Protein AF-A0A428RQ06-F1 (afdb_monomer_lite)

Organism: NCBI:txid2604345

Sequence (482 aa):
MAIEDHCSRDRETWAGVSRYWYSKASDQSPATGRLYHHLAILARPNALQQLFYYTKSLCGPIPFPGTRESIMTLLSPALIMRPNRLAPIDAEFLRVHAILFSGASKEKLQESTDKFIKQLDSYIGHAAEQWLDAGYHIGISLSCSLLGYGAESNVLMRAISQKPEEIGVAAEANPDEMFKQALSFTVRIIETVMQRWGDTNTLPFLHTMMVFVNHMTRFPAAISLIDGVFPWKQTSLMLNYVLNSLELEYKVRSDFRFPENNQLPRPLPEDFAMRGLIYTEDYYPHGWFDNGNIEGRERYLELGSMTRERKNRLITLGYRIATSGRWLIWNEEARCFTVPKKYDSTVEDPPEPIRDVVEAHLCEAQDGPKPYLERKGHLKIHEAIDELPSCVFGCAYMAMGIELELKGKSDLAASYEAEAEACFEKALRDSSQYAVRVSMPGITLNENVGDEAWSQLEEWLRNYSSWKIDGAFGRSENLARY

pLDDT: mean 75.1, std 24.36, range [21.97, 98.81]

Radius of gyration: 25.86 Å; chains: 1; bounding box: 60×58×80 Å

InterPro domains:
  IPR011990 Tetratricopeptide-like helical domain superfamily [G3DSA:1.25.40.10] (6-79)
  IPR011990 Tetratricopeptide-like helical domain superfamily [SSF48452] (7-343)
  IPR018834 DNA/RNA-binding domain, Est1-type [PF10373] (21-278)
  IPR045153 Est1/Ebs1-like [PTHR15696] (12-344)

Structure (mmCIF, N/CA/C/O backbone):
data_AF-A0A428RQ06-F1
#
_entry.id   AF-A0A428RQ06-F1
#
loop_
_atom_site.group_PDB
_atom_site.id
_atom_site.type_symbol
_atom_site.label_atom_id
_atom_site.label_alt_id
_atom_site.label_comp_id
_atom_site.label_asym_id
_atom_site.label_entity_id
_atom_site.label_seq_id
_atom_site.pdbx_PDB_ins_code
_atom_site.Cartn_x
_atom_site.Cartn_y
_atom_site.Cartn_z
_atom_site.occupancy
_atom_site.B_iso_or_equiv
_atom_site.auth_seq_id
_atom_site.auth_comp_id
_atom_site.auth_asym_id
_atom_site.auth_atom_id
_atom_site.pdbx_PDB_model_num
ATOM 1 N N . MET A 1 1 ? 13.844 -6.315 -24.191 1.00 39.09 1 MET A N 1
ATOM 2 C CA . MET A 1 1 ? 13.647 -4.840 -24.168 1.00 39.09 1 MET A CA 1
ATOM 3 C C . MET A 1 1 ? 14.707 -4.180 -25.059 1.00 39.09 1 MET A C 1
ATOM 5 O O . MET A 1 1 ? 15.797 -3.883 -24.586 1.00 39.09 1 MET A O 1
ATOM 9 N N . ALA A 1 2 ? 14.411 -3.992 -26.342 1.00 36.78 2 ALA A N 1
ATOM 10 C CA . ALA A 1 2 ? 15.323 -3.524 -27.378 1.00 36.78 2 ALA A CA 1
ATOM 11 C C . ALA A 1 2 ? 14.508 -2.890 -28.521 1.00 36.78 2 ALA A C 1
ATOM 13 O O . ALA A 1 2 ? 14.325 -3.448 -29.592 1.00 36.78 2 ALA A O 1
ATOM 14 N N . ILE A 1 3 ? 13.976 -1.693 -28.274 1.00 42.94 3 ILE A N 1
ATOM 15 C CA . ILE A 1 3 ? 13.488 -0.785 -29.324 1.00 42.94 3 ILE A CA 1
ATOM 16 C C . ILE A 1 3 ? 13.831 0.632 -28.861 1.00 42.94 3 ILE A C 1
ATOM 18 O O . ILE A 1 3 ? 12.963 1.402 -28.446 1.00 42.94 3 ILE A O 1
ATOM 22 N N . GLU A 1 4 ? 15.124 0.951 -28.789 1.00 42.53 4 GLU A N 1
ATOM 23 C CA . GLU A 1 4 ? 15.560 2.229 -28.211 1.00 42.53 4 GLU A CA 1
ATOM 24 C C . GLU A 1 4 ? 15.772 3.348 -29.243 1.00 42.53 4 GLU A C 1
ATOM 26 O O . GLU A 1 4 ? 15.651 4.511 -28.861 1.00 42.53 4 GLU A O 1
ATOM 31 N N . ASP A 1 5 ? 15.939 3.066 -30.543 1.00 48.53 5 ASP A N 1
ATOM 32 C CA . ASP A 1 5 ? 16.679 4.036 -31.369 1.00 48.53 5 ASP A CA 1
ATOM 33 C C . ASP A 1 5 ? 15.945 4.824 -32.473 1.00 48.53 5 ASP A C 1
ATOM 35 O O . ASP A 1 5 ? 16.537 5.791 -32.958 1.00 48.53 5 ASP A O 1
ATOM 39 N N . HIS A 1 6 ? 14.695 4.535 -32.884 1.00 49.09 6 HIS A N 1
ATOM 40 C CA . HIS A 1 6 ? 14.183 5.159 -34.134 1.00 49.09 6 HIS A CA 1
ATOM 41 C C . HIS A 1 6 ? 12.853 5.944 -34.112 1.00 49.09 6 HIS A C 1
ATOM 43 O O . HIS A 1 6 ? 12.653 6.748 -35.020 1.00 49.09 6 HIS A O 1
ATOM 49 N N . CYS A 1 7 ? 11.991 5.863 -33.086 1.00 55.66 7 CYS A N 1
ATOM 50 C CA . CYS A 1 7 ? 10.829 6.770 -32.968 1.00 55.66 7 CYS A CA 1
ATOM 51 C C . CYS A 1 7 ? 10.199 6.752 -31.560 1.00 55.66 7 CYS A C 1
ATOM 53 O O . CYS A 1 7 ? 9.752 5.710 -31.082 1.00 55.66 7 CYS A O 1
ATOM 55 N N . SER A 1 8 ? 10.103 7.908 -30.887 1.00 59.91 8 SER A N 1
ATOM 56 C CA . SER A 1 8 ? 9.497 8.008 -29.544 1.00 59.91 8 SER A CA 1
ATOM 57 C C . SER A 1 8 ? 7.994 7.698 -29.525 1.00 59.91 8 SER A C 1
ATOM 59 O O . SER A 1 8 ? 7.488 7.195 -28.523 1.00 59.91 8 SER A O 1
ATOM 61 N N . ARG A 1 9 ? 7.285 7.959 -30.631 1.00 61.34 9 ARG A N 1
ATOM 62 C CA . ARG A 1 9 ? 5.843 7.700 -30.775 1.00 61.34 9 ARG A CA 1
ATOM 63 C C . ARG A 1 9 ? 5.533 6.209 -30.914 1.00 61.34 9 ARG A C 1
ATOM 65 O O . ARG A 1 9 ? 4.594 5.721 -30.286 1.00 61.34 9 ARG A O 1
ATOM 72 N N . ASP A 1 10 ? 6.339 5.486 -31.684 1.00 59.34 10 ASP A N 1
ATOM 73 C CA . ASP A 1 10 ? 6.163 4.042 -31.870 1.00 59.34 10 ASP A CA 1
ATOM 74 C C . ASP A 1 10 ? 6.477 3.305 -30.569 1.00 59.34 10 ASP A C 1
ATOM 76 O O . ASP A 1 10 ? 5.730 2.419 -30.159 1.00 59.34 10 ASP A O 1
ATOM 80 N N . ARG A 1 11 ? 7.517 3.750 -29.849 1.00 64.06 11 ARG A N 1
ATOM 81 C CA . ARG A 1 11 ? 7.841 3.245 -28.511 1.00 64.06 11 ARG A CA 1
ATOM 82 C C . ARG A 1 11 ? 6.665 3.372 -27.543 1.00 64.06 11 ARG A C 1
ATOM 84 O O . ARG A 1 11 ? 6.356 2.404 -26.856 1.00 64.06 11 ARG A O 1
ATOM 91 N N . GLU A 1 12 ? 6.018 4.536 -27.474 1.00 68.19 12 GLU A N 1
ATOM 92 C CA . GLU A 1 12 ? 4.877 4.722 -26.566 1.00 68.19 12 GLU A CA 1
ATOM 93 C C . GLU A 1 12 ? 3.670 3.878 -26.987 1.00 68.19 12 GLU A C 1
ATOM 95 O O . GLU A 1 12 ? 2.989 3.305 -26.138 1.00 68.19 12 GLU A O 1
ATOM 100 N N . THR A 1 13 ? 3.442 3.728 -28.295 1.00 68.69 13 THR A N 1
ATOM 101 C CA . THR A 1 13 ? 2.368 2.876 -28.826 1.00 68.69 13 THR A CA 1
ATOM 102 C C . THR A 1 13 ? 2.575 1.419 -28.404 1.00 68.69 13 THR A C 1
ATOM 104 O O . THR A 1 13 ? 1.689 0.820 -27.793 1.00 68.69 13 THR A O 1
ATOM 107 N N . TRP A 1 14 ? 3.774 0.867 -28.619 1.00 69.56 14 TRP A N 1
ATOM 108 C CA . TRP A 1 14 ? 4.104 -0.511 -28.237 1.00 69.56 14 TRP A CA 1
ATOM 109 C C . TRP A 1 14 ? 4.140 -0.725 -26.727 1.00 69.56 14 TRP A C 1
ATOM 111 O O . TRP A 1 14 ? 3.666 -1.754 -26.231 1.00 69.56 14 TRP A O 1
ATOM 121 N N . ALA A 1 15 ? 4.634 0.260 -25.977 1.00 71.56 15 ALA A N 1
ATOM 122 C CA . ALA A 1 15 ? 4.565 0.238 -24.523 1.00 71.56 15 ALA A CA 1
ATOM 123 C C . ALA A 1 15 ? 3.106 0.209 -24.044 1.00 71.56 15 ALA A C 1
ATOM 125 O O . ALA A 1 15 ? 2.784 -0.540 -23.125 1.00 71.56 15 ALA A O 1
ATOM 126 N N . GLY A 1 16 ? 2.213 0.956 -24.700 1.00 73.75 16 GLY A N 1
ATOM 127 C CA . GLY A 1 16 ? 0.773 0.939 -24.451 1.00 73.75 16 GLY A CA 1
ATOM 128 C C . GLY A 1 16 ? 0.138 -0.434 -24.671 1.00 73.75 16 GLY A C 1
ATOM 129 O O . GLY A 1 16 ? -0.558 -0.925 -23.781 1.00 73.75 16 GLY A O 1
ATOM 130 N N . VAL A 1 17 ? 0.427 -1.081 -25.804 1.00 73.19 17 VAL A N 1
ATOM 131 C CA . VAL A 1 17 ? -0.063 -2.438 -26.120 1.00 73.19 17 VAL A CA 1
ATOM 132 C C . VAL A 1 17 ? 0.432 -3.455 -25.093 1.00 73.19 17 VAL A C 1
ATOM 134 O O . VAL A 1 17 ? -0.357 -4.211 -24.525 1.00 73.19 17 VAL A O 1
ATOM 137 N N . SER A 1 18 ? 1.730 -3.426 -24.793 1.00 76.69 18 SER A N 1
ATOM 138 C CA . SER A 1 18 ? 2.341 -4.316 -23.802 1.00 76.69 18 SER A CA 1
ATOM 139 C C . SER A 1 18 ? 1.709 -4.112 -22.426 1.00 76.69 18 SER A C 1
ATOM 141 O O . SER A 1 18 ? 1.351 -5.070 -21.742 1.00 76.69 18 SER A O 1
ATOM 143 N N . ARG A 1 19 ? 1.506 -2.851 -22.030 1.00 81.62 19 ARG A N 1
ATOM 144 C CA . ARG A 1 19 ? 0.898 -2.488 -20.748 1.00 81.62 19 ARG A CA 1
ATOM 145 C C . ARG A 1 19 ? -0.536 -2.994 -20.655 1.00 81.62 19 ARG A C 1
ATOM 147 O O . ARG A 1 19 ? -0.901 -3.507 -19.601 1.00 81.62 19 ARG A O 1
ATOM 154 N N . TYR A 1 20 ? -1.323 -2.902 -21.730 1.00 79.88 20 TYR A N 1
ATOM 155 C CA . TYR A 1 20 ? -2.675 -3.464 -21.777 1.00 79.88 20 TYR A CA 1
ATOM 156 C C . TYR A 1 20 ? -2.658 -4.974 -21.506 1.00 79.88 20 TYR A C 1
ATOM 158 O O . TYR A 1 20 ? -3.348 -5.444 -20.599 1.00 79.88 20 TYR A O 1
ATOM 166 N N . TRP A 1 21 ? -1.819 -5.724 -22.224 1.00 79.38 21 TRP A N 1
ATOM 167 C CA . TRP A 1 21 ? -1.775 -7.179 -22.102 1.00 79.38 21 TRP A CA 1
ATOM 168 C C . TRP A 1 21 ? -1.237 -7.662 -20.756 1.00 79.38 21 TRP A C 1
ATOM 170 O O . TRP A 1 21 ? -1.854 -8.526 -20.133 1.00 79.38 21 TRP A O 1
ATOM 180 N N . TYR A 1 22 ? -0.146 -7.076 -20.258 1.00 83.31 22 TYR A N 1
ATOM 181 C CA . TYR A 1 22 ? 0.363 -7.404 -18.927 1.00 83.31 22 TYR A CA 1
ATOM 182 C C . TYR A 1 22 ? -0.617 -7.005 -17.816 1.00 83.31 22 TYR A C 1
ATOM 184 O O . TYR A 1 22 ? -0.757 -7.749 -16.845 1.00 83.31 22 TYR A O 1
ATOM 192 N N . SER A 1 23 ? -1.350 -5.893 -17.967 1.00 85.06 23 SER A N 1
ATOM 193 C CA . SER A 1 23 ? -2.407 -5.527 -17.012 1.00 85.06 23 SER A CA 1
ATOM 194 C C . SER A 1 23 ? -3.508 -6.583 -17.003 1.00 85.06 23 SER A C 1
ATOM 196 O O . SER A 1 23 ? -3.835 -7.097 -15.937 1.00 85.06 23 SER A O 1
ATOM 198 N N . LYS A 1 24 ? -4.002 -6.978 -18.183 1.00 82.44 24 LYS A N 1
ATOM 199 C CA . LYS A 1 24 ? -5.040 -8.007 -18.335 1.00 82.44 24 LYS A CA 1
ATOM 200 C C . LYS A 1 24 ? -4.613 -9.354 -17.752 1.00 82.44 24 LYS A C 1
ATOM 202 O O . LYS A 1 24 ? -5.382 -10.009 -17.054 1.00 82.44 24 LYS A O 1
ATOM 207 N N . ALA A 1 25 ? -3.369 -9.753 -18.000 1.00 81.75 25 ALA A N 1
ATOM 208 C CA . ALA A 1 25 ? -2.789 -10.964 -17.432 1.00 81.75 25 ALA A CA 1
ATOM 209 C C . ALA A 1 25 ? -2.724 -10.900 -15.903 1.00 81.75 25 ALA A C 1
ATOM 211 O O . ALA A 1 25 ? -3.050 -11.874 -15.225 1.00 81.75 25 ALA A O 1
ATOM 212 N N . SER A 1 26 ? -2.334 -9.745 -15.355 1.00 87.62 26 SER A N 1
ATOM 213 C CA . SER A 1 26 ? -2.239 -9.556 -13.907 1.00 87.62 26 SER A CA 1
ATOM 214 C C . SER A 1 26 ? -3.599 -9.636 -13.208 1.00 87.62 26 SER A C 1
ATOM 216 O O . SER A 1 26 ? -3.653 -10.001 -12.042 1.00 87.62 26 SER A O 1
ATOM 218 N N . ASP A 1 27 ? -4.716 -9.403 -13.901 1.00 84.44 27 ASP A N 1
ATOM 219 C CA . ASP A 1 27 ? -6.044 -9.605 -13.302 1.00 84.44 27 ASP A CA 1
ATOM 220 C C . ASP A 1 27 ? -6.438 -11.072 -13.196 1.00 84.44 27 ASP A C 1
ATOM 222 O O . ASP A 1 27 ? -7.186 -11.446 -12.287 1.00 84.44 27 ASP A O 1
ATOM 226 N N . GLN A 1 28 ? -5.963 -11.884 -14.140 1.00 85.12 28 GLN A N 1
ATOM 227 C CA . GLN A 1 28 ? -6.214 -13.321 -14.174 1.00 85.12 28 GLN A CA 1
ATOM 228 C C . GLN A 1 28 ? -5.310 -14.051 -13.180 1.00 85.12 28 GLN A C 1
ATOM 230 O O . GLN A 1 28 ? -5.779 -14.923 -12.454 1.00 85.12 28 GLN A O 1
ATOM 235 N N . SER A 1 29 ? -4.045 -13.634 -13.091 1.00 87.00 29 SER A N 1
ATOM 236 C CA . SER A 1 29 ? -3.053 -14.207 -12.177 1.00 87.00 29 SER A CA 1
ATOM 237 C C . SER A 1 29 ? -2.389 -13.124 -11.321 1.00 87.00 29 SER A C 1
ATOM 239 O O . SER A 1 29 ? -1.195 -12.850 -11.469 1.00 87.00 29 SER A O 1
ATOM 241 N N . PRO A 1 30 ? -3.133 -12.511 -10.380 1.00 91.50 30 PRO A N 1
ATOM 242 C CA . PRO A 1 30 ? -2.641 -11.386 -9.587 1.00 91.50 30 PRO A CA 1
ATOM 243 C C . PRO A 1 30 ? -1.491 -11.737 -8.649 1.00 91.50 30 PRO A C 1
ATOM 245 O O . PRO A 1 30 ? -0.804 -10.825 -8.204 1.00 91.50 30 PRO A O 1
ATOM 248 N N . ALA A 1 31 ? -1.266 -13.018 -8.351 1.00 91.88 31 ALA A N 1
ATOM 249 C CA . ALA A 1 31 ? -0.166 -13.481 -7.508 1.00 91.88 31 ALA A CA 1
ATOM 250 C C . ALA A 1 31 ? 1.182 -13.595 -8.251 1.00 91.88 31 ALA A C 1
ATOM 252 O O . ALA A 1 31 ? 2.211 -13.781 -7.603 1.00 91.88 31 ALA A O 1
ATOM 253 N N . THR A 1 32 ? 1.192 -13.503 -9.589 1.00 92.38 32 THR A N 1
ATOM 254 C CA . THR A 1 32 ? 2.382 -13.755 -10.415 1.00 92.38 32 THR A CA 1
ATOM 255 C C . THR A 1 32 ? 3.275 -12.521 -10.516 1.00 92.38 32 THR A C 1
ATOM 257 O O . THR A 1 32 ? 3.005 -11.578 -11.262 1.00 92.38 32 THR A O 1
ATOM 260 N N . GLY A 1 33 ? 4.406 -12.556 -9.814 1.00 92.12 33 GLY A N 1
ATOM 261 C CA . GLY A 1 33 ? 5.381 -11.474 -9.731 1.00 92.12 33 GLY A CA 1
ATOM 262 C C . GLY A 1 33 ? 5.982 -11.059 -11.074 1.00 92.12 33 GLY A C 1
ATOM 263 O O . GLY A 1 33 ? 6.235 -9.870 -11.283 1.00 92.12 33 GLY A O 1
ATOM 264 N N . ARG A 1 34 ? 6.178 -11.994 -12.016 1.00 90.06 34 ARG A N 1
ATOM 265 C CA . ARG A 1 34 ? 6.775 -11.695 -13.331 1.00 90.06 34 ARG A CA 1
ATOM 266 C C . ARG A 1 34 ? 5.929 -10.700 -14.132 1.00 90.06 34 ARG A C 1
ATOM 268 O O . ARG A 1 34 ? 6.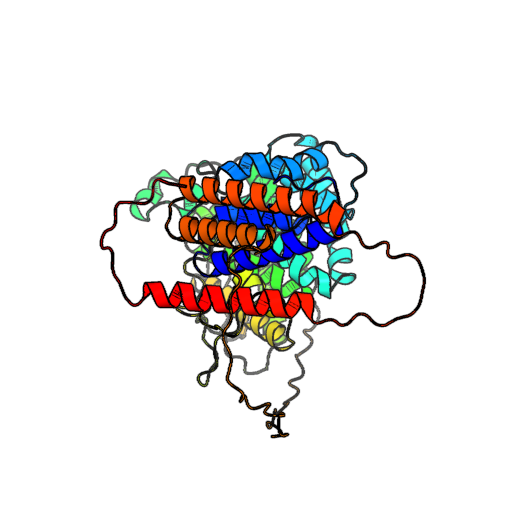478 -9.818 -14.781 1.00 90.06 34 ARG A O 1
ATOM 275 N N . LEU A 1 35 ? 4.602 -10.753 -14.022 1.00 88.75 35 LEU A N 1
ATOM 276 C CA . LEU A 1 35 ? 3.716 -9.809 -14.715 1.00 88.75 35 LEU A CA 1
ATOM 277 C C . LEU A 1 35 ? 3.963 -8.368 -14.245 1.00 88.75 35 LEU A C 1
ATOM 279 O O . LEU A 1 35 ? 4.097 -7.454 -15.059 1.00 88.75 35 LEU A O 1
ATOM 283 N N . TYR A 1 36 ? 4.120 -8.168 -12.934 1.00 95.31 36 TYR A N 1
ATOM 284 C CA . TYR A 1 36 ? 4.435 -6.852 -12.376 1.00 95.31 36 TYR A CA 1
ATOM 285 C C . TYR A 1 36 ? 5.863 -6.403 -12.683 1.00 95.31 36 TYR A C 1
ATOM 287 O O . TYR A 1 36 ? 6.092 -5.211 -12.838 1.00 95.31 36 TYR A O 1
ATOM 295 N N . HIS A 1 37 ? 6.818 -7.322 -12.846 1.00 92.62 37 HIS A N 1
ATOM 296 C CA . HIS A 1 37 ? 8.158 -6.972 -13.319 1.00 92.62 37 HIS A CA 1
ATOM 297 C C . HIS A 1 37 ? 8.108 -6.273 -14.685 1.00 92.62 37 HIS A C 1
ATOM 299 O O . HIS A 1 37 ? 8.688 -5.201 -14.862 1.00 92.62 37 HIS A O 1
ATOM 305 N N . HIS A 1 38 ? 7.372 -6.844 -15.641 1.00 87.00 38 HIS A N 1
ATOM 306 C CA . HIS A 1 38 ? 7.225 -6.236 -16.962 1.00 87.00 38 HIS A CA 1
ATOM 307 C C . HIS A 1 38 ? 6.399 -4.941 -16.905 1.00 87.00 38 HIS A C 1
ATOM 309 O O . HIS A 1 38 ? 6.763 -3.961 -17.555 1.00 87.00 38 HIS A O 1
ATOM 315 N N . LEU A 1 39 ? 5.353 -4.869 -16.070 1.00 92.12 39 LEU A N 1
ATOM 316 C CA . LEU A 1 39 ? 4.630 -3.609 -15.834 1.00 92.12 39 LEU A CA 1
ATOM 317 C C . LEU A 1 39 ? 5.532 -2.514 -15.255 1.00 92.12 39 LEU A C 1
ATOM 319 O O . LEU A 1 39 ? 5.397 -1.358 -15.651 1.00 92.12 39 LEU A O 1
ATOM 323 N N . ALA A 1 40 ? 6.486 -2.861 -14.386 1.00 93.62 40 ALA A N 1
ATOM 324 C CA . ALA A 1 40 ? 7.472 -1.915 -13.882 1.00 93.62 40 ALA A CA 1
ATOM 325 C C . ALA A 1 40 ? 8.308 -1.353 -15.029 1.00 93.62 40 ALA A C 1
ATOM 327 O O . ALA A 1 40 ? 8.383 -0.144 -15.200 1.00 93.62 40 ALA A O 1
ATOM 328 N N . ILE A 1 41 ? 8.866 -2.209 -15.883 1.00 86.88 41 ILE A N 1
ATOM 329 C CA . ILE A 1 41 ? 9.630 -1.777 -17.060 1.00 86.88 41 ILE A CA 1
ATOM 330 C C . ILE A 1 41 ? 8.818 -0.802 -17.939 1.00 86.88 41 ILE A C 1
ATOM 332 O O . ILE A 1 41 ? 9.337 0.226 -18.387 1.00 86.88 41 ILE A O 1
ATOM 336 N N . LEU A 1 42 ? 7.532 -1.100 -18.139 1.00 86.44 42 LEU A N 1
ATOM 337 C CA . LEU A 1 42 ? 6.600 -0.323 -18.961 1.00 86.44 42 LEU A CA 1
ATOM 338 C C . LEU A 1 42 ? 6.070 0.949 -18.282 1.00 86.44 42 LEU A C 1
ATOM 340 O O . LEU A 1 42 ? 5.426 1.764 -18.945 1.00 86.44 42 LEU A O 1
ATOM 344 N N . ALA A 1 43 ? 6.321 1.145 -16.987 1.00 89.56 43 ALA A N 1
ATOM 345 C CA . ALA A 1 43 ? 5.886 2.325 -16.240 1.00 89.56 43 ALA A CA 1
ATOM 346 C C . ALA A 1 43 ? 6.810 3.543 -16.435 1.00 89.56 43 ALA A C 1
ATOM 348 O O . ALA A 1 43 ? 6.537 4.620 -15.910 1.00 89.56 43 ALA A O 1
ATOM 349 N N . ARG A 1 44 ? 7.908 3.419 -17.196 1.00 84.19 44 ARG A N 1
ATOM 350 C CA . ARG A 1 44 ? 8.770 4.562 -17.547 1.00 84.19 44 ARG A CA 1
ATOM 351 C C . ARG A 1 44 ? 7.963 5.660 -18.269 1.00 84.19 44 ARG A C 1
ATOM 353 O O . ARG A 1 44 ? 7.153 5.328 -19.128 1.00 84.19 44 ARG A O 1
ATOM 360 N N . PRO A 1 45 ? 8.214 6.953 -17.982 1.00 83.94 45 PRO A N 1
ATOM 361 C CA . PRO A 1 45 ? 9.240 7.491 -17.082 1.00 83.94 45 PRO A CA 1
ATOM 362 C C . PRO A 1 45 ? 8.810 7.629 -15.604 1.00 83.94 45 PRO A C 1
ATOM 364 O O . PRO A 1 45 ? 9.573 8.185 -14.817 1.00 83.94 45 PRO A O 1
ATOM 367 N N . ASN A 1 46 ? 7.633 7.139 -15.196 1.00 89.31 46 ASN A N 1
ATOM 368 C CA . ASN A 1 46 ? 7.120 7.285 -13.830 1.00 89.31 46 ASN A CA 1
ATOM 369 C C . ASN A 1 46 ? 7.934 6.431 -12.838 1.00 89.31 46 ASN A C 1
ATOM 371 O O . ASN A 1 46 ? 7.809 5.208 -12.779 1.00 89.31 46 ASN A O 1
ATOM 375 N N . ALA A 1 47 ? 8.830 7.067 -12.085 1.00 92.69 47 ALA A N 1
ATOM 376 C CA . ALA A 1 47 ? 9.757 6.382 -11.185 1.00 92.69 47 ALA A CA 1
ATOM 377 C C . ALA A 1 47 ? 9.073 5.768 -9.956 1.00 92.69 47 ALA A C 1
ATOM 379 O O . ALA A 1 47 ? 9.448 4.673 -9.535 1.00 92.69 47 ALA A O 1
ATOM 380 N N . LEU A 1 48 ? 8.057 6.438 -9.410 1.00 94.62 48 LEU A N 1
ATOM 381 C CA . LEU A 1 48 ? 7.293 5.929 -8.274 1.00 94.62 48 LEU A CA 1
ATOM 382 C C . LEU A 1 48 ? 6.497 4.678 -8.664 1.00 94.62 48 LEU A C 1
ATOM 384 O O . LEU A 1 48 ? 6.546 3.668 -7.966 1.00 94.62 48 LEU A O 1
ATOM 388 N N . GLN A 1 49 ? 5.829 4.710 -9.818 1.00 94.69 49 GLN A N 1
ATOM 389 C CA . GLN A 1 49 ? 5.074 3.563 -10.321 1.00 94.69 49 GLN A CA 1
ATOM 390 C C . GLN A 1 49 ? 5.991 2.387 -10.697 1.00 94.69 49 GLN A C 1
ATOM 392 O O . GLN A 1 49 ? 5.657 1.235 -10.420 1.00 94.69 49 GLN A O 1
ATOM 397 N N . GLN A 1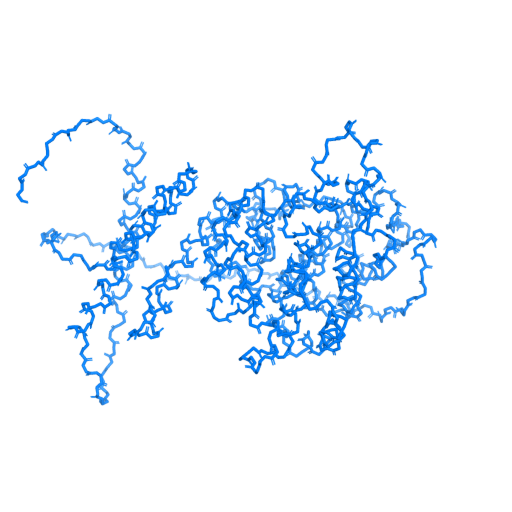 50 ? 7.174 2.661 -11.267 1.00 96.38 50 GLN A N 1
ATOM 398 C CA . GLN A 1 50 ? 8.209 1.640 -11.475 1.00 96.38 50 GLN A CA 1
ATOM 399 C C . GLN A 1 50 ? 8.593 0.956 -10.156 1.00 96.38 50 GLN A C 1
ATOM 401 O O . GLN A 1 50 ? 8.607 -0.272 -10.083 1.00 96.38 50 GLN A O 1
ATOM 406 N N . LEU A 1 51 ? 8.885 1.738 -9.109 1.00 98.19 51 LEU A N 1
ATOM 407 C CA . LEU A 1 51 ? 9.241 1.211 -7.791 1.00 98.19 51 LEU A CA 1
ATOM 408 C C . LEU A 1 51 ? 8.108 0.360 -7.204 1.00 98.19 51 LEU A C 1
ATOM 410 O O . LEU A 1 51 ? 8.355 -0.758 -6.752 1.00 98.19 51 LEU A O 1
ATOM 414 N N . PHE A 1 52 ? 6.870 0.845 -7.265 1.00 98.06 52 PHE A N 1
ATOM 415 C CA . PHE A 1 52 ? 5.692 0.093 -6.837 1.00 98.06 52 PHE A CA 1
ATOM 416 C C . PHE A 1 52 ? 5.604 -1.276 -7.530 1.00 98.06 52 PHE A C 1
ATOM 418 O O . PHE A 1 52 ? 5.530 -2.301 -6.855 1.00 98.06 52 PHE A O 1
ATOM 425 N N . TYR A 1 53 ? 5.662 -1.329 -8.862 1.00 98.31 53 TYR A N 1
ATOM 426 C CA . TYR A 1 53 ? 5.528 -2.596 -9.579 1.00 98.31 53 TYR A CA 1
ATOM 427 C C . TYR A 1 53 ? 6.702 -3.549 -9.328 1.00 98.31 53 TYR A C 1
ATOM 429 O O . TYR A 1 53 ? 6.485 -4.750 -9.149 1.00 98.31 53 TYR A O 1
ATOM 437 N N . TYR A 1 54 ? 7.937 -3.040 -9.252 1.00 98.62 54 TYR A N 1
ATOM 438 C CA . TYR A 1 54 ? 9.089 -3.876 -8.913 1.00 98.62 54 TYR A CA 1
ATOM 439 C C . TYR A 1 54 ? 8.993 -4.435 -7.491 1.00 98.62 54 TYR A C 1
ATOM 441 O O . TYR A 1 54 ? 9.274 -5.611 -7.270 1.00 98.62 54 TYR A O 1
ATOM 449 N N . THR A 1 55 ? 8.574 -3.630 -6.515 1.00 98.44 55 THR A N 1
ATOM 450 C CA . THR A 1 55 ? 8.410 -4.117 -5.139 1.00 98.44 55 THR A CA 1
ATOM 451 C C . THR A 1 55 ? 7.248 -5.107 -5.027 1.00 98.44 55 THR A C 1
ATOM 453 O O . THR A 1 55 ? 7.416 -6.161 -4.416 1.00 98.44 55 THR A O 1
ATOM 456 N N . LYS A 1 56 ? 6.127 -4.866 -5.721 1.00 98.00 56 LYS A N 1
ATOM 457 C CA . LYS A 1 56 ? 5.010 -5.818 -5.830 1.00 98.00 56 LYS A CA 1
ATOM 458 C C . LYS A 1 56 ? 5.430 -7.151 -6.452 1.00 98.00 56 LYS A C 1
ATOM 460 O O . LYS A 1 56 ? 5.058 -8.204 -5.945 1.00 98.00 56 LYS A O 1
ATOM 465 N N . SER A 1 57 ? 6.252 -7.115 -7.501 1.00 98.06 57 SER A N 1
ATOM 466 C CA . SER A 1 57 ? 6.813 -8.303 -8.159 1.00 98.06 57 SER A CA 1
ATOM 467 C C . SER A 1 57 ? 7.591 -9.221 -7.203 1.00 98.06 57 SER A C 1
ATOM 469 O O . SER A 1 57 ? 7.658 -10.431 -7.425 1.00 98.06 57 SER A O 1
ATOM 471 N N . LEU A 1 58 ? 8.162 -8.657 -6.136 1.00 98.12 58 LEU A N 1
ATOM 472 C CA . LEU A 1 58 ? 8.934 -9.383 -5.127 1.00 98.12 58 LEU A CA 1
ATOM 473 C C . LEU A 1 58 ? 8.111 -9.806 -3.900 1.00 98.12 58 LEU A C 1
ATOM 475 O O . LEU A 1 58 ? 8.523 -10.724 -3.202 1.00 98.12 58 LEU A O 1
ATOM 479 N N . CYS A 1 59 ? 6.977 -9.155 -3.631 1.00 96.88 59 CYS A N 1
ATOM 480 C CA . CYS A 1 59 ? 6.177 -9.338 -2.410 1.00 96.88 59 CYS A CA 1
ATOM 481 C C . CYS A 1 59 ? 4.826 -10.041 -2.648 1.00 96.88 59 CYS A C 1
ATOM 483 O O . CYS A 1 59 ? 3.928 -9.968 -1.804 1.00 96.88 59 CYS A O 1
ATOM 485 N N . GLY A 1 60 ? 4.656 -10.678 -3.807 1.00 92.75 60 GLY A N 1
ATOM 486 C CA . GLY A 1 60 ? 3.527 -11.564 -4.093 1.00 92.75 60 GLY A CA 1
ATOM 487 C C . GLY A 1 60 ? 3.815 -13.022 -3.700 1.00 92.75 60 GLY A C 1
ATOM 488 O O . GLY A 1 60 ? 4.974 -13.372 -3.480 1.00 92.75 60 GLY A O 1
ATOM 489 N N . PRO A 1 61 ? 2.789 -13.892 -3.651 1.00 91.94 61 PRO A N 1
ATOM 490 C CA . PRO A 1 61 ? 2.948 -15.319 -3.349 1.00 91.94 61 PRO A CA 1
ATOM 491 C C . PRO A 1 61 ? 3.851 -16.070 -4.335 1.00 91.94 61 PRO A C 1
ATOM 493 O O . PRO A 1 61 ? 4.520 -17.026 -3.955 1.00 91.94 61 PRO A O 1
ATOM 496 N N . ILE A 1 62 ? 3.885 -15.637 -5.600 1.00 92.81 62 ILE A N 1
ATOM 497 C CA . ILE A 1 62 ? 4.776 -16.172 -6.636 1.00 92.81 62 ILE A CA 1
ATOM 498 C C . ILE A 1 62 ? 5.739 -15.044 -7.037 1.00 92.81 62 ILE A C 1
ATOM 500 O O . ILE A 1 62 ? 5.501 -14.363 -8.039 1.00 92.81 62 ILE A O 1
ATOM 504 N N . PRO A 1 63 ? 6.790 -14.766 -6.245 1.00 95.00 63 PRO A N 1
ATOM 505 C CA . PRO A 1 63 ? 7.701 -13.662 -6.525 1.00 95.00 63 PRO A CA 1
ATOM 506 C C . PRO A 1 63 ? 8.536 -13.932 -7.785 1.00 95.00 63 PRO A C 1
ATOM 508 O O . PRO A 1 63 ? 8.759 -15.082 -8.160 1.00 95.00 63 PRO A O 1
ATOM 511 N N . PHE A 1 64 ? 9.050 -12.877 -8.426 1.00 95.00 64 PHE A N 1
ATOM 512 C CA . PHE A 1 64 ? 9.999 -12.999 -9.542 1.00 95.00 64 PHE A CA 1
ATOM 513 C C . PHE A 1 64 ? 11.405 -12.524 -9.133 1.00 95.00 64 PHE A C 1
ATOM 515 O O . PHE A 1 64 ? 11.671 -11.319 -9.137 1.00 95.00 64 PHE A O 1
ATOM 522 N N . PRO A 1 65 ? 12.337 -13.437 -8.786 1.00 92.62 65 PRO A N 1
ATOM 523 C CA . PRO A 1 65 ? 13.660 -13.075 -8.267 1.00 92.62 65 PRO A CA 1
ATOM 524 C C . PRO A 1 65 ? 14.500 -12.193 -9.200 1.00 92.62 65 PRO A C 1
ATOM 526 O O . PRO A 1 65 ? 15.222 -11.324 -8.711 1.00 92.62 65 PRO A O 1
ATOM 529 N N . GLY A 1 66 ? 14.357 -12.345 -10.526 1.00 90.94 66 GLY A N 1
ATOM 530 C CA . GLY A 1 66 ? 15.045 -11.512 -11.527 1.00 90.94 66 GLY A CA 1
ATOM 531 C C . GLY A 1 66 ? 14.747 -10.011 -11.397 1.00 90.94 66 GLY A C 1
ATOM 532 O O . GLY A 1 66 ? 15.538 -9.163 -11.818 1.00 90.94 66 GLY A O 1
ATOM 533 N N . THR A 1 67 ? 13.652 -9.646 -10.720 1.00 94.94 67 THR A N 1
ATOM 534 C CA . THR A 1 67 ? 13.357 -8.256 -10.358 1.00 94.94 67 THR A CA 1
ATOM 535 C C . THR A 1 67 ? 14.435 -7.625 -9.481 1.00 94.94 67 THR A C 1
ATOM 537 O O . THR A 1 67 ? 14.673 -6.426 -9.617 1.00 94.94 67 THR A O 1
ATOM 540 N N . ARG A 1 68 ? 15.128 -8.392 -8.626 1.00 96.38 68 ARG A N 1
ATOM 541 C CA . ARG A 1 68 ? 16.157 -7.842 -7.726 1.00 96.38 68 ARG A CA 1
ATOM 542 C C . ARG A 1 68 ? 17.323 -7.203 -8.473 1.00 96.38 68 ARG A C 1
ATOM 544 O O . ARG A 1 68 ? 17.872 -6.217 -7.995 1.00 96.38 68 ARG A O 1
ATOM 551 N N . GLU A 1 69 ? 17.672 -7.728 -9.643 1.00 93.38 69 GLU A N 1
ATOM 552 C CA . GLU A 1 69 ? 18.696 -7.134 -10.504 1.00 93.38 69 GLU A CA 1
ATOM 553 C C . GLU A 1 69 ? 18.124 -5.952 -11.296 1.00 93.38 69 GLU A C 1
ATOM 555 O O . GLU A 1 69 ? 18.715 -4.874 -11.342 1.00 93.38 69 GLU A O 1
ATOM 560 N N . SER A 1 70 ? 16.923 -6.109 -11.859 1.00 92.50 70 SER A N 1
ATOM 561 C CA . SER A 1 70 ? 16.320 -5.089 -12.729 1.00 92.50 70 SER A CA 1
ATOM 562 C C . SER A 1 70 ? 15.936 -3.803 -11.997 1.00 92.50 70 SER A C 1
ATOM 564 O O . SER A 1 70 ? 16.150 -2.709 -12.526 1.00 92.50 70 SER A O 1
ATOM 566 N N . ILE A 1 71 ? 15.445 -3.896 -10.757 1.00 95.88 71 ILE A N 1
ATOM 567 C CA . ILE A 1 71 ? 15.109 -2.727 -9.930 1.00 95.88 71 ILE A CA 1
ATOM 568 C C . ILE A 1 71 ? 16.340 -1.842 -9.669 1.00 95.88 71 ILE A C 1
ATOM 570 O O . ILE A 1 71 ? 16.215 -0.625 -9.531 1.00 95.88 71 ILE A O 1
ATOM 574 N N . MET A 1 72 ? 17.556 -2.400 -9.694 1.00 93.81 72 MET A N 1
ATOM 575 C CA . MET A 1 72 ? 18.781 -1.618 -9.512 1.00 93.81 72 MET A CA 1
ATOM 576 C C . MET A 1 72 ? 19.041 -0.647 -10.665 1.00 93.81 72 MET A C 1
ATOM 578 O O . MET A 1 72 ? 19.718 0.358 -10.450 1.00 93.81 72 MET A O 1
ATOM 582 N N . THR A 1 73 ? 18.459 -0.858 -11.850 1.00 91.06 73 THR A N 1
ATOM 583 C CA . THR A 1 73 ? 18.506 0.135 -12.941 1.00 91.06 73 THR A CA 1
ATOM 584 C C . THR A 1 73 ? 17.767 1.428 -12.579 1.00 91.06 73 THR A C 1
ATOM 586 O O . THR A 1 73 ? 18.162 2.507 -13.018 1.00 91.06 73 THR A O 1
ATOM 589 N N . LEU A 1 74 ? 16.741 1.331 -11.724 1.00 91.50 74 LEU A N 1
ATOM 590 C CA . LEU A 1 74 ? 15.996 2.461 -11.172 1.00 91.50 74 LEU A CA 1
ATOM 591 C C . LEU A 1 74 ? 16.686 3.050 -9.930 1.00 91.50 74 LEU A C 1
ATOM 593 O O . LEU A 1 74 ? 16.770 4.270 -9.789 1.00 91.50 74 LEU A O 1
ATOM 597 N N . LEU A 1 75 ? 17.187 2.193 -9.033 1.00 93.50 75 LEU A N 1
ATOM 598 C CA . LEU A 1 75 ? 17.696 2.598 -7.716 1.00 93.50 75 LEU A CA 1
ATOM 599 C C . LEU A 1 75 ? 19.151 3.090 -7.733 1.00 93.50 75 LEU A C 1
ATOM 601 O O . LEU A 1 75 ? 19.482 4.038 -7.021 1.00 93.50 75 LEU A O 1
ATOM 605 N N . SER A 1 76 ? 20.026 2.507 -8.559 1.00 92.00 76 SER A N 1
ATOM 606 C CA . SER A 1 76 ? 21.450 2.890 -8.597 1.00 92.00 76 SER A CA 1
ATOM 607 C C . SER A 1 76 ? 21.665 4.372 -8.934 1.00 92.00 76 SER A C 1
ATOM 609 O O . SER A 1 76 ? 22.460 5.020 -8.250 1.00 92.00 76 SER A O 1
ATOM 611 N N . PRO A 1 77 ? 20.947 4.974 -9.908 1.00 89.38 77 PRO A N 1
ATOM 612 C CA . PRO A 1 77 ? 21.052 6.410 -10.165 1.00 89.38 77 PRO A CA 1
ATOM 613 C C . PRO A 1 77 ? 20.701 7.285 -8.951 1.00 89.38 77 PRO A C 1
ATOM 615 O O . PRO A 1 77 ? 21.321 8.333 -8.758 1.00 89.38 77 PRO A O 1
ATOM 618 N N . ALA A 1 78 ? 19.755 6.855 -8.107 1.00 87.62 78 ALA A N 1
ATOM 619 C CA . ALA A 1 78 ? 19.340 7.599 -6.916 1.00 87.62 78 ALA A CA 1
ATOM 620 C C . ALA A 1 78 ? 20.437 7.652 -5.832 1.00 87.62 78 ALA A C 1
ATOM 622 O O . ALA A 1 78 ? 20.517 8.639 -5.091 1.00 87.62 78 ALA A O 1
ATOM 623 N N . LEU A 1 79 ? 21.325 6.647 -5.787 1.00 86.19 79 LEU A N 1
ATOM 624 C CA . LEU A 1 79 ? 22.468 6.581 -4.863 1.00 86.19 79 LEU A CA 1
ATOM 625 C C . LEU A 1 79 ? 23.591 7.570 -5.225 1.00 86.19 79 LEU A C 1
ATOM 627 O O . LEU A 1 79 ? 24.278 8.087 -4.343 1.00 86.19 79 LEU A O 1
ATOM 631 N N . ILE A 1 80 ? 23.769 7.875 -6.516 1.00 78.81 80 ILE A N 1
ATOM 632 C CA . ILE A 1 80 ? 24.919 8.650 -7.026 1.00 78.81 80 ILE A CA 1
ATOM 633 C C . ILE A 1 80 ? 24.697 10.179 -6.891 1.00 78.81 80 ILE A C 1
ATOM 635 O O . ILE A 1 80 ? 25.591 10.963 -7.190 1.00 78.81 80 ILE A O 1
ATOM 639 N N . MET A 1 81 ? 23.539 10.637 -6.389 1.00 63.72 81 MET A N 1
ATOM 640 C CA . MET A 1 81 ? 23.206 12.066 -6.179 1.00 63.72 81 MET A CA 1
ATOM 641 C C . MET A 1 81 ? 23.450 12.965 -7.409 1.00 63.72 81 MET A C 1
ATOM 643 O O . MET A 1 81 ? 23.800 14.138 -7.281 1.00 63.72 81 MET A O 1
ATOM 647 N N . ARG A 1 82 ? 23.275 12.429 -8.621 1.00 61.38 82 ARG A N 1
ATOM 648 C CA . ARG A 1 82 ? 23.338 13.244 -9.841 1.00 61.38 82 ARG A CA 1
ATOM 649 C C . ARG A 1 82 ? 22.054 14.065 -9.994 1.00 61.38 82 ARG A C 1
ATOM 651 O O . ARG A 1 82 ? 21.019 13.632 -9.484 1.00 61.38 82 ARG A O 1
ATOM 658 N N . PRO A 1 83 ? 22.092 15.207 -10.712 1.00 56.69 83 PRO A N 1
ATOM 659 C CA . PRO A 1 83 ? 20.884 15.923 -11.105 1.00 56.69 83 PRO A CA 1
ATOM 660 C C . PRO A 1 83 ? 19.961 14.942 -11.826 1.00 56.69 83 PRO A C 1
ATOM 662 O O . PRO A 1 83 ? 20.273 14.470 -12.920 1.00 56.69 83 PRO A O 1
ATOM 665 N N . ASN A 1 84 ? 18.880 14.555 -11.159 1.00 61.06 84 ASN A N 1
ATOM 666 C CA . ASN A 1 84 ? 17.930 13.601 -11.697 1.00 61.06 84 ASN A CA 1
ATOM 667 C C . ASN A 1 84 ? 16.818 14.380 -12.404 1.00 61.06 84 ASN A C 1
ATOM 669 O O . ASN A 1 84 ? 16.483 15.487 -11.992 1.00 61.06 84 ASN A O 1
ATOM 673 N N . ARG A 1 85 ? 16.231 13.811 -13.458 1.00 70.44 85 ARG A N 1
ATOM 674 C CA . ARG A 1 85 ? 15.077 14.425 -14.147 1.00 70.44 85 ARG A CA 1
ATOM 675 C C . ARG A 1 85 ? 13.769 14.294 -13.350 1.00 70.44 85 ARG A C 1
ATOM 677 O O . ARG A 1 85 ? 12.728 14.723 -13.829 1.00 70.44 85 ARG A O 1
ATOM 684 N N . LEU A 1 86 ? 13.820 13.656 -12.180 1.00 80.62 86 LEU A N 1
ATOM 685 C CA . LEU A 1 86 ? 12.673 13.415 -11.310 1.00 80.62 86 LEU A CA 1
ATOM 686 C C . LEU A 1 86 ? 12.316 14.657 -10.494 1.00 80.62 86 LEU A C 1
ATOM 688 O O . LEU A 1 86 ? 13.180 15.488 -10.204 1.00 80.62 86 LEU A O 1
ATOM 692 N N . ALA A 1 87 ? 11.056 14.730 -10.065 1.00 85.38 87 ALA A N 1
ATOM 693 C CA . ALA A 1 87 ? 10.652 15.688 -9.050 1.00 85.38 87 ALA A CA 1
ATOM 694 C C . ALA A 1 87 ? 11.500 15.487 -7.774 1.00 85.38 87 ALA A C 1
ATOM 696 O O . ALA A 1 87 ? 11.840 14.345 -7.441 1.00 85.38 87 ALA A O 1
ATOM 697 N N . PRO A 1 88 ? 11.850 16.562 -7.042 1.00 89.12 88 PRO A N 1
ATOM 698 C CA . PRO A 1 88 ? 12.689 16.456 -5.851 1.00 89.12 88 PRO A CA 1
ATOM 699 C C . PRO A 1 88 ? 12.171 15.446 -4.820 1.00 89.12 88 PRO A C 1
ATOM 701 O O . PRO A 1 88 ? 12.961 14.670 -4.289 1.00 89.12 88 PRO A O 1
ATOM 704 N N . ILE A 1 89 ? 10.857 15.396 -4.587 1.00 90.88 89 ILE A N 1
ATOM 705 C CA . ILE A 1 89 ? 10.262 14.457 -3.632 1.00 90.88 89 ILE A CA 1
ATOM 706 C C . ILE A 1 89 ? 10.391 12.991 -4.075 1.00 90.88 89 ILE A C 1
ATOM 708 O O . ILE A 1 89 ? 10.803 12.154 -3.271 1.00 90.88 89 ILE A O 1
ATOM 712 N N . ASP A 1 90 ? 10.153 12.690 -5.355 1.00 90.75 90 ASP A N 1
ATOM 713 C CA . ASP A 1 90 ? 10.335 11.342 -5.908 1.00 90.75 90 ASP A CA 1
ATOM 714 C C . ASP A 1 90 ? 11.796 10.906 -5.800 1.00 90.75 90 ASP A C 1
ATOM 716 O O . ASP A 1 90 ? 12.094 9.768 -5.445 1.00 90.75 90 ASP A O 1
ATOM 720 N N . ALA A 1 91 ? 12.732 11.822 -6.066 1.00 92.38 91 ALA A N 1
ATOM 721 C CA . ALA A 1 91 ? 14.157 11.538 -5.964 1.00 92.38 91 ALA A CA 1
ATOM 722 C C . ALA A 1 91 ? 14.579 11.172 -4.530 1.00 92.38 91 ALA A C 1
ATOM 724 O O . ALA A 1 91 ? 15.392 10.261 -4.359 1.00 92.38 91 ALA A O 1
ATOM 725 N N . GLU A 1 92 ? 14.039 11.850 -3.511 1.00 95.12 92 GLU A N 1
ATOM 726 C CA . GLU A 1 92 ? 14.294 11.510 -2.106 1.00 95.12 92 GLU A CA 1
ATOM 727 C C . GLU A 1 92 ? 13.648 10.171 -1.721 1.00 95.12 92 GLU A C 1
ATOM 729 O O . GLU A 1 92 ? 14.318 9.329 -1.122 1.00 95.12 92 GLU A O 1
ATOM 734 N N . PHE A 1 93 ? 12.401 9.919 -2.138 1.00 96.62 93 PHE A N 1
ATOM 735 C CA . PHE A 1 93 ? 11.715 8.647 -1.879 1.00 96.62 93 PHE A CA 1
ATOM 736 C C . PHE A 1 93 ? 12.471 7.455 -2.475 1.00 96.62 93 PHE A C 1
ATOM 738 O O . PHE A 1 93 ? 12.767 6.476 -1.784 1.00 96.62 93 PHE A O 1
ATOM 745 N N . LEU A 1 94 ? 12.864 7.563 -3.751 1.00 95.69 94 LEU A N 1
ATOM 746 C CA . LEU A 1 94 ? 13.659 6.541 -4.423 1.00 95.69 94 LEU A CA 1
ATOM 747 C C . LEU A 1 94 ? 15.018 6.344 -3.756 1.00 95.69 94 LEU A C 1
ATOM 749 O O . LEU A 1 94 ? 15.500 5.217 -3.705 1.00 95.69 94 LEU A O 1
ATOM 753 N N . ARG A 1 95 ? 15.649 7.407 -3.244 1.00 95.88 95 ARG A N 1
ATOM 754 C CA . ARG A 1 95 ? 16.941 7.293 -2.558 1.00 95.88 95 ARG A CA 1
ATOM 755 C C . ARG A 1 95 ? 16.816 6.538 -1.242 1.00 95.88 95 ARG A C 1
ATOM 757 O O . ARG A 1 95 ? 17.643 5.666 -0.986 1.00 95.88 95 ARG A O 1
ATOM 764 N N . VAL A 1 96 ? 15.784 6.821 -0.447 1.00 97.75 96 VAL A N 1
ATOM 765 C CA . VAL A 1 96 ? 15.501 6.065 0.783 1.00 97.75 96 VAL A CA 1
ATOM 766 C C . VAL A 1 96 ? 15.308 4.584 0.451 1.00 97.75 96 VAL A C 1
ATOM 768 O O . VAL A 1 96 ? 15.996 3.735 1.017 1.00 97.75 96 VAL A O 1
ATOM 771 N N . HIS A 1 97 ? 14.474 4.263 -0.541 1.00 98.12 97 HIS A N 1
ATOM 772 C CA . HIS A 1 97 ? 14.285 2.880 -0.983 1.00 98.12 97 HIS A CA 1
ATOM 773 C C . HIS A 1 97 ? 15.561 2.244 -1.550 1.00 98.12 97 HIS A C 1
ATOM 775 O O . HIS A 1 97 ? 15.828 1.082 -1.260 1.00 98.12 97 HIS A O 1
ATOM 781 N N . ALA A 1 98 ? 16.388 2.986 -2.290 1.00 96.94 98 ALA A N 1
ATOM 782 C CA . ALA A 1 98 ? 17.661 2.495 -2.815 1.00 96.94 98 ALA A CA 1
ATOM 783 C C . ALA A 1 98 ? 18.631 2.099 -1.696 1.00 96.94 98 ALA A C 1
ATOM 785 O O . ALA A 1 98 ? 19.263 1.043 -1.772 1.00 96.94 98 ALA A O 1
ATOM 786 N N . ILE A 1 99 ? 18.722 2.918 -0.645 1.00 97.00 99 ILE A N 1
ATOM 787 C CA . ILE A 1 99 ? 19.553 2.648 0.532 1.00 97.00 99 ILE A CA 1
ATOM 788 C C . ILE A 1 99 ? 19.007 1.442 1.304 1.00 97.00 99 ILE A C 1
ATOM 790 O O . ILE A 1 99 ? 19.765 0.522 1.606 1.00 97.00 99 ILE A O 1
ATOM 794 N N . LEU A 1 100 ? 17.695 1.398 1.563 1.00 96.81 100 LEU A N 1
ATOM 795 C CA . LEU A 1 100 ? 17.051 0.278 2.260 1.00 96.81 100 LEU A CA 1
ATOM 796 C C . LEU A 1 100 ? 17.181 -1.045 1.486 1.00 96.81 100 LEU A C 1
ATOM 798 O O . LEU A 1 100 ? 17.364 -2.094 2.093 1.00 96.81 100 LEU A O 1
ATOM 802 N N . PHE A 1 101 ? 17.085 -1.004 0.154 1.00 96.62 101 PHE A N 1
ATOM 803 C CA . PHE A 1 101 ? 17.139 -2.186 -0.709 1.00 96.62 101 PHE A CA 1
ATOM 804 C C . PHE A 1 101 ? 18.560 -2.737 -0.866 1.00 96.62 101 PHE A C 1
ATOM 806 O O . PHE A 1 101 ? 18.771 -3.943 -0.780 1.00 96.62 101 PHE A O 1
ATOM 813 N N . SER A 1 102 ? 19.541 -1.863 -1.107 1.00 94.56 102 SER A N 1
ATOM 814 C CA . SER A 1 102 ? 20.931 -2.269 -1.368 1.00 94.56 102 SER A CA 1
ATOM 815 C C . SER A 1 102 ? 21.785 -2.393 -0.105 1.00 94.56 102 SER A C 1
ATOM 817 O O . SER A 1 102 ? 22.835 -3.031 -0.123 1.00 94.56 102 SER A O 1
ATOM 819 N N . GLY A 1 103 ? 21.383 -1.733 0.983 1.00 92.31 103 GLY A N 1
ATOM 820 C CA . GLY A 1 103 ? 22.200 -1.555 2.179 1.00 92.31 103 GLY A CA 1
ATOM 821 C C . GLY A 1 103 ? 23.414 -0.636 1.993 1.00 92.31 103 GLY A C 1
ATOM 822 O O . GLY A 1 103 ? 24.220 -0.525 2.921 1.00 92.31 103 GLY A O 1
ATOM 823 N N . ALA A 1 104 ? 23.559 0.016 0.835 1.00 91.94 104 ALA A N 1
ATOM 824 C CA . ALA A 1 104 ? 24.629 0.965 0.539 1.00 91.94 104 ALA A CA 1
ATOM 825 C C . ALA A 1 104 ? 24.278 2.388 1.006 1.00 91.94 104 ALA A C 1
ATOM 827 O O . ALA A 1 104 ? 23.110 2.732 1.150 1.00 91.94 104 ALA A O 1
ATOM 828 N N . SER A 1 105 ? 25.294 3.234 1.213 1.00 91.62 105 SER A N 1
ATOM 829 C CA . SER A 1 105 ? 25.136 4.655 1.580 1.00 91.62 105 SER A CA 1
ATOM 830 C C . SER A 1 105 ? 24.227 4.914 2.793 1.00 91.62 105 SER A C 1
ATOM 832 O O . SER A 1 105 ? 23.458 5.880 2.812 1.00 91.62 105 SER A O 1
ATOM 834 N N . LYS A 1 106 ? 24.310 4.055 3.821 1.00 92.62 106 LYS A N 1
ATOM 835 C CA . LYS A 1 106 ? 23.481 4.136 5.039 1.00 92.62 106 LYS A CA 1
ATOM 836 C C . LYS A 1 106 ? 23.613 5.484 5.748 1.00 92.62 106 LYS A C 1
ATOM 838 O O . LYS A 1 106 ? 22.648 5.973 6.323 1.00 92.62 106 LYS A O 1
ATOM 843 N N . GLU A 1 107 ? 24.781 6.112 5.654 1.00 93.12 107 GLU A N 1
ATOM 844 C CA . GLU A 1 107 ? 25.074 7.434 6.204 1.00 93.12 107 GLU A CA 1
ATOM 845 C C . GLU A 1 107 ? 24.174 8.552 5.647 1.00 93.12 107 GLU A C 1
ATOM 847 O O . GLU A 1 107 ? 23.990 9.569 6.309 1.00 93.12 107 GLU A O 1
ATOM 852 N N . LYS A 1 108 ? 23.564 8.357 4.468 1.00 92.38 108 LYS A N 1
ATOM 853 C CA . LYS A 1 108 ? 22.653 9.324 3.828 1.00 92.38 108 LYS A CA 1
ATOM 854 C C . LYS A 1 108 ? 21.173 9.039 4.079 1.00 92.38 108 LYS A C 1
ATOM 856 O O . LYS A 1 108 ? 20.321 9.805 3.622 1.00 92.38 108 LYS A O 1
ATOM 861 N N . LEU A 1 109 ? 20.850 7.937 4.759 1.00 94.31 109 LEU A N 1
ATOM 862 C CA . LEU A 1 109 ? 19.469 7.492 4.937 1.00 94.31 109 LEU A CA 1
ATOM 863 C C . LEU A 1 109 ? 18.652 8.529 5.703 1.00 94.31 109 LEU A C 1
ATOM 865 O O . LEU A 1 109 ? 17.616 8.971 5.219 1.00 94.31 109 LEU A O 1
ATOM 869 N N . GLN A 1 110 ? 19.168 8.965 6.854 1.00 95.44 110 GLN A N 1
ATOM 870 C CA . GLN A 1 110 ? 18.498 9.941 7.709 1.00 95.44 110 GLN A CA 1
ATOM 871 C C . GLN A 1 110 ? 18.262 11.268 6.976 1.00 95.44 110 GLN A C 1
ATOM 873 O O . GLN A 1 110 ? 17.145 11.778 6.975 1.00 95.44 110 GLN A O 1
ATOM 878 N N . GLU A 1 111 ? 19.282 11.784 6.282 1.00 95.31 111 GLU A N 1
ATOM 879 C CA . GLU A 1 111 ? 19.178 13.022 5.500 1.00 95.31 111 GLU A CA 1
ATOM 880 C C . GLU A 1 111 ? 18.088 12.926 4.421 1.00 95.31 111 GLU A C 1
ATOM 882 O O . GLU A 1 111 ? 17.284 13.845 4.263 1.00 95.31 111 GLU A O 1
ATOM 887 N N . SER A 1 112 ? 18.047 11.812 3.685 1.00 95.38 112 SER A N 1
ATOM 888 C CA . SER A 1 112 ? 17.078 11.605 2.598 1.00 95.38 112 SER A CA 1
ATOM 889 C C . SER A 1 112 ? 15.656 11.457 3.140 1.00 95.38 112 SER A C 1
ATOM 891 O O . SER A 1 112 ? 14.716 12.056 2.618 1.00 95.38 112 SER A O 1
ATOM 893 N N . THR A 1 113 ? 15.508 10.723 4.245 1.00 96.56 113 THR A N 1
ATOM 894 C CA . THR A 1 113 ? 14.247 10.596 4.977 1.00 96.56 113 THR A CA 1
ATOM 895 C C . THR A 1 113 ? 13.733 11.961 5.432 1.00 96.56 113 THR A C 1
ATOM 897 O O . THR A 1 113 ? 12.580 12.300 5.173 1.00 96.56 113 THR A O 1
ATOM 900 N N . ASP A 1 114 ? 14.576 12.780 6.063 1.00 96.88 114 ASP A N 1
ATOM 901 C CA . ASP A 1 114 ? 14.173 14.098 6.563 1.00 96.88 114 ASP A CA 1
ATOM 902 C C . ASP A 1 114 ? 13.760 15.041 5.427 1.00 96.88 114 ASP A C 1
ATOM 904 O O . ASP A 1 114 ? 12.768 15.765 5.546 1.00 96.88 114 ASP A O 1
ATOM 908 N N . LYS A 1 115 ? 14.470 14.995 4.292 1.00 96.25 115 LYS A N 1
ATOM 909 C CA . LYS A 1 115 ? 14.101 15.758 3.093 1.00 96.25 115 LYS A CA 1
ATOM 910 C C . LYS A 1 115 ? 12.778 15.303 2.492 1.00 96.25 115 LYS A C 1
ATOM 912 O O . LYS A 1 115 ? 12.012 16.164 2.060 1.00 96.25 115 LYS A O 1
ATOM 917 N N . PHE A 1 116 ? 12.508 13.998 2.443 1.00 96.56 116 PHE A N 1
ATOM 918 C CA . PHE A 1 116 ? 11.228 13.479 1.961 1.00 96.56 116 PHE A CA 1
ATOM 919 C C . PHE A 1 116 ? 10.080 13.941 2.866 1.00 96.56 116 PHE A C 1
ATOM 921 O O . PHE A 1 116 ? 9.148 14.586 2.390 1.00 96.56 116 PHE A O 1
ATOM 928 N N . ILE A 1 117 ? 10.191 13.705 4.179 1.00 96.75 117 ILE A N 1
ATOM 929 C CA . ILE A 1 117 ? 9.157 14.069 5.162 1.00 96.75 117 ILE A CA 1
ATOM 930 C C . ILE A 1 117 ? 8.857 15.572 5.123 1.00 96.75 117 ILE A C 1
ATOM 932 O O . ILE A 1 117 ? 7.696 15.965 5.102 1.00 96.75 117 ILE A O 1
ATOM 936 N N . LYS A 1 118 ? 9.886 16.425 5.026 1.00 95.69 118 LYS A N 1
ATOM 937 C CA . LYS A 1 118 ? 9.710 17.884 4.943 1.00 95.69 118 LYS A CA 1
ATOM 938 C C . LYS A 1 118 ? 8.912 18.337 3.711 1.00 95.69 118 LYS A C 1
ATOM 940 O O . LYS A 1 118 ? 8.287 19.393 3.750 1.00 95.69 118 LYS A O 1
ATOM 945 N N . GLN A 1 119 ? 8.970 17.588 2.611 1.00 93.94 119 GLN A N 1
ATOM 946 C CA . GLN A 1 119 ? 8.274 17.920 1.363 1.00 93.94 119 GLN A CA 1
ATOM 947 C C . GLN A 1 119 ? 6.883 17.283 1.267 1.00 93.94 119 GLN A C 1
ATOM 949 O O . GLN A 1 119 ? 6.060 17.757 0.484 1.00 93.94 119 GLN A O 1
ATOM 954 N N . LEU A 1 120 ? 6.624 16.234 2.053 1.00 93.56 120 LEU A N 1
ATOM 955 C CA . LEU A 1 120 ? 5.434 15.395 1.952 1.00 93.56 120 LEU A CA 1
ATOM 956 C C . LEU A 1 120 ? 4.132 16.185 2.117 1.00 93.56 120 LEU A C 1
ATOM 958 O O . LEU A 1 120 ? 3.261 16.085 1.262 1.00 93.56 120 LEU A O 1
ATOM 962 N N . ASP A 1 121 ? 4.018 17.013 3.156 1.00 90.88 121 ASP A N 1
ATOM 963 C CA . ASP A 1 121 ? 2.790 17.777 3.424 1.00 90.88 121 ASP A CA 1
ATOM 964 C C . ASP A 1 121 ? 2.392 18.690 2.247 1.00 90.88 121 ASP A C 1
ATOM 966 O O . ASP A 1 121 ? 1.257 18.669 1.767 1.00 90.88 121 ASP A O 1
ATOM 970 N N . SER A 1 122 ? 3.370 19.424 1.707 1.00 88.44 122 SER A N 1
ATOM 971 C CA . SER A 1 122 ? 3.172 20.284 0.538 1.00 88.44 122 SER A CA 1
ATOM 972 C C . SER A 1 122 ? 2.818 19.477 -0.712 1.00 88.44 122 SER A C 1
ATOM 974 O O . SER A 1 122 ? 1.962 19.898 -1.490 1.00 88.44 122 SER A O 1
ATOM 976 N N . TYR A 1 123 ? 3.444 18.313 -0.903 1.00 88.19 123 TYR A N 1
ATOM 977 C CA . TYR A 1 123 ? 3.167 17.455 -2.051 1.00 88.19 123 TYR A CA 1
ATOM 978 C C . TYR A 1 123 ? 1.729 16.929 -2.043 1.00 88.19 123 TYR A C 1
ATOM 980 O O . TYR A 1 123 ? 1.067 16.989 -3.077 1.00 88.19 123 TYR A O 1
ATOM 988 N N . ILE A 1 124 ? 1.217 16.521 -0.878 1.00 88.12 124 ILE A N 1
ATOM 989 C CA . ILE A 1 124 ? -0.182 16.097 -0.725 1.00 88.12 124 ILE A CA 1
ATOM 990 C C . ILE A 1 124 ? -1.132 17.256 -1.069 1.00 88.12 124 ILE A C 1
ATOM 992 O O . ILE A 1 124 ? -2.090 17.071 -1.816 1.00 88.12 124 ILE A O 1
ATOM 996 N N . GLY A 1 125 ? -0.848 18.466 -0.573 1.00 80.25 125 GLY A N 1
ATOM 997 C CA . GLY A 1 125 ? -1.723 19.629 -0.762 1.00 80.25 125 GLY A CA 1
ATOM 998 C C . GLY A 1 125 ? -1.759 20.208 -2.183 1.00 80.25 125 GLY A C 1
ATOM 999 O O . GLY A 1 125 ? -2.807 20.683 -2.614 1.00 80.25 125 GLY A O 1
ATOM 1000 N N . HIS A 1 126 ? -0.644 20.187 -2.921 1.00 73.50 126 HIS A N 1
ATOM 1001 C CA . HIS A 1 126 ? -0.544 20.830 -4.245 1.00 73.5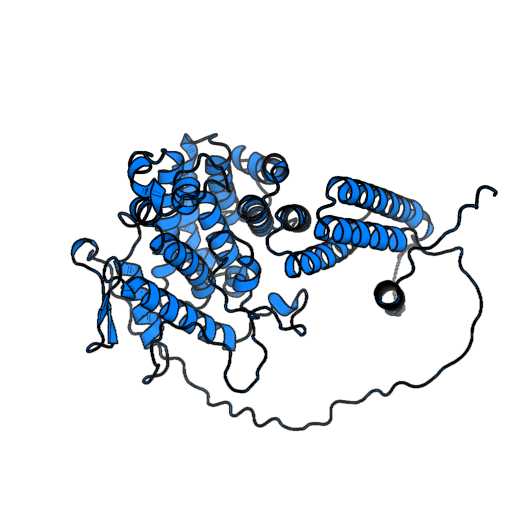0 126 HIS A CA 1
ATOM 1002 C C . HIS A 1 126 ? -0.862 19.899 -5.423 1.00 73.50 126 HIS A C 1
ATOM 1004 O O . HIS A 1 126 ? -1.027 20.380 -6.544 1.00 73.50 126 HIS A O 1
ATOM 1010 N N . ALA A 1 127 ? -0.932 18.586 -5.195 1.00 63.09 127 ALA A N 1
ATOM 1011 C CA . ALA A 1 127 ? -1.067 17.581 -6.246 1.00 63.09 127 ALA A CA 1
ATOM 1012 C C . ALA A 1 127 ? -2.256 16.635 -6.004 1.00 63.09 127 ALA A C 1
ATOM 1014 O O . ALA A 1 127 ? -2.140 15.449 -6.280 1.00 63.09 127 ALA A O 1
ATOM 1015 N N . ALA A 1 128 ? -3.387 17.144 -5.497 1.00 61.00 128 ALA A N 1
ATOM 1016 C CA . ALA A 1 128 ? -4.543 16.357 -5.040 1.00 61.00 128 ALA A CA 1
ATOM 1017 C C . ALA A 1 128 ? -4.931 15.177 -5.962 1.00 61.00 128 ALA A C 1
ATOM 1019 O O . ALA A 1 128 ? -4.987 14.040 -5.503 1.00 61.00 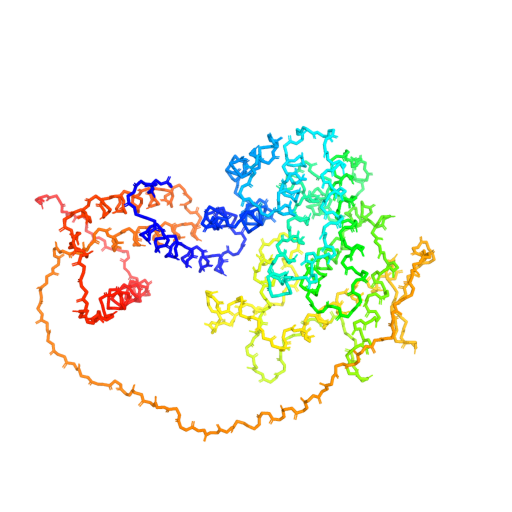128 ALA A O 1
ATOM 1020 N N . GLU A 1 129 ? -5.103 15.413 -7.269 1.00 61.62 129 GLU A N 1
ATOM 1021 C CA . GLU A 1 129 ? -5.456 14.352 -8.233 1.00 61.62 129 GLU A CA 1
ATOM 1022 C C . GLU A 1 129 ? -4.309 13.359 -8.492 1.00 61.62 129 GLU A C 1
ATOM 1024 O O . GLU A 1 129 ? -4.541 12.164 -8.638 1.00 61.62 129 GLU A O 1
ATOM 1029 N N . GLN A 1 130 ? -3.057 13.827 -8.514 1.00 69.06 130 GLN A N 1
ATOM 1030 C CA . GLN A 1 130 ? -1.880 12.971 -8.729 1.00 69.06 130 GLN A CA 1
ATOM 1031 C C . GLN A 1 130 ? -1.491 12.193 -7.462 1.00 69.06 130 GLN A C 1
ATOM 1033 O O . GLN A 1 130 ? -0.849 11.144 -7.541 1.00 69.06 130 GLN A O 1
ATOM 1038 N N . TRP A 1 131 ? -1.871 12.707 -6.290 1.00 81.19 131 TRP A N 1
ATOM 1039 C CA . TRP A 1 131 ? -1.561 12.115 -5.000 1.00 81.19 131 TRP A CA 1
ATOM 1040 C C . TRP A 1 131 ? -2.419 10.890 -4.698 1.00 81.19 131 TRP A C 1
ATOM 1042 O O . TRP A 1 131 ? -1.950 10.019 -3.977 1.00 81.19 131 TRP A O 1
ATOM 1052 N N . LEU A 1 132 ? -3.627 10.762 -5.254 1.00 85.56 132 LEU A N 1
ATOM 1053 C CA . LEU A 1 132 ? -4.433 9.551 -5.057 1.00 85.56 132 LEU A CA 1
ATOM 1054 C C . LEU A 1 132 ? -3.637 8.303 -5.466 1.00 85.56 132 LEU A C 1
ATOM 1056 O O . LEU A 1 132 ? -3.436 7.402 -4.647 1.00 85.56 132 LEU A O 1
ATOM 1060 N N . ASP A 1 133 ? -3.077 8.333 -6.679 1.00 89.06 133 ASP A N 1
ATOM 1061 C CA . ASP A 1 133 ? -2.240 7.264 -7.219 1.00 89.06 133 ASP A CA 1
ATOM 1062 C C . ASP A 1 133 ? -0.894 7.154 -6.506 1.00 89.06 133 ASP A C 1
ATOM 1064 O O . ASP A 1 133 ? -0.458 6.066 -6.117 1.00 89.06 133 ASP A O 1
ATOM 1068 N N . ALA A 1 134 ? -0.216 8.286 -6.309 1.00 92.38 134 ALA A N 1
ATOM 1069 C CA . ALA A 1 134 ? 1.073 8.299 -5.630 1.00 92.38 134 ALA A CA 1
ATOM 1070 C C . ALA A 1 134 ? 0.968 7.769 -4.191 1.00 92.38 134 ALA A C 1
ATOM 1072 O O . ALA A 1 134 ? 1.833 7.019 -3.745 1.00 92.38 134 ALA A O 1
ATOM 1073 N N . GLY A 1 135 ? -0.109 8.103 -3.484 1.00 95.06 135 GLY A N 1
ATOM 1074 C CA . GLY A 1 135 ? -0.360 7.744 -2.098 1.00 95.06 135 GLY A CA 1
ATOM 1075 C C . GLY A 1 135 ? -0.437 6.236 -1.908 1.00 95.06 135 GLY A C 1
ATOM 1076 O O . GLY A 1 135 ? 0.296 5.689 -1.084 1.00 95.06 135 GLY A O 1
ATOM 1077 N N . TYR A 1 136 ? -1.248 5.527 -2.698 1.00 96.31 136 TYR A N 1
ATOM 1078 C CA . TYR A 1 136 ? -1.287 4.067 -2.581 1.00 96.31 136 TYR A CA 1
ATOM 1079 C C . TYR A 1 136 ? -0.013 3.398 -3.127 1.00 96.31 136 TYR A C 1
ATOM 1081 O O . TYR A 1 136 ? 0.418 2.389 -2.569 1.00 96.31 136 TYR A O 1
ATOM 1089 N N . HIS A 1 137 ? 0.662 3.957 -4.144 1.00 97.50 137 HIS A N 1
ATOM 1090 C CA . HIS A 1 137 ? 1.970 3.445 -4.586 1.00 97.50 137 HIS A CA 1
ATOM 1091 C C . HIS A 1 137 ? 3.037 3.563 -3.484 1.00 97.50 137 HIS A C 1
ATOM 1093 O O . HIS A 1 137 ? 3.812 2.623 -3.276 1.00 97.50 137 HIS A O 1
ATOM 1099 N N . ILE A 1 138 ? 3.063 4.685 -2.757 1.00 98.19 138 ILE A N 1
ATOM 1100 C CA . ILE A 1 138 ? 3.939 4.909 -1.600 1.00 98.19 138 ILE A CA 1
ATOM 1101 C C . ILE A 1 138 ? 3.592 3.908 -0.496 1.00 98.19 138 ILE A C 1
ATOM 1103 O O . ILE A 1 138 ? 4.478 3.183 -0.051 1.00 98.19 138 ILE A O 1
ATOM 1107 N N . GLY A 1 139 ? 2.321 3.805 -0.095 1.00 98.50 139 GLY A N 1
ATOM 1108 C CA . GLY A 1 139 ? 1.887 2.893 0.971 1.00 98.50 139 GLY A CA 1
ATOM 1109 C C . GLY A 1 139 ? 2.225 1.423 0.690 1.00 98.50 139 GLY A C 1
ATOM 1110 O O . GLY A 1 139 ? 2.746 0.716 1.559 1.00 98.50 139 GLY A O 1
ATOM 1111 N N . ILE A 1 140 ? 2.036 0.969 -0.552 1.00 98.75 140 ILE A N 1
ATOM 1112 C CA . ILE A 1 140 ? 2.413 -0.387 -0.978 1.00 98.75 140 ILE A CA 1
ATOM 1113 C C . ILE A 1 140 ? 3.935 -0.568 -0.981 1.00 98.75 140 ILE A C 1
ATOM 1115 O O . ILE A 1 140 ? 4.430 -1.585 -0.494 1.00 98.75 140 ILE A O 1
ATOM 1119 N N . SER A 1 141 ? 4.693 0.412 -1.480 1.00 98.75 141 SER A N 1
ATOM 1120 C CA . SER A 1 141 ? 6.162 0.345 -1.497 1.00 98.75 141 SER A CA 1
ATOM 1121 C C . SER A 1 141 ? 6.743 0.291 -0.078 1.00 98.75 141 SER A C 1
ATOM 1123 O O . SER A 1 141 ? 7.667 -0.485 0.170 1.00 98.75 141 SER A O 1
ATOM 1125 N N . LEU A 1 142 ? 6.175 1.051 0.868 1.00 98.81 142 LEU A N 1
ATOM 1126 C CA . LEU A 1 142 ? 6.526 1.002 2.294 1.00 98.81 142 LEU A CA 1
ATOM 1127 C C . LEU A 1 142 ? 6.194 -0.361 2.906 1.00 98.81 142 LEU A C 1
ATOM 1129 O O . LEU A 1 142 ? 7.041 -0.982 3.538 1.00 98.81 142 LEU A O 1
ATOM 1133 N N . SER A 1 143 ? 4.992 -0.879 2.653 1.00 98.69 143 SER A N 1
ATOM 1134 C CA . SER A 1 143 ? 4.593 -2.220 3.100 1.00 98.69 143 SER A CA 1
ATOM 1135 C C . SER A 1 143 ? 5.568 -3.293 2.593 1.00 98.69 143 SER A C 1
ATOM 1137 O O . SER A 1 143 ? 6.017 -4.156 3.348 1.00 98.69 143 SER A O 1
ATOM 1139 N N . CYS A 1 144 ? 5.979 -3.198 1.326 1.00 98.56 144 CYS A N 1
ATOM 1140 C CA . CYS A 1 144 ? 6.967 -4.093 0.733 1.00 98.56 144 CYS A CA 1
ATOM 1141 C C . CYS A 1 144 ? 8.371 -3.925 1.336 1.00 98.56 144 CYS A C 1
ATOM 1143 O O . CYS A 1 144 ? 9.078 -4.920 1.487 1.00 98.56 144 CYS A O 1
ATOM 1145 N N . SER A 1 145 ? 8.795 -2.709 1.696 1.00 98.38 145 SER A N 1
ATOM 1146 C CA . SER A 1 145 ? 10.107 -2.492 2.322 1.00 98.38 145 SER A CA 1
ATOM 1147 C C . SER A 1 145 ? 10.168 -3.050 3.745 1.00 98.38 145 SER A C 1
ATOM 1149 O O . SER A 1 145 ? 11.185 -3.637 4.116 1.00 98.38 145 SER A O 1
ATOM 1151 N N . LEU A 1 146 ? 9.070 -2.977 4.508 1.00 98.44 146 LEU A N 1
ATOM 1152 C CA . LEU A 1 146 ? 8.954 -3.628 5.819 1.00 98.44 146 LEU A CA 1
ATOM 1153 C C . LEU A 1 146 ? 9.096 -5.152 5.713 1.00 98.44 146 LEU A C 1
ATOM 1155 O O . LEU A 1 146 ? 9.754 -5.773 6.549 1.00 98.44 146 LEU A O 1
ATOM 1159 N N . LEU A 1 147 ? 8.572 -5.739 4.636 1.00 97.44 147 LEU A N 1
ATOM 1160 C CA . LEU A 1 147 ? 8.746 -7.150 4.273 1.00 97.44 147 LEU A CA 1
ATOM 1161 C C . LEU A 1 147 ? 10.133 -7.460 3.671 1.00 97.44 147 LEU A C 1
ATOM 1163 O O . LEU A 1 147 ? 10.357 -8.542 3.130 1.00 97.44 147 LEU A O 1
ATOM 1167 N N . GLY A 1 148 ? 11.080 -6.517 3.714 1.00 96.50 148 GLY A N 1
ATOM 1168 C CA . GLY A 1 148 ? 12.425 -6.695 3.161 1.00 96.50 148 GLY A CA 1
ATOM 1169 C C . GLY A 1 148 ? 12.414 -6.956 1.658 1.00 96.50 148 GLY A C 1
ATOM 1170 O O . GLY A 1 148 ? 13.276 -7.670 1.144 1.00 96.50 148 GLY A O 1
ATOM 1171 N N . TYR A 1 149 ? 11.408 -6.425 0.959 1.00 97.56 149 TYR A N 1
ATOM 1172 C CA . TYR A 1 149 ? 11.163 -6.670 -0.458 1.00 97.56 149 TYR A CA 1
ATOM 1173 C C . TYR A 1 149 ? 11.041 -8.171 -0.760 1.00 97.56 149 TYR A C 1
ATOM 1175 O O . TYR A 1 149 ? 11.699 -8.678 -1.669 1.00 97.56 149 TYR A O 1
ATOM 1183 N N . GLY A 1 150 ? 10.297 -8.899 0.080 1.00 95.31 150 GLY A N 1
ATOM 1184 C CA . GLY A 1 150 ? 10.047 -10.336 -0.060 1.00 95.31 150 GLY A CA 1
ATOM 1185 C C . GLY A 1 150 ? 11.251 -11.225 0.256 1.00 95.31 150 GLY A C 1
ATOM 1186 O O . GLY A 1 150 ? 11.324 -12.355 -0.217 1.00 95.31 150 GLY A O 1
ATOM 1187 N N . ALA A 1 151 ? 12.251 -10.728 0.990 1.00 94.12 151 ALA A N 1
ATOM 1188 C CA . ALA A 1 151 ? 13.389 -11.550 1.396 1.00 94.12 151 ALA A CA 1
ATOM 1189 C C . ALA A 1 151 ? 12.978 -12.533 2.504 1.00 94.12 151 ALA A C 1
ATOM 1191 O O . ALA A 1 151 ? 12.525 -12.111 3.562 1.00 94.12 151 ALA A O 1
ATOM 1192 N N . GLU A 1 152 ? 13.213 -13.832 2.312 1.00 91.25 152 GLU A N 1
ATOM 1193 C CA . GLU A 1 152 ? 12.892 -14.870 3.312 1.00 91.25 152 GLU A CA 1
ATOM 1194 C C . GLU A 1 152 ? 13.619 -14.670 4.653 1.00 91.25 152 GLU A C 1
ATOM 1196 O O . GLU A 1 152 ? 13.139 -15.095 5.701 1.00 91.25 152 GLU A O 1
ATOM 1201 N N . SER A 1 153 ? 14.771 -13.993 4.643 1.00 90.12 153 SER A N 1
ATOM 1202 C CA . SER A 1 153 ? 15.529 -13.654 5.852 1.00 90.12 153 SER A CA 1
ATOM 1203 C C . SER A 1 153 ? 14.891 -12.535 6.685 1.00 90.12 153 SER A C 1
ATOM 1205 O O . SER A 1 153 ? 15.203 -12.407 7.874 1.00 90.12 153 SER A O 1
ATOM 1207 N N . ASN A 1 154 ? 13.997 -11.732 6.095 1.00 94.19 154 ASN A N 1
ATOM 1208 C CA . ASN A 1 154 ? 13.360 -10.603 6.764 1.00 94.19 154 ASN A CA 1
ATOM 1209 C C . ASN A 1 154 ? 12.504 -11.071 7.954 1.00 94.19 154 ASN A C 1
ATOM 1211 O O . ASN A 1 154 ? 11.812 -12.088 7.903 1.00 94.19 154 ASN A O 1
ATOM 1215 N N . VAL A 1 155 ? 12.552 -10.309 9.048 1.00 94.56 155 VAL A N 1
ATOM 1216 C CA . VAL A 1 155 ? 11.884 -10.668 10.306 1.00 94.56 155 VAL A CA 1
ATOM 1217 C C . VAL A 1 155 ? 10.359 -10.716 10.196 1.00 94.56 155 VAL A C 1
ATOM 1219 O O . VAL A 1 155 ? 9.762 -11.640 10.741 1.00 94.56 155 VAL A O 1
ATOM 1222 N N . LEU A 1 156 ? 9.728 -9.799 9.451 1.00 94.75 156 LEU A N 1
ATOM 1223 C CA . LEU A 1 156 ? 8.282 -9.842 9.221 1.00 94.75 156 LEU A CA 1
ATOM 1224 C C . LEU A 1 156 ? 7.901 -10.989 8.291 1.00 94.75 156 LEU A C 1
ATOM 1226 O O . LEU A 1 156 ? 6.954 -11.702 8.603 1.00 94.75 156 LEU A O 1
ATOM 1230 N N . MET A 1 157 ? 8.655 -11.213 7.208 1.00 94.19 157 MET A N 1
ATOM 1231 C CA . MET A 1 157 ? 8.418 -12.343 6.297 1.00 94.19 157 MET A CA 1
ATOM 1232 C C . MET A 1 157 ? 8.424 -13.677 7.045 1.00 94.19 157 MET A C 1
ATOM 1234 O O . MET A 1 157 ? 7.509 -14.483 6.876 1.00 94.19 157 MET A O 1
ATOM 1238 N N . ARG A 1 158 ? 9.403 -13.895 7.932 1.00 92.94 158 ARG A N 1
ATOM 1239 C CA . ARG A 1 158 ? 9.436 -15.094 8.782 1.00 92.94 158 ARG A CA 1
ATOM 1240 C C . ARG A 1 158 ? 8.252 -15.152 9.741 1.00 92.94 158 ARG A C 1
ATOM 1242 O O . ARG A 1 158 ? 7.639 -16.205 9.866 1.00 92.94 158 ARG A O 1
ATOM 1249 N N . ALA A 1 159 ? 7.909 -14.033 10.377 1.00 92.88 159 ALA A N 1
ATOM 1250 C CA . ALA A 1 159 ? 6.827 -13.979 11.355 1.00 92.88 159 ALA A CA 1
ATOM 1251 C C . ALA A 1 159 ? 5.436 -14.274 10.761 1.00 92.88 159 ALA A C 1
ATOM 1253 O O . ALA A 1 159 ? 4.596 -14.836 11.461 1.00 92.88 159 ALA A O 1
ATOM 1254 N N . ILE A 1 160 ? 5.187 -13.920 9.494 1.00 92.25 160 ILE A N 1
ATOM 1255 C CA . ILE A 1 160 ? 3.901 -14.181 8.816 1.00 92.25 160 ILE A CA 1
ATOM 1256 C C . ILE A 1 160 ? 3.858 -15.523 8.071 1.00 92.25 160 ILE A C 1
ATOM 1258 O O . ILE A 1 160 ? 2.776 -16.019 7.777 1.00 92.25 160 ILE A O 1
ATOM 1262 N N . SER A 1 161 ? 5.014 -16.129 7.778 1.00 86.31 161 SER A N 1
ATOM 1263 C CA . SER A 1 161 ? 5.090 -17.415 7.059 1.00 86.31 161 SER A CA 1
ATOM 1264 C C . SER A 1 161 ? 4.994 -18.641 7.976 1.00 86.31 161 SER A C 1
ATOM 1266 O O . SER A 1 161 ? 4.804 -19.760 7.503 1.00 86.31 161 SER A O 1
ATOM 1268 N N . GLN A 1 162 ? 5.163 -18.465 9.288 1.00 71.31 162 GLN A N 1
ATOM 1269 C CA . GLN A 1 162 ? 5.201 -19.573 10.240 1.00 71.31 162 GLN A CA 1
ATOM 1270 C C . GLN A 1 162 ? 3.815 -20.136 10.549 1.00 71.31 162 GLN A C 1
ATOM 1272 O O . GLN A 1 162 ? 2.841 -19.405 10.744 1.00 71.31 162 GLN A O 1
ATOM 1277 N N . LYS A 1 163 ? 3.739 -21.467 10.654 1.00 59.00 163 LYS A N 1
ATOM 1278 C CA . LYS A 1 163 ? 2.523 -22.151 11.097 1.00 59.00 163 LYS A CA 1
ATOM 1279 C C . LYS A 1 163 ? 2.293 -21.910 12.598 1.00 59.00 163 LYS A C 1
ATOM 1281 O O . LYS A 1 163 ? 3.265 -21.816 13.349 1.00 59.00 163 LYS A O 1
ATOM 1286 N N . PRO A 1 164 ? 1.030 -21.892 13.068 1.00 53.97 164 PRO A N 1
ATOM 1287 C CA . PRO A 1 164 ? 0.695 -21.626 14.470 1.00 53.97 164 PRO A CA 1
ATOM 1288 C C . PRO A 1 164 ? 1.385 -22.536 15.504 1.00 53.97 164 PRO A C 1
ATOM 1290 O O . PRO A 1 164 ? 1.487 -22.174 16.671 1.00 53.97 164 PRO A O 1
ATOM 1293 N N . GLU A 1 165 ? 1.867 -23.707 15.088 1.00 46.69 165 GLU A N 1
ATOM 1294 C CA . GLU A 1 165 ? 2.506 -24.708 15.951 1.00 46.69 165 GLU A CA 1
ATOM 1295 C C . GLU A 1 165 ? 3.987 -24.399 16.268 1.00 46.69 16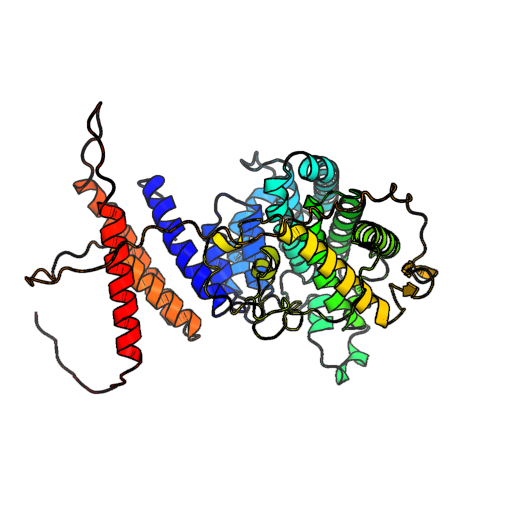5 GLU A C 1
ATOM 1297 O O . GLU A 1 165 ? 4.527 -24.940 17.229 1.00 46.69 165 GLU A O 1
ATOM 1302 N N . GLU A 1 166 ? 4.638 -23.485 15.533 1.00 49.12 166 GLU A N 1
ATOM 1303 C CA . GLU A 1 166 ? 6.075 -23.155 15.674 1.00 49.12 166 GLU A CA 1
ATOM 1304 C C . GLU A 1 166 ? 6.345 -21.801 16.369 1.00 49.12 166 GLU A C 1
ATOM 1306 O O . GLU A 1 166 ? 7.498 -21.392 16.529 1.00 49.12 166 GLU A O 1
ATOM 1311 N N . ILE A 1 167 ? 5.293 -21.117 16.845 1.00 51.47 167 ILE A N 1
ATOM 1312 C CA . ILE A 1 167 ? 5.343 -19.757 17.430 1.00 51.47 167 ILE A CA 1
ATOM 1313 C C . ILE A 1 167 ? 6.346 -19.645 18.601 1.00 51.47 167 ILE A C 1
ATOM 1315 O O . ILE A 1 167 ? 6.899 -18.573 18.846 1.00 51.47 167 ILE A O 1
ATOM 1319 N N . GLY A 1 168 ? 6.630 -20.748 19.305 1.00 46.94 168 GLY A N 1
ATOM 1320 C CA . GLY A 1 168 ? 7.552 -20.777 20.446 1.00 46.94 168 GLY A CA 1
ATOM 1321 C C . GLY A 1 168 ? 9.038 -20.590 20.108 1.00 46.94 168 GLY A C 1
ATOM 1322 O O . GLY A 1 168 ? 9.796 -20.201 20.991 1.00 46.94 168 GLY A O 1
ATOM 1323 N N . VAL A 1 169 ? 9.467 -20.832 18.862 1.00 44.78 169 VAL A N 1
ATOM 1324 C CA . VAL A 1 169 ? 10.897 -20.800 18.467 1.00 44.78 169 VAL A CA 1
ATOM 1325 C C . VAL A 1 169 ? 11.289 -19.465 17.807 1.00 44.78 169 VAL A C 1
ATOM 1327 O O . VAL A 1 169 ? 12.462 -19.118 17.715 1.00 44.78 169 VAL A O 1
ATOM 1330 N N . ALA A 1 170 ? 10.311 -18.670 17.368 1.00 46.47 170 ALA A N 1
ATOM 1331 C CA . ALA A 1 170 ? 10.536 -17.462 16.570 1.00 46.47 170 ALA A CA 1
ATOM 1332 C C . ALA A 1 170 ? 10.679 -16.158 17.366 1.00 46.47 170 ALA A C 1
ATOM 1334 O O . ALA A 1 170 ? 11.015 -15.123 16.789 1.00 46.47 170 ALA A O 1
ATOM 1335 N N . ALA A 1 171 ? 10.460 -16.198 18.681 1.00 47.06 171 ALA A N 1
ATOM 1336 C CA . ALA A 1 171 ? 10.546 -15.029 19.555 1.00 47.06 171 ALA A CA 1
ATOM 1337 C C . ALA A 1 171 ? 11.964 -14.414 19.653 1.00 47.06 171 ALA A C 1
ATOM 1339 O O . ALA A 1 171 ? 12.130 -13.369 20.275 1.00 47.06 171 ALA A O 1
ATOM 1340 N N . GLU A 1 172 ? 12.981 -15.024 19.032 1.00 50.03 172 GLU A N 1
ATOM 1341 C CA . GLU A 1 172 ? 14.394 -14.625 19.140 1.00 50.03 172 GLU A CA 1
ATOM 1342 C C . GLU A 1 172 ? 14.977 -13.951 17.883 1.00 50.03 172 GLU A C 1
ATOM 1344 O O . GLU A 1 172 ? 16.175 -13.670 17.809 1.00 50.03 172 GLU A O 1
ATOM 1349 N N . ALA A 1 173 ? 14.165 -13.661 16.864 1.00 57.66 173 ALA A N 1
ATOM 1350 C CA . ALA A 1 173 ? 14.637 -12.921 15.699 1.00 57.66 173 ALA A CA 1
ATOM 1351 C C . ALA A 1 173 ? 14.723 -11.413 15.997 1.00 57.66 173 ALA A C 1
ATOM 1353 O O . ALA A 1 173 ? 13.778 -10.668 15.747 1.00 57.66 173 ALA A O 1
ATOM 1354 N N . ASN A 1 174 ? 15.869 -10.951 16.504 1.00 71.56 174 ASN A N 1
ATOM 1355 C CA . ASN A 1 174 ? 16.106 -9.518 16.688 1.00 71.56 174 ASN A CA 1
ATOM 1356 C C . ASN A 1 174 ? 15.995 -8.772 15.342 1.00 71.56 174 ASN A C 1
ATOM 1358 O O . ASN A 1 174 ? 16.697 -9.145 14.396 1.00 71.56 174 ASN A O 1
ATOM 1362 N N . PRO A 1 175 ? 15.158 -7.719 15.238 1.00 81.50 175 PRO A N 1
ATOM 1363 C CA . PRO A 1 175 ? 15.081 -6.911 14.029 1.00 81.50 175 PRO A CA 1
ATOM 1364 C C . PRO A 1 175 ? 16.435 -6.267 13.746 1.00 81.50 175 PRO A C 1
ATOM 1366 O O . PRO A 1 175 ? 17.028 -5.631 14.629 1.00 81.50 175 PRO A O 1
ATOM 1369 N N . ASP A 1 176 ? 16.912 -6.426 12.512 1.00 88.00 176 ASP A N 1
ATOM 1370 C CA . ASP A 1 176 ? 18.125 -5.756 12.068 1.00 88.00 176 ASP A CA 1
ATOM 1371 C C . ASP A 1 176 ? 17.924 -4.234 11.989 1.00 88.00 176 ASP A C 1
ATOM 1373 O O . ASP A 1 176 ? 16.813 -3.701 12.078 1.00 88.00 176 ASP A O 1
ATOM 1377 N N . GLU A 1 177 ? 19.034 -3.513 11.857 1.00 89.88 177 GLU A N 1
ATOM 1378 C CA . GLU A 1 177 ? 19.001 -2.055 11.793 1.00 89.88 177 GLU A CA 1
ATOM 1379 C C . GLU A 1 177 ? 18.224 -1.547 10.570 1.00 89.88 177 GLU A C 1
ATOM 1381 O O . GLU A 1 177 ? 17.537 -0.536 10.658 1.00 89.88 177 GLU A O 1
ATOM 1386 N N . MET A 1 178 ? 18.266 -2.257 9.439 1.00 91.25 178 MET A N 1
ATOM 1387 C CA . MET A 1 178 ? 17.597 -1.812 8.216 1.00 91.25 178 MET A CA 1
ATOM 1388 C C . MET A 1 178 ? 16.075 -1.869 8.357 1.00 91.25 178 MET A C 1
ATOM 1390 O O . MET A 1 178 ? 15.382 -0.939 7.946 1.00 91.25 178 MET A O 1
ATOM 1394 N N . PHE A 1 179 ? 15.560 -2.919 8.999 1.00 95.44 179 PHE A N 1
ATOM 1395 C CA . PHE A 1 179 ? 14.151 -3.044 9.342 1.00 95.44 179 PHE A CA 1
ATOM 1396 C C . PHE A 1 179 ? 13.692 -1.897 10.246 1.00 95.44 179 PHE A C 1
ATOM 1398 O O . PHE A 1 179 ? 12.673 -1.267 9.970 1.00 95.44 179 PHE A O 1
ATOM 1405 N N . LYS A 1 180 ? 14.459 -1.577 11.297 1.00 95.44 180 LYS A N 1
ATOM 1406 C CA . LYS A 1 180 ? 14.130 -0.469 12.210 1.00 95.44 180 LYS A CA 1
ATOM 1407 C C . LYS A 1 180 ? 14.084 0.872 11.484 1.00 95.44 180 LYS A C 1
ATOM 1409 O O . LYS A 1 180 ? 13.182 1.668 11.733 1.00 95.44 180 LYS A O 1
ATOM 1414 N N . GLN A 1 181 ? 15.018 1.108 10.564 1.00 96.12 181 GLN A N 1
ATOM 1415 C CA . GLN A 1 181 ? 15.039 2.321 9.750 1.00 96.12 181 GLN A CA 1
ATOM 1416 C C . GLN A 1 181 ? 13.849 2.382 8.777 1.00 96.12 181 GLN A C 1
ATOM 1418 O O . GLN A 1 181 ? 13.211 3.427 8.665 1.00 96.12 181 GLN A O 1
ATOM 1423 N N . ALA A 1 182 ? 13.490 1.267 8.129 1.00 97.81 182 ALA A N 1
ATOM 1424 C CA . ALA A 1 182 ? 12.302 1.185 7.275 1.00 97.81 182 ALA A CA 1
ATOM 1425 C C . ALA A 1 182 ? 11.002 1.426 8.065 1.00 97.81 182 ALA A C 1
ATOM 1427 O O . ALA A 1 182 ? 10.115 2.146 7.600 1.00 97.81 182 ALA A O 1
ATOM 1428 N N . LEU A 1 183 ? 10.904 0.875 9.278 1.00 98.19 183 LEU A N 1
ATOM 1429 C CA . LEU A 1 183 ? 9.770 1.077 10.180 1.00 98.19 183 LEU A CA 1
ATOM 1430 C C . LEU A 1 183 ? 9.669 2.526 10.654 1.00 98.19 183 LEU A C 1
ATOM 1432 O O . LEU A 1 183 ? 8.597 3.114 10.560 1.00 98.19 183 LEU A O 1
ATOM 1436 N N . SER A 1 184 ? 10.784 3.121 11.080 1.00 97.62 184 SER A N 1
ATOM 1437 C CA . SER A 1 184 ? 10.856 4.540 11.446 1.00 97.62 184 SER A CA 1
ATOM 1438 C C . SER A 1 184 ? 10.423 5.443 10.287 1.00 97.62 184 SER A C 1
ATOM 1440 O O . SER A 1 184 ? 9.575 6.318 10.461 1.00 97.62 184 SER A O 1
ATOM 1442 N N . PHE A 1 185 ? 10.933 5.189 9.077 1.00 98.25 185 PHE A N 1
ATOM 1443 C CA . PHE A 1 185 ? 10.532 5.921 7.876 1.00 98.25 185 PHE A CA 1
ATOM 1444 C C . PHE A 1 185 ? 9.027 5.802 7.610 1.00 98.25 185 PHE A C 1
ATOM 1446 O O . PHE A 1 185 ? 8.351 6.811 7.418 1.00 98.25 185 PHE A O 1
ATOM 1453 N N . THR A 1 186 ? 8.493 4.582 7.672 1.00 98.62 186 THR A N 1
ATOM 1454 C CA . THR A 1 186 ? 7.071 4.304 7.436 1.00 98.62 186 THR A CA 1
ATOM 1455 C C . THR A 1 186 ? 6.175 5.000 8.460 1.00 98.62 186 THR A C 1
ATOM 1457 O O . THR A 1 186 ? 5.211 5.659 8.077 1.00 98.62 186 THR A O 1
ATOM 1460 N N . VAL A 1 187 ? 6.505 4.907 9.753 1.00 98.19 187 VAL A N 1
ATOM 1461 C CA . VAL A 1 187 ? 5.737 5.539 10.838 1.00 98.19 187 VAL A CA 1
ATOM 1462 C C . VAL A 1 187 ? 5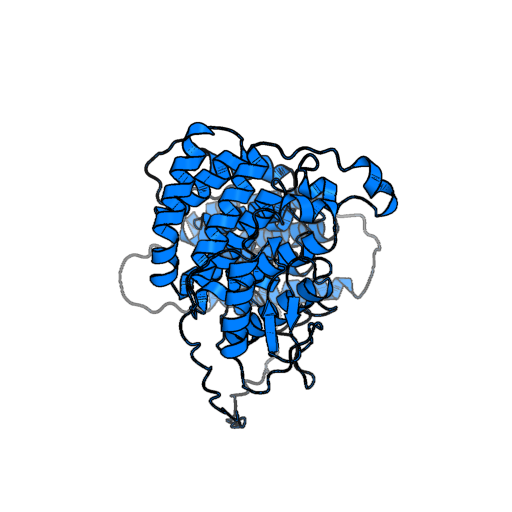.696 7.055 10.670 1.00 98.19 187 VAL A C 1
ATOM 1464 O O . VAL A 1 187 ? 4.614 7.630 10.723 1.00 98.19 187 VAL A O 1
ATOM 1467 N N . ARG A 1 188 ? 6.830 7.696 10.364 1.00 97.69 188 ARG A N 1
ATOM 1468 C CA . ARG A 1 188 ? 6.878 9.153 10.154 1.00 97.69 188 ARG A CA 1
ATOM 1469 C C . ARG A 1 188 ? 5.996 9.613 8.992 1.00 97.69 188 ARG A C 1
ATOM 1471 O O . ARG A 1 188 ? 5.375 10.672 9.078 1.00 97.69 188 ARG A O 1
ATOM 1478 N N . ILE A 1 189 ? 5.924 8.831 7.910 1.00 98.25 189 ILE A N 1
ATOM 1479 C CA . ILE A 1 189 ? 5.011 9.110 6.790 1.00 98.25 189 ILE A CA 1
ATOM 1480 C C . ILE A 1 189 ? 3.560 8.962 7.247 1.00 98.25 189 ILE A C 1
ATOM 1482 O O . ILE A 1 189 ? 2.763 9.859 6.991 1.00 98.25 189 ILE A O 1
ATOM 1486 N N . ILE A 1 190 ? 3.222 7.874 7.949 1.00 97.88 190 ILE A N 1
ATOM 1487 C CA . ILE A 1 190 ? 1.866 7.656 8.474 1.00 97.88 190 ILE A CA 1
ATOM 1488 C C . ILE A 1 190 ? 1.430 8.825 9.357 1.00 97.88 190 ILE A C 1
ATOM 1490 O O . ILE A 1 190 ? 0.347 9.362 9.147 1.00 97.88 190 ILE A O 1
ATOM 1494 N N . GLU A 1 191 ? 2.267 9.243 10.307 1.00 95.50 191 GLU A N 1
ATOM 1495 C CA . GLU A 1 191 ? 1.971 10.364 11.203 1.00 95.50 191 GLU A CA 1
ATOM 1496 C C . GLU A 1 191 ? 1.739 11.662 10.427 1.00 95.50 191 GLU A C 1
ATOM 1498 O O . GLU A 1 191 ? 0.740 12.339 10.661 1.00 95.50 191 GLU A O 1
ATOM 1503 N N . THR A 1 192 ? 2.607 11.968 9.456 1.00 94.88 192 THR A N 1
ATOM 1504 C CA . THR A 1 192 ? 2.472 13.165 8.608 1.00 94.88 192 THR A CA 1
ATOM 1505 C C . THR A 1 192 ? 1.164 13.140 7.813 1.00 94.88 192 THR A C 1
ATOM 1507 O O . THR A 1 192 ? 0.468 14.146 7.726 1.00 94.88 192 THR A O 1
ATOM 1510 N N . VAL A 1 193 ? 0.791 11.986 7.249 1.00 95.44 193 VAL A N 1
ATOM 1511 C CA . VAL A 1 193 ? -0.450 11.846 6.475 1.00 95.44 193 VAL A CA 1
ATOM 1512 C C . VAL A 1 193 ? -1.686 11.924 7.382 1.00 95.44 193 VAL A C 1
ATOM 1514 O O . VAL A 1 193 ? -2.662 12.573 7.016 1.00 95.44 193 VAL A O 1
ATOM 1517 N N . MET A 1 194 ? -1.652 11.322 8.576 1.00 94.75 194 MET A N 1
ATOM 1518 C CA . MET A 1 194 ? -2.761 11.367 9.542 1.00 94.75 194 MET A CA 1
ATOM 1519 C C . MET A 1 194 ? -3.022 12.772 10.101 1.00 94.75 194 MET A C 1
ATOM 1521 O O . MET A 1 194 ? -4.152 13.061 10.484 1.00 94.75 194 MET A O 1
ATOM 1525 N N . GLN A 1 195 ? -2.014 13.648 10.129 1.00 91.31 195 GLN A N 1
ATOM 1526 C CA . GLN A 1 195 ? -2.161 15.044 10.565 1.00 91.31 195 GLN A CA 1
ATOM 1527 C C . GLN A 1 195 ? -2.958 15.913 9.580 1.00 91.31 195 GLN A C 1
ATOM 1529 O O . GLN A 1 195 ? -3.400 17.005 9.939 1.00 91.31 195 GLN A O 1
ATOM 1534 N N . ARG A 1 196 ? -3.186 15.445 8.349 1.00 90.50 196 ARG A N 1
ATOM 1535 C CA . ARG A 1 196 ? -3.981 16.157 7.340 1.00 90.50 196 ARG A CA 1
ATOM 1536 C C . ARG A 1 196 ? -5.469 15.843 7.489 1.00 90.50 196 ARG A C 1
ATOM 1538 O O . ARG A 1 196 ? -6.080 15.162 6.665 1.00 90.50 196 ARG A O 1
ATOM 1545 N N . TRP A 1 197 ? -6.050 16.336 8.578 1.00 87.50 197 TRP A N 1
ATOM 1546 C CA . TRP A 1 197 ? -7.447 16.106 8.944 1.00 87.50 197 TRP A CA 1
ATOM 1547 C C . TRP A 1 197 ? -8.420 16.502 7.827 1.00 87.50 197 TRP A C 1
ATOM 1549 O O . TRP A 1 197 ? -8.390 17.625 7.331 1.00 87.50 197 TRP A O 1
ATOM 1559 N N . GLY A 1 198 ? -9.296 15.573 7.443 1.00 82.56 198 GLY A N 1
ATOM 1560 C CA . GLY A 1 198 ? -10.334 15.803 6.431 1.00 82.56 198 GLY A CA 1
ATOM 1561 C C . GLY A 1 198 ? -9.854 15.871 4.982 1.00 82.56 198 GLY A C 1
ATOM 1562 O O . GLY A 1 198 ? -10.689 15.983 4.089 1.00 82.56 198 GLY A O 1
ATOM 1563 N N . ASP A 1 199 ? -8.553 15.742 4.721 1.00 89.62 199 ASP A N 1
ATOM 1564 C CA . ASP A 1 199 ? -8.020 15.694 3.361 1.00 89.62 199 ASP A CA 1
ATOM 1565 C C . ASP A 1 199 ? -8.316 14.328 2.724 1.00 89.62 199 ASP A C 1
ATOM 1567 O O . ASP A 1 199 ? -7.681 13.314 3.032 1.00 89.62 199 ASP A O 1
ATOM 1571 N N . THR A 1 200 ? -9.291 14.289 1.815 1.00 89.88 200 THR A N 1
ATOM 1572 C CA . THR A 1 200 ? -9.734 13.056 1.150 1.00 89.88 200 THR A CA 1
ATOM 1573 C C . THR A 1 200 ? -8.643 12.410 0.301 1.00 89.88 200 THR A C 1
ATOM 1575 O O . THR A 1 200 ? -8.695 11.201 0.073 1.00 89.88 200 THR A O 1
ATOM 1578 N N . ASN A 1 201 ? -7.622 13.168 -0.113 1.00 89.00 201 ASN A N 1
ATOM 1579 C CA . ASN A 1 201 ? -6.515 12.637 -0.907 1.00 89.00 201 ASN A CA 1
ATOM 1580 C C . ASN A 1 201 ? -5.632 11.684 -0.088 1.00 89.00 201 ASN A C 1
ATOM 1582 O O . ASN A 1 201 ? -4.917 10.854 -0.640 1.00 89.00 201 ASN A O 1
ATOM 1586 N N . THR A 1 202 ? -5.692 11.755 1.242 1.00 93.38 202 THR A N 1
ATOM 1587 C CA . THR A 1 202 ? -4.934 10.861 2.131 1.00 93.38 202 THR A CA 1
ATOM 1588 C C . THR A 1 202 ? -5.537 9.462 2.241 1.00 93.38 202 THR A C 1
ATOM 1590 O O . THR A 1 202 ? -4.835 8.511 2.596 1.00 93.38 202 THR A O 1
ATOM 1593 N N . LEU A 1 203 ? -6.825 9.312 1.917 1.00 95.31 203 LEU A N 1
ATOM 1594 C CA . LEU A 1 203 ? -7.586 8.090 2.163 1.00 95.31 203 LEU A CA 1
ATOM 1595 C C . LEU A 1 203 ? -7.021 6.845 1.453 1.00 95.31 203 LEU A C 1
ATOM 1597 O O . LEU A 1 203 ? -6.961 5.813 2.122 1.00 95.31 203 LEU A O 1
ATOM 1601 N N . PRO A 1 204 ? -6.565 6.886 0.180 1.00 95.75 204 PRO A N 1
ATOM 1602 C CA . PRO A 1 204 ? -5.968 5.713 -0.463 1.00 95.75 204 PRO A CA 1
ATOM 1603 C C . PRO A 1 204 ? -4.701 5.236 0.257 1.00 95.75 204 PRO A C 1
ATOM 1605 O O . PRO A 1 204 ? -4.561 4.048 0.545 1.00 95.75 204 PRO A O 1
ATOM 1608 N N . PHE A 1 205 ? -3.801 6.155 0.630 1.00 97.69 205 PHE A N 1
ATOM 1609 C CA . PHE A 1 205 ? -2.606 5.818 1.412 1.00 97.69 205 PHE A CA 1
ATOM 1610 C C . PHE A 1 205 ? -2.994 5.182 2.754 1.00 97.69 205 PHE A C 1
ATOM 1612 O O . PHE A 1 205 ? -2.531 4.086 3.080 1.00 97.69 205 PHE A O 1
ATOM 1619 N N . LEU A 1 206 ? -3.881 5.835 3.513 1.00 98.00 206 LEU A N 1
ATOM 1620 C CA . LEU A 1 206 ? -4.317 5.348 4.823 1.00 98.00 206 LEU A CA 1
ATOM 1621 C C . LEU A 1 206 ? -4.976 3.972 4.711 1.00 98.00 206 LEU A C 1
ATOM 1623 O O . LEU A 1 206 ? -4.718 3.103 5.541 1.00 98.00 206 LEU A O 1
ATOM 1627 N N . HIS A 1 207 ? -5.775 3.751 3.666 1.00 98.06 207 HIS A N 1
ATOM 1628 C CA . HIS A 1 207 ? -6.400 2.467 3.389 1.00 98.06 207 HIS A CA 1
ATOM 1629 C C . HIS A 1 207 ? -5.341 1.376 3.188 1.00 98.06 207 HIS A C 1
ATOM 1631 O O . HIS A 1 207 ? -5.383 0.371 3.898 1.00 98.06 207 HIS A O 1
ATOM 1637 N N . THR A 1 208 ? -4.343 1.593 2.324 1.00 98.38 208 THR A N 1
ATOM 1638 C CA . THR A 1 208 ? -3.275 0.598 2.106 1.00 98.38 208 THR A CA 1
ATOM 1639 C C . THR A 1 208 ? -2.505 0.255 3.385 1.00 98.38 208 THR A C 1
ATOM 1641 O O . THR A 1 208 ? -2.277 -0.923 3.673 1.00 98.38 208 THR A O 1
ATOM 1644 N N . MET A 1 209 ? -2.167 1.258 4.203 1.00 98.69 209 MET A N 1
ATOM 1645 C CA . MET A 1 209 ? -1.448 1.038 5.460 1.00 98.69 209 MET A CA 1
ATOM 1646 C C . MET A 1 209 ? -2.311 0.325 6.504 1.00 98.69 209 MET A C 1
ATOM 1648 O O . MET A 1 209 ? -1.825 -0.568 7.197 1.00 98.69 209 MET A O 1
ATOM 1652 N N . MET A 1 210 ? -3.600 0.663 6.596 1.00 98.25 210 MET A N 1
ATOM 1653 C CA . MET A 1 210 ? -4.534 -0.016 7.497 1.00 98.25 210 MET A CA 1
ATOM 1654 C C . MET A 1 210 ? -4.770 -1.474 7.089 1.00 98.25 210 MET A C 1
ATOM 1656 O O . MET A 1 210 ? -4.886 -2.324 7.970 1.00 98.25 210 MET A O 1
ATOM 1660 N N . VAL A 1 211 ? -4.788 -1.797 5.788 1.00 98.31 211 VAL A N 1
ATOM 1661 C CA . VAL A 1 211 ? -4.847 -3.189 5.301 1.00 98.31 211 VAL A CA 1
ATOM 1662 C C . VAL A 1 211 ? -3.609 -3.967 5.743 1.00 98.31 211 VAL A C 1
ATOM 1664 O O . VAL A 1 211 ? -3.744 -5.043 6.329 1.00 98.31 211 VAL A O 1
ATOM 1667 N N . PHE A 1 212 ? -2.415 -3.402 5.533 1.00 98.56 212 PHE A N 1
ATOM 1668 C CA . PHE A 1 212 ? -1.155 -4.018 5.950 1.00 98.56 212 PHE A CA 1
ATOM 1669 C C . PHE A 1 212 ? -1.127 -4.287 7.460 1.00 98.56 212 PHE A C 1
ATOM 1671 O O . PHE A 1 212 ? -0.895 -5.415 7.892 1.00 98.56 212 PHE A O 1
ATOM 1678 N N . VAL A 1 213 ? -1.430 -3.276 8.279 1.00 98.00 213 VAL A N 1
ATOM 1679 C CA . VAL A 1 213 ? -1.420 -3.400 9.745 1.00 98.00 213 VAL A CA 1
ATOM 1680 C C . VAL A 1 213 ? -2.480 -4.386 10.222 1.00 98.00 213 VAL A C 1
ATOM 1682 O O . VAL A 1 213 ? -2.177 -5.237 11.056 1.00 98.00 213 VAL A O 1
ATOM 1685 N N . ASN A 1 214 ? -3.695 -4.343 9.665 1.00 96.88 214 ASN A N 1
ATOM 1686 C CA . ASN A 1 214 ? -4.736 -5.319 9.979 1.00 96.88 214 ASN A CA 1
ATOM 1687 C C . ASN A 1 214 ? -4.251 -6.753 9.712 1.00 96.88 214 ASN A C 1
ATOM 1689 O O . ASN A 1 214 ? -4.449 -7.628 10.553 1.00 96.88 214 ASN A O 1
ATOM 1693 N N . HIS A 1 215 ? -3.555 -7.002 8.599 1.00 96.69 215 HIS A N 1
ATOM 1694 C CA . HIS A 1 215 ? -2.960 -8.314 8.350 1.00 96.69 215 HIS A CA 1
ATOM 1695 C C . HIS A 1 215 ? -1.928 -8.686 9.426 1.00 96.69 215 HIS A C 1
ATOM 1697 O O . HIS A 1 215 ? -2.013 -9.772 9.998 1.00 96.69 215 HIS A O 1
ATOM 1703 N N . MET A 1 216 ? -1.019 -7.770 9.782 1.00 96.81 216 MET A N 1
ATOM 1704 C CA . MET A 1 216 ? -0.003 -8.017 10.816 1.00 96.81 216 MET A CA 1
ATOM 1705 C C . MET A 1 216 ? -0.614 -8.368 12.175 1.00 96.81 216 MET A C 1
ATOM 1707 O O . MET A 1 216 ? -0.100 -9.248 12.861 1.00 96.81 216 MET A O 1
ATOM 1711 N N . THR A 1 217 ? -1.747 -7.762 12.557 1.00 95.25 217 THR A N 1
ATOM 1712 C CA . THR A 1 217 ? -2.413 -8.047 13.846 1.00 95.25 217 THR A CA 1
ATOM 1713 C C . THR A 1 217 ? -2.855 -9.504 14.029 1.00 95.25 217 THR A C 1
ATOM 1715 O O . THR A 1 217 ? -3.065 -9.944 15.165 1.00 95.25 217 THR A O 1
ATOM 1718 N N . ARG A 1 218 ? -2.958 -10.269 12.935 1.00 93.06 218 ARG A N 1
ATOM 1719 C CA . ARG A 1 218 ? -3.294 -11.700 12.944 1.00 93.06 218 ARG A CA 1
ATOM 1720 C C . ARG A 1 218 ? -2.118 -12.587 13.350 1.00 93.06 218 ARG A C 1
ATOM 1722 O O . ARG A 1 218 ? -2.340 -13.720 13.765 1.00 93.06 218 ARG A O 1
ATOM 1729 N N . PHE A 1 219 ? -0.894 -12.064 13.291 1.00 93.81 219 PHE A N 1
ATOM 1730 C CA . PHE A 1 219 ? 0.340 -12.780 13.598 1.00 93.81 219 PHE A CA 1
ATOM 1731 C C . PHE A 1 219 ? 1.027 -12.126 14.804 1.00 93.81 219 PHE A C 1
ATOM 1733 O O . PHE A 1 219 ? 1.675 -11.090 14.648 1.00 93.81 219 PHE A O 1
ATOM 1740 N N . PRO A 1 220 ? 0.922 -12.703 16.020 1.00 93.38 220 PRO A N 1
ATOM 1741 C CA . PRO A 1 220 ? 1.473 -12.103 17.238 1.00 93.38 220 PRO A CA 1
ATOM 1742 C C . PRO A 1 220 ? 2.955 -11.712 17.145 1.00 93.38 220 PRO A C 1
ATOM 1744 O O . PRO A 1 220 ? 3.314 -10.635 17.610 1.00 93.38 220 PRO A O 1
ATOM 1747 N N . ALA A 1 221 ? 3.787 -12.541 16.505 1.00 91.88 221 ALA A N 1
ATOM 1748 C CA . ALA A 1 221 ? 5.210 -12.260 16.307 1.00 91.88 221 ALA A CA 1
ATOM 1749 C C . ALA A 1 221 ? 5.467 -11.102 15.323 1.00 91.88 221 ALA A C 1
ATOM 1751 O O . ALA A 1 221 ? 6.433 -10.360 15.476 1.00 91.88 221 ALA A O 1
ATOM 1752 N N . ALA A 1 222 ? 4.602 -10.923 14.319 1.00 95.00 222 ALA A N 1
ATOM 1753 C CA . ALA A 1 222 ? 4.749 -9.850 13.341 1.00 95.00 222 ALA A CA 1
ATOM 1754 C C . ALA A 1 222 ? 4.336 -8.506 13.948 1.00 95.00 222 ALA A C 1
ATOM 1756 O O . ALA A 1 222 ? 5.081 -7.531 13.894 1.00 95.00 222 ALA A O 1
ATOM 1757 N N . ILE A 1 223 ? 3.165 -8.457 14.590 1.00 96.12 223 ILE A N 1
ATOM 1758 C CA . ILE A 1 223 ? 2.658 -7.216 15.178 1.00 96.12 223 ILE A CA 1
ATOM 1759 C C . ILE A 1 223 ? 3.513 -6.727 16.351 1.00 96.12 223 ILE A C 1
ATOM 1761 O O . ILE A 1 223 ? 3.652 -5.519 16.501 1.00 96.12 223 ILE A O 1
ATOM 1765 N N . SER A 1 224 ? 4.171 -7.609 17.117 1.00 95.25 224 SER A N 1
ATOM 1766 C CA . SER A 1 224 ? 5.108 -7.194 18.178 1.00 95.25 224 SER A CA 1
ATOM 1767 C C . SER A 1 224 ? 6.347 -6.453 17.663 1.00 95.25 224 SER A C 1
ATOM 1769 O O . SER A 1 224 ? 7.012 -5.764 18.430 1.00 95.25 224 SER A O 1
ATOM 1771 N N . LEU A 1 225 ? 6.681 -6.591 16.374 1.00 95.88 225 LEU A N 1
ATOM 1772 C CA . LEU A 1 225 ? 7.776 -5.843 15.745 1.00 95.88 225 LEU A CA 1
ATOM 1773 C C . LEU A 1 225 ? 7.362 -4.412 15.363 1.00 95.88 225 LEU A C 1
ATOM 1775 O O . LEU A 1 225 ? 8.227 -3.590 15.075 1.00 95.88 225 LEU A O 1
ATOM 1779 N N . ILE A 1 226 ? 6.056 -4.124 15.335 1.00 96.81 226 ILE A N 1
ATOM 1780 C CA . ILE A 1 226 ? 5.473 -2.879 14.814 1.00 96.81 226 ILE A CA 1
ATOM 1781 C C . ILE A 1 226 ? 4.776 -2.082 15.925 1.00 96.81 226 ILE A C 1
ATOM 1783 O O . ILE A 1 226 ? 4.874 -0.856 15.977 1.00 96.81 226 ILE A O 1
ATOM 1787 N N . ASP A 1 227 ? 4.063 -2.761 16.823 1.00 95.44 227 ASP A N 1
ATOM 1788 C CA . ASP A 1 227 ? 3.071 -2.148 17.704 1.00 95.44 227 ASP A CA 1
ATOM 1789 C C . ASP A 1 227 ? 3.629 -1.153 18.722 1.00 95.44 227 ASP A C 1
ATOM 1791 O O . ASP A 1 227 ? 2.888 -0.273 19.153 1.00 95.44 227 ASP A O 1
ATOM 1795 N N . GLY A 1 228 ? 4.902 -1.273 19.098 1.00 94.75 228 GLY A N 1
ATOM 1796 C CA . GLY A 1 228 ? 5.559 -0.374 20.044 1.00 94.75 228 GLY A CA 1
ATOM 1797 C C . GLY A 1 228 ? 5.817 1.029 19.494 1.00 94.75 228 GLY A C 1
ATOM 1798 O O . GLY A 1 228 ? 5.945 1.962 20.282 1.00 94.75 228 GLY A O 1
ATOM 1799 N N . VAL A 1 229 ? 5.885 1.186 18.168 1.00 95.69 229 VAL A N 1
ATOM 1800 C CA . VAL A 1 229 ? 6.165 2.474 17.503 1.00 95.69 229 VAL A CA 1
ATOM 1801 C C . VAL A 1 229 ? 5.040 2.934 16.581 1.00 95.69 229 VAL A C 1
ATOM 1803 O O . VAL A 1 229 ? 5.042 4.080 16.145 1.00 95.69 229 VAL A O 1
ATOM 1806 N N . PHE A 1 230 ? 4.079 2.065 16.266 1.00 97.44 230 PHE A N 1
ATOM 1807 C CA . PHE A 1 230 ? 2.942 2.436 15.435 1.00 97.44 230 PHE A CA 1
ATOM 1808 C C . PHE A 1 230 ? 2.063 3.494 16.133 1.00 97.44 230 PHE A C 1
ATOM 1810 O O . PHE A 1 230 ? 1.771 3.348 17.326 1.00 97.44 230 PHE A O 1
ATOM 1817 N N . PRO A 1 231 ? 1.598 4.540 15.423 1.00 97.12 231 PRO A N 1
ATOM 1818 C CA . PRO A 1 231 ? 0.915 5.679 16.032 1.00 97.12 231 PRO A CA 1
ATOM 1819 C C . PRO A 1 231 ? -0.566 5.365 16.315 1.00 97.12 231 PRO A C 1
ATOM 1821 O O . PRO A 1 231 ? -1.482 5.900 15.687 1.00 97.12 231 PRO A O 1
ATOM 1824 N N . TRP A 1 232 ? -0.828 4.454 17.260 1.00 97.81 232 TRP A N 1
ATOM 1825 C CA . TRP A 1 232 ? -2.181 3.978 17.586 1.00 97.81 232 TRP A CA 1
ATOM 1826 C C . TRP A 1 232 ? -3.117 5.098 18.043 1.00 97.81 232 TRP A C 1
ATOM 1828 O O . TRP A 1 232 ? -4.288 5.100 17.666 1.00 97.81 232 TRP A O 1
ATOM 1838 N N . LYS A 1 233 ? -2.611 6.065 18.819 1.00 96.94 233 LYS A N 1
ATOM 1839 C CA . LYS A 1 233 ? -3.401 7.210 19.286 1.00 96.94 233 LYS A CA 1
ATOM 1840 C C . LYS A 1 233 ? -3.845 8.101 18.128 1.00 96.94 233 LYS A C 1
ATOM 1842 O O . LYS A 1 233 ? -5.031 8.393 18.000 1.00 96.94 233 LYS A O 1
ATOM 1847 N N . GLN A 1 234 ? -2.921 8.491 17.252 1.00 96.44 234 GLN A N 1
ATOM 1848 C CA . GLN A 1 234 ? -3.236 9.231 16.028 1.00 96.44 234 GLN A CA 1
ATOM 1849 C C . GLN A 1 234 ? -4.220 8.437 15.163 1.00 96.44 234 GLN A C 1
ATOM 1851 O O . GLN A 1 234 ? -5.182 8.999 14.650 1.00 96.44 234 GLN A O 1
ATOM 1856 N N . THR A 1 235 ? -4.029 7.118 15.060 1.00 97.50 235 THR A N 1
ATOM 1857 C CA . THR A 1 235 ? -4.928 6.232 14.311 1.00 97.50 235 THR A CA 1
ATOM 1858 C C . THR A 1 235 ? -6.346 6.273 14.880 1.00 97.50 235 THR A C 1
ATOM 1860 O O . THR A 1 235 ? -7.298 6.392 14.114 1.00 97.50 235 THR A O 1
ATOM 1863 N N . SER A 1 236 ? -6.521 6.227 16.208 1.00 97.50 236 SER A N 1
ATOM 1864 C CA . SER A 1 236 ? -7.854 6.309 16.821 1.00 97.50 236 SER A CA 1
ATOM 1865 C C . SER A 1 236 ? -8.520 7.663 16.565 1.00 97.50 236 SER A C 1
ATOM 1867 O O . SER A 1 236 ? -9.711 7.713 16.268 1.00 97.50 236 SER A O 1
ATOM 1869 N N . LEU A 1 237 ? -7.755 8.757 16.637 1.00 96.50 237 LEU A N 1
ATOM 1870 C CA . LEU A 1 237 ? -8.244 10.104 16.330 1.00 96.50 237 LEU A CA 1
ATOM 1871 C C . LEU A 1 237 ? -8.640 10.238 14.849 1.00 96.50 237 LEU A C 1
ATOM 1873 O O . LEU A 1 237 ? -9.723 10.740 14.556 1.00 96.50 237 LEU A O 1
ATOM 1877 N N . MET A 1 238 ? -7.822 9.721 13.927 1.00 96.56 238 MET A N 1
ATOM 1878 C CA . MET A 1 238 ? -8.110 9.668 12.486 1.00 96.56 238 MET A CA 1
ATOM 1879 C C . MET A 1 238 ? -9.386 8.881 12.199 1.00 96.56 238 MET A C 1
ATOM 1881 O O . MET A 1 238 ? -10.270 9.380 11.504 1.00 96.56 238 MET A O 1
ATOM 1885 N N . LEU A 1 239 ? -9.540 7.696 12.793 1.00 96.81 239 LEU A N 1
ATOM 1886 C CA . LEU A 1 239 ? -10.746 6.887 12.629 1.00 96.81 239 LEU A CA 1
ATOM 1887 C C . LEU A 1 239 ? -11.989 7.600 13.169 1.00 96.81 239 LEU A C 1
ATOM 1889 O O . LEU A 1 239 ? -13.034 7.559 12.528 1.00 96.81 239 LEU A O 1
ATOM 1893 N N . ASN A 1 240 ? -11.884 8.289 14.308 1.00 95.88 240 ASN A N 1
ATOM 1894 C CA . ASN A 1 240 ? -12.986 9.087 14.847 1.00 95.88 240 ASN A CA 1
ATOM 1895 C C . ASN A 1 240 ? -13.344 10.263 13.939 1.00 95.88 240 ASN A C 1
ATOM 1897 O O . ASN A 1 240 ? -14.524 10.521 13.720 1.00 95.88 240 ASN A O 1
ATOM 1901 N N . TYR A 1 241 ? -12.351 10.959 13.386 1.00 95.00 241 TYR A N 1
ATOM 1902 C CA . TYR A 1 241 ? -12.589 12.042 12.438 1.00 95.00 241 TYR A CA 1
ATOM 1903 C C . TYR A 1 241 ? -13.333 11.529 11.198 1.00 95.00 241 TYR A C 1
ATOM 1905 O O . TYR A 1 241 ? -14.366 12.077 10.816 1.00 95.00 241 TYR A O 1
ATOM 1913 N N . VAL A 1 242 ? -12.857 10.424 10.612 1.00 94.50 242 VAL A N 1
ATOM 1914 C CA . VAL A 1 242 ? -13.505 9.771 9.467 1.00 94.50 242 VAL A CA 1
ATOM 1915 C C . VAL A 1 242 ? -14.930 9.343 9.821 1.00 94.50 242 VAL A C 1
ATOM 1917 O O . VAL A 1 242 ? -15.854 9.661 9.075 1.00 94.50 242 VAL A O 1
ATOM 1920 N N . LEU A 1 243 ? -15.129 8.690 10.968 1.00 94.06 243 LEU A N 1
ATOM 1921 C CA . LEU A 1 243 ? -16.438 8.220 11.422 1.00 94.06 243 LEU A CA 1
ATOM 1922 C C . LEU A 1 243 ? -17.434 9.373 11.569 1.00 94.06 243 LEU A C 1
ATOM 1924 O O . LEU A 1 243 ? -18.564 9.268 11.110 1.00 94.06 243 LEU A O 1
ATOM 1928 N N . ASN A 1 244 ? -17.004 10.478 12.173 1.00 92.00 244 ASN A N 1
ATOM 1929 C CA . ASN A 1 244 ? -17.854 11.644 12.401 1.00 92.00 244 ASN A CA 1
ATOM 1930 C C . ASN A 1 244 ? -18.130 12.459 11.127 1.00 92.00 244 ASN A C 1
ATOM 1932 O O . ASN A 1 244 ? -19.047 13.280 11.124 1.00 92.00 244 ASN A O 1
ATOM 1936 N N . SER A 1 245 ? -17.356 12.242 10.058 1.00 91.25 245 SER A N 1
ATOM 1937 C CA . SER A 1 245 ? -17.640 12.811 8.734 1.00 91.25 245 SER A CA 1
ATOM 1938 C C . SER A 1 245 ? -18.724 12.041 7.967 1.00 91.25 245 SER A C 1
ATOM 1940 O O . SER A 1 245 ? -19.312 12.594 7.039 1.00 91.25 245 SER A O 1
ATOM 1942 N N . LEU A 1 246 ? -19.000 10.787 8.355 1.00 89.12 246 LEU A N 1
ATOM 1943 C CA . LEU A 1 246 ? -20.072 9.965 7.789 1.00 89.12 246 LEU A CA 1
ATOM 1944 C C . LEU A 1 246 ? -21.448 10.384 8.346 1.00 89.12 246 LEU A C 1
ATOM 1946 O O . LEU A 1 246 ? -21.574 11.240 9.222 1.00 89.12 246 LEU A O 1
ATOM 1950 N N . GLU A 1 247 ? -22.507 9.769 7.821 1.00 84.25 247 GLU A N 1
ATOM 1951 C CA . GLU A 1 247 ? -23.888 10.002 8.255 1.00 84.25 247 GLU A CA 1
ATOM 1952 C C . GLU A 1 247 ? -24.089 9.706 9.756 1.00 84.25 247 GLU A C 1
ATOM 1954 O O . GLU A 1 247 ? -23.510 8.770 10.308 1.00 84.25 247 GLU A O 1
ATOM 1959 N N . LEU A 1 248 ? -24.973 10.470 10.412 1.00 74.25 248 LEU A N 1
ATOM 1960 C CA . LEU A 1 248 ? -25.242 10.387 11.859 1.00 74.25 248 LEU A CA 1
ATOM 1961 C C . LEU A 1 248 ? -25.574 8.970 12.359 1.00 74.25 248 LEU A C 1
ATOM 1963 O O . LEU A 1 248 ? -25.166 8.583 13.453 1.00 74.25 248 LEU A O 1
ATOM 1967 N N . GLU A 1 249 ? -26.296 8.190 11.555 1.00 76.56 249 GLU A N 1
ATOM 1968 C CA . GLU A 1 249 ? -26.730 6.829 11.890 1.00 76.56 249 GLU A CA 1
ATOM 1969 C C . GLU A 1 249 ? -25.822 5.745 11.284 1.00 76.56 249 GLU A C 1
ATOM 1971 O O . GLU A 1 249 ? -26.211 4.578 11.193 1.00 76.56 249 GLU A O 1
ATOM 1976 N N . TYR A 1 250 ? -24.594 6.097 10.882 1.00 83.50 250 TYR A N 1
ATOM 1977 C CA . TYR A 1 250 ? -23.664 5.143 10.285 1.00 83.50 250 TYR A CA 1
ATOM 1978 C C . TYR A 1 250 ? -23.434 3.934 11.202 1.00 83.50 250 TYR A C 1
ATOM 1980 O O . TYR A 1 250 ? -22.958 4.045 12.338 1.00 83.50 250 TYR A O 1
ATOM 1988 N N . LYS A 1 251 ? -23.757 2.736 10.712 1.00 84.12 251 LYS A N 1
ATOM 1989 C CA . LYS A 1 251 ? -23.576 1.503 11.477 1.00 84.12 251 LYS A CA 1
ATOM 1990 C C . LYS A 1 251 ? -22.167 0.961 11.264 1.00 84.12 251 LYS A C 1
ATOM 1992 O O . LYS A 1 251 ? -21.877 0.383 10.221 1.00 84.12 251 LYS A O 1
ATOM 1997 N N . VAL A 1 252 ? -21.325 1.091 12.288 1.00 83.81 252 VAL A N 1
ATOM 1998 C CA . VAL A 1 252 ? -19.996 0.468 12.326 1.00 83.81 252 VAL A CA 1
ATOM 1999 C C . VAL A 1 252 ? -20.143 -1.051 12.288 1.00 83.81 252 VAL A C 1
ATOM 2001 O O . VAL A 1 252 ? -20.994 -1.627 12.969 1.00 83.81 252 VAL A O 1
ATOM 2004 N N . ARG A 1 253 ? -19.341 -1.698 11.442 1.00 80.06 253 ARG A N 1
ATOM 2005 C CA . ARG A 1 253 ? -19.372 -3.143 11.222 1.00 80.06 253 ARG A CA 1
ATOM 2006 C C . ARG A 1 253 ? -17.973 -3.686 10.953 1.00 80.06 253 ARG A C 1
ATOM 2008 O O . ARG A 1 253 ? -17.119 -2.986 10.412 1.00 80.06 253 ARG A O 1
ATOM 2015 N N . SER A 1 254 ? -17.770 -4.956 11.297 1.00 76.12 254 SER A N 1
ATOM 2016 C CA . SER A 1 254 ? -16.547 -5.710 11.002 1.00 76.12 254 SER A CA 1
ATOM 2017 C C . SER A 1 254 ? -16.568 -6.382 9.627 1.00 76.12 254 SER A C 1
ATOM 2019 O O . SER A 1 254 ? -15.506 -6.749 9.115 1.00 76.12 254 SER A O 1
ATOM 2021 N N . ASP A 1 255 ? -17.740 -6.575 9.019 1.00 73.81 255 ASP A N 1
ATOM 2022 C CA . ASP A 1 255 ? -17.861 -7.249 7.733 1.00 73.81 255 ASP A CA 1
ATOM 2023 C C . ASP A 1 255 ? -17.633 -6.284 6.571 1.00 73.81 255 ASP A C 1
ATOM 2025 O O . ASP A 1 255 ? -18.126 -5.160 6.539 1.00 73.81 255 ASP A O 1
ATOM 2029 N N . PHE A 1 256 ? -16.843 -6.750 5.609 1.00 74.00 256 PHE A N 1
ATOM 2030 C CA . PHE A 1 256 ? -16.595 -6.034 4.374 1.00 74.00 256 PHE A CA 1
ATOM 2031 C C . PHE A 1 256 ? -17.596 -6.566 3.335 1.00 74.00 256 PHE A C 1
ATOM 2033 O O . PHE A 1 256 ? -17.487 -7.722 2.921 1.00 74.00 256 PHE A O 1
ATOM 2040 N N . ARG A 1 257 ? -18.650 -5.791 3.035 1.00 66.44 257 ARG A N 1
ATOM 2041 C CA . ARG A 1 257 ? -19.808 -6.248 2.244 1.00 66.44 257 ARG A CA 1
ATOM 2042 C C . ARG A 1 257 ? -19.712 -5.874 0.771 1.00 66.44 257 ARG A C 1
ATOM 2044 O O . ARG A 1 257 ? -19.170 -4.837 0.410 1.00 66.44 257 ARG A O 1
ATOM 2051 N N . PHE A 1 258 ? -20.355 -6.700 -0.051 1.00 67.56 258 PHE A N 1
ATOM 2052 C CA . PHE A 1 258 ? -20.754 -6.323 -1.401 1.00 67.56 258 PHE A CA 1
ATOM 2053 C C . PHE A 1 258 ? -21.790 -5.191 -1.380 1.00 67.56 258 PHE A C 1
ATOM 2055 O O . PHE A 1 258 ? -22.554 -5.094 -0.412 1.00 67.56 258 PHE A O 1
ATOM 2062 N N . PRO A 1 259 ? -21.852 -4.375 -2.449 1.00 62.72 259 PRO A N 1
ATOM 2063 C CA . PRO A 1 259 ? -22.965 -3.460 -2.665 1.00 62.72 259 PRO A CA 1
ATOM 2064 C C . PRO A 1 259 ? -24.313 -4.185 -2.529 1.00 62.72 259 PRO A C 1
ATOM 2066 O O . PRO A 1 259 ? -24.477 -5.312 -3.003 1.00 62.72 259 PRO A O 1
ATOM 2069 N N . GLU A 1 260 ? -25.284 -3.555 -1.870 1.00 59.16 260 GLU A N 1
ATOM 2070 C CA . GLU A 1 260 ? -26.650 -4.085 -1.796 1.00 59.16 260 GLU A CA 1
ATOM 2071 C C . GLU A 1 260 ? -27.317 -4.035 -3.197 1.00 59.16 260 GLU A C 1
ATOM 2073 O O . GLU A 1 260 ? -26.909 -3.266 -4.066 1.00 59.16 260 GLU A O 1
ATOM 2078 N N . ASN A 1 261 ? -28.354 -4.851 -3.434 1.00 56.44 261 ASN A N 1
ATOM 2079 C CA . ASN A 1 261 ? -29.191 -4.840 -4.654 1.00 56.44 261 ASN A CA 1
ATOM 2080 C C . ASN A 1 261 ? -28.557 -5.337 -5.976 1.00 56.44 261 ASN A C 1
ATOM 2082 O O . ASN A 1 261 ? -28.777 -4.733 -7.024 1.00 56.44 261 ASN A O 1
ATOM 2086 N N . ASN A 1 262 ? -27.836 -6.467 -5.975 1.00 57.16 262 ASN A N 1
ATOM 2087 C CA . ASN A 1 262 ? -27.294 -7.109 -7.194 1.00 57.16 262 ASN A CA 1
ATOM 2088 C C . ASN A 1 262 ? -26.347 -6.225 -8.036 1.00 57.16 262 ASN A C 1
ATOM 2090 O O . ASN A 1 262 ? -26.091 -6.532 -9.202 1.00 57.16 262 ASN A O 1
ATOM 2094 N N . GLN A 1 263 ? -25.817 -5.133 -7.480 1.00 68.50 263 GLN A N 1
ATOM 2095 C CA . GLN A 1 263 ? -24.807 -4.330 -8.162 1.00 68.50 263 GLN A CA 1
ATOM 2096 C C . GLN A 1 263 ? -23.467 -5.073 -8.167 1.00 68.50 263 GLN A C 1
ATOM 2098 O O . GLN A 1 263 ? -23.046 -5.633 -7.153 1.00 68.50 263 GLN A O 1
ATOM 2103 N N . LEU A 1 264 ? -22.791 -5.071 -9.318 1.00 74.94 264 LEU A N 1
ATOM 2104 C CA . LEU A 1 264 ? -21.439 -5.615 -9.421 1.00 74.94 264 LEU A CA 1
ATOM 2105 C C . LEU A 1 264 ? -20.483 -4.798 -8.536 1.00 74.94 264 LEU A C 1
ATOM 2107 O O . LEU A 1 264 ? -20.624 -3.573 -8.458 1.00 74.94 264 LEU A O 1
ATOM 2111 N N . PRO A 1 265 ? -19.500 -5.441 -7.884 1.00 82.62 265 PRO A N 1
ATOM 2112 C CA . PRO A 1 265 ? -18.536 -4.738 -7.048 1.00 82.62 265 PRO A CA 1
ATOM 2113 C C . PRO A 1 265 ? -17.753 -3.714 -7.874 1.00 82.62 265 PRO A C 1
ATOM 2115 O O . PRO A 1 265 ? -17.426 -3.941 -9.040 1.00 82.62 265 PRO A O 1
ATOM 2118 N N . ARG A 1 266 ? -17.418 -2.582 -7.258 1.00 85.38 266 ARG A N 1
ATOM 2119 C CA . ARG A 1 266 ? -16.487 -1.596 -7.814 1.00 85.38 266 ARG A CA 1
ATOM 2120 C C . ARG A 1 266 ? -15.261 -1.542 -6.901 1.00 85.38 266 ARG A C 1
ATOM 2122 O O . ARG A 1 266 ? -15.269 -0.755 -5.956 1.00 85.38 266 ARG A O 1
ATOM 2129 N N . PRO A 1 267 ? -14.232 -2.372 -7.143 1.00 91.19 267 PRO A N 1
ATOM 2130 C CA . PRO A 1 267 ? -12.974 -2.248 -6.423 1.00 91.19 267 PRO A CA 1
ATOM 2131 C C . PRO A 1 267 ? -12.374 -0.856 -6.603 1.00 91.19 267 PRO A C 1
ATOM 2133 O O . PRO A 1 267 ? -12.512 -0.236 -7.662 1.00 91.19 267 PRO A O 1
ATOM 2136 N N . LEU A 1 268 ? -11.705 -0.382 -5.559 1.00 93.50 268 LEU A N 1
ATOM 2137 C CA . LEU A 1 268 ? -10.957 0.869 -5.593 1.00 93.50 268 LEU A CA 1
ATOM 2138 C C . LEU A 1 268 ? -9.686 0.710 -6.454 1.00 93.50 268 LEU A C 1
ATOM 2140 O O . LEU A 1 268 ? -9.189 -0.414 -6.591 1.00 93.50 268 LEU A O 1
ATOM 2144 N N . PRO A 1 269 ? -9.107 1.796 -6.998 1.00 93.75 269 PRO A N 1
ATOM 2145 C CA . PRO A 1 269 ? -7.819 1.731 -7.695 1.00 93.75 269 PRO A CA 1
ATOM 2146 C C . PRO A 1 269 ? -6.740 1.024 -6.860 1.00 93.75 269 PRO A C 1
ATOM 2148 O O . PRO A 1 269 ? -6.046 0.123 -7.341 1.00 93.75 269 PRO A O 1
ATOM 2151 N N . GLU A 1 270 ? -6.664 1.345 -5.567 1.00 95.75 270 GLU A N 1
ATOM 2152 C CA . GLU A 1 270 ? -5.732 0.702 -4.649 1.00 95.75 270 GLU A CA 1
ATOM 2153 C C . GLU A 1 270 ? -6.079 -0.764 -4.334 1.00 95.75 270 GLU A C 1
ATOM 2155 O O . GLU A 1 270 ? -5.173 -1.532 -4.008 1.00 95.75 270 GLU A O 1
ATOM 2160 N N . ASP A 1 271 ? -7.341 -1.194 -4.491 1.00 95.25 271 ASP A N 1
ATOM 2161 C CA . ASP A 1 271 ? -7.710 -2.609 -4.347 1.00 95.25 271 ASP A CA 1
ATOM 2162 C C . ASP A 1 271 ? -7.017 -3.432 -5.444 1.00 95.25 271 ASP A C 1
ATOM 2164 O O . ASP A 1 271 ? -6.382 -4.452 -5.163 1.00 95.25 271 ASP A O 1
ATOM 2168 N N . PHE A 1 272 ? -7.073 -2.960 -6.698 1.00 93.50 272 PHE A N 1
ATOM 2169 C CA . PHE A 1 272 ? -6.344 -3.568 -7.818 1.00 93.50 272 PHE A CA 1
ATOM 2170 C C . PHE A 1 272 ? -4.827 -3.501 -7.606 1.00 93.50 272 PHE A C 1
ATOM 2172 O O . PHE A 1 272 ? -4.113 -4.476 -7.866 1.00 93.50 272 PHE A O 1
ATOM 2179 N N . ALA A 1 273 ? -4.322 -2.373 -7.098 1.00 95.44 273 ALA A N 1
ATOM 2180 C CA . ALA A 1 273 ? -2.897 -2.197 -6.843 1.00 95.44 273 ALA A CA 1
ATOM 2181 C C . ALA A 1 273 ? -2.376 -3.176 -5.777 1.00 95.44 273 ALA A C 1
ATOM 2183 O O . ALA A 1 273 ? -1.314 -3.770 -5.973 1.00 95.44 273 ALA A O 1
ATOM 2184 N N . MET A 1 274 ? -3.128 -3.406 -4.698 1.00 97.19 274 MET A N 1
ATOM 2185 C CA . MET A 1 274 ? -2.744 -4.323 -3.623 1.00 97.19 274 MET A CA 1
ATOM 2186 C C . MET A 1 274 ? -3.024 -5.799 -3.932 1.00 97.19 274 MET A C 1
ATOM 2188 O O . MET A 1 274 ? -2.344 -6.665 -3.385 1.00 97.19 274 MET A O 1
ATOM 2192 N N . ARG A 1 275 ? -4.005 -6.109 -4.795 1.00 94.69 275 ARG A N 1
ATOM 2193 C CA . ARG A 1 275 ? -4.406 -7.487 -5.126 1.00 94.69 275 ARG A CA 1
ATOM 2194 C C . ARG A 1 275 ? -3.196 -8.353 -5.479 1.00 94.69 275 ARG A C 1
ATOM 2196 O O . ARG A 1 275 ? -2.406 -7.994 -6.354 1.00 94.69 275 ARG A O 1
ATOM 2203 N N . GLY A 1 276 ? -3.089 -9.506 -4.821 1.00 93.88 276 GLY A N 1
ATOM 2204 C CA . GLY A 1 276 ? -2.015 -10.474 -5.047 1.00 93.88 276 GLY A CA 1
ATOM 2205 C C . GLY A 1 276 ? -0.720 -10.191 -4.284 1.00 93.88 276 GLY A C 1
ATOM 2206 O O . GLY A 1 276 ? 0.272 -10.868 -4.526 1.00 93.88 276 GLY A O 1
ATOM 2207 N N . LEU A 1 277 ? -0.714 -9.228 -3.361 1.00 97.25 277 LEU A N 1
ATOM 2208 C CA . LEU A 1 277 ? 0.310 -9.135 -2.319 1.00 97.25 277 LEU A CA 1
ATOM 2209 C C . LEU A 1 277 ? -0.006 -10.119 -1.191 1.00 97.25 277 LEU A C 1
ATOM 2211 O O . LEU A 1 277 ? -1.175 -10.283 -0.830 1.00 97.25 277 LEU A O 1
ATOM 2215 N N . ILE A 1 278 ? 1.032 -10.702 -0.586 1.00 95.25 278 ILE A N 1
ATOM 2216 C CA . ILE A 1 278 ? 0.897 -11.721 0.474 1.00 95.25 278 ILE A CA 1
ATOM 2217 C C . ILE A 1 278 ? 0.022 -11.268 1.656 1.00 95.25 278 ILE A C 1
ATOM 2219 O O . ILE A 1 278 ? -0.713 -12.059 2.234 1.00 95.25 278 ILE A O 1
ATOM 2223 N N . TYR A 1 279 ? 0.027 -9.972 1.980 1.00 95.69 279 TYR A N 1
ATOM 2224 C CA . TYR A 1 279 ? -0.745 -9.420 3.096 1.00 95.69 279 TYR A CA 1
ATOM 2225 C C . TYR A 1 279 ? -2.211 -9.101 2.747 1.00 95.69 279 TYR A C 1
ATOM 2227 O O . TYR A 1 279 ? -2.927 -8.519 3.561 1.00 95.69 279 TYR A O 1
ATOM 2235 N N . THR A 1 280 ? -2.671 -9.462 1.543 1.00 94.88 280 THR A N 1
ATOM 2236 C CA . THR A 1 280 ? -4.043 -9.197 1.068 1.00 94.88 280 THR A CA 1
ATOM 2237 C C . THR A 1 280 ? -4.838 -10.438 0.677 1.00 94.88 280 THR A C 1
ATOM 2239 O O . THR A 1 280 ? -5.993 -10.298 0.275 1.00 94.88 280 THR A O 1
ATOM 2242 N N . GLU A 1 281 ? -4.265 -11.638 0.810 1.00 83.19 281 GLU A N 1
ATOM 2243 C CA . GLU A 1 281 ? -4.886 -12.895 0.360 1.00 83.19 281 GLU A CA 1
ATOM 2244 C C . GLU A 1 281 ? -6.295 -13.123 0.926 1.00 83.19 281 GLU A C 1
ATOM 2246 O O . GLU A 1 281 ? -7.181 -13.579 0.209 1.00 83.19 281 GLU A O 1
ATOM 2251 N N . ASP A 1 282 ? -6.523 -12.758 2.186 1.00 85.56 282 ASP A N 1
ATOM 2252 C CA . ASP A 1 282 ? -7.801 -12.922 2.882 1.00 85.56 282 ASP A CA 1
ATOM 2253 C C . ASP A 1 282 ? -8.531 -11.595 3.143 1.00 85.56 282 ASP A C 1
ATOM 2255 O O . ASP A 1 282 ? -9.514 -11.548 3.886 1.00 85.56 282 ASP A O 1
ATOM 2259 N N . TYR A 1 283 ? -8.044 -10.495 2.564 1.00 92.00 283 TYR A N 1
ATOM 2260 C CA . TYR A 1 283 ? -8.655 -9.187 2.767 1.00 92.00 283 TYR A CA 1
ATOM 2261 C C . TYR A 1 283 ? -9.939 -9.024 1.940 1.00 92.00 283 TYR A C 1
ATOM 2263 O O . TYR A 1 283 ? -10.940 -8.500 2.444 1.00 92.00 283 TYR A O 1
ATOM 2271 N N . TYR A 1 284 ? -9.918 -9.490 0.688 1.00 90.94 284 TYR A N 1
ATOM 2272 C CA . TYR A 1 284 ? -11.017 -9.311 -0.258 1.00 90.94 284 TYR A CA 1
ATOM 2273 C C . TYR A 1 284 ? -12.052 -10.452 -0.178 1.00 90.94 284 TYR A C 1
ATOM 2275 O O . TYR A 1 284 ? -11.669 -11.619 -0.099 1.00 90.94 284 TYR A O 1
ATOM 2283 N N . PRO A 1 285 ? -13.363 -10.162 -0.259 1.00 88.25 285 PRO A N 1
ATOM 2284 C CA . PRO A 1 285 ? -14.412 -11.155 -0.355 1.00 88.25 285 PRO A CA 1
ATOM 2285 C C . PRO A 1 285 ? -14.297 -11.910 -1.673 1.00 88.25 285 PRO A C 1
ATOM 2287 O O . PRO A 1 285 ? -13.849 -11.373 -2.691 1.00 88.25 285 PRO A O 1
ATOM 2290 N N . HIS A 1 286 ? -14.771 -13.151 -1.667 1.00 84.62 286 HIS A N 1
ATOM 2291 C CA . HIS A 1 286 ? -14.836 -13.949 -2.880 1.00 84.62 286 HIS A CA 1
ATOM 2292 C C . HIS A 1 286 ? -15.669 -13.233 -3.952 1.00 84.62 286 HIS A C 1
ATOM 2294 O O . HIS A 1 286 ? -16.827 -12.907 -3.711 1.00 84.62 286 HIS A O 1
ATOM 2300 N N . GLY A 1 287 ? -15.085 -13.032 -5.133 1.00 85.38 287 GLY A N 1
ATOM 2301 C CA . GLY A 1 287 ? -15.720 -12.368 -6.270 1.00 85.38 287 GLY A CA 1
ATOM 2302 C C . GLY A 1 287 ? -15.672 -10.839 -6.247 1.00 85.38 287 GLY A C 1
ATOM 2303 O O . GLY A 1 287 ? -16.330 -10.196 -7.057 1.00 85.38 287 GLY A O 1
ATOM 2304 N N . TRP A 1 288 ? -14.880 -10.227 -5.355 1.00 88.88 288 TRP A N 1
ATOM 2305 C CA . TRP A 1 288 ? -14.730 -8.764 -5.298 1.00 88.88 288 TRP A CA 1
ATOM 2306 C C . TRP A 1 288 ? -14.258 -8.154 -6.624 1.00 88.88 288 TRP A C 1
ATOM 2308 O O . TRP A 1 288 ? -14.661 -7.054 -6.983 1.00 88.88 288 TRP A O 1
ATOM 2318 N N . PHE A 1 289 ? -13.431 -8.884 -7.369 1.00 88.19 289 PHE A N 1
ATOM 2319 C CA . PHE A 1 289 ? -12.882 -8.445 -8.651 1.00 88.19 289 PHE A CA 1
ATOM 2320 C C . PHE A 1 289 ? -13.661 -8.987 -9.860 1.00 88.19 289 PHE A C 1
ATOM 2322 O O . PHE A 1 289 ? -13.237 -8.768 -10.993 1.00 88.19 289 PHE A O 1
ATOM 2329 N N . ASP A 1 290 ? -14.807 -9.643 -9.647 1.00 83.94 290 ASP A N 1
ATOM 2330 C CA . ASP A 1 290 ? -15.614 -10.271 -10.704 1.00 83.94 290 ASP A CA 1
ATOM 2331 C C . ASP A 1 290 ? -16.561 -9.251 -11.360 1.00 83.94 290 ASP A C 1
ATOM 2333 O O . ASP A 1 290 ? -17.754 -9.488 -11.553 1.00 83.94 290 ASP A O 1
ATOM 2337 N N . ASN A 1 291 ? -16.029 -8.076 -11.698 1.00 81.06 291 ASN A N 1
ATOM 2338 C CA . ASN A 1 291 ? -16.729 -7.073 -12.487 1.00 81.06 291 ASN A CA 1
ATOM 2339 C C . ASN A 1 291 ? -16.030 -6.901 -13.837 1.00 81.06 291 ASN A C 1
ATOM 2341 O O . ASN A 1 291 ? -15.113 -6.094 -13.982 1.00 81.06 291 ASN A O 1
ATOM 2345 N N . GLY A 1 292 ? -16.504 -7.650 -14.835 1.00 70.88 292 GLY A N 1
ATOM 2346 C CA . GLY A 1 292 ? -15.990 -7.594 -16.208 1.00 70.88 292 GLY A CA 1
ATOM 2347 C C . GLY A 1 292 ? -16.221 -6.258 -16.926 1.00 70.88 292 GLY A C 1
ATOM 2348 O O . GLY A 1 292 ? -15.721 -6.081 -18.027 1.00 70.88 292 GLY A O 1
ATOM 2349 N N . ASN A 1 293 ? -16.947 -5.314 -16.316 1.00 73.69 293 ASN A N 1
ATOM 2350 C CA . ASN A 1 293 ? -17.153 -3.970 -16.860 1.00 73.69 293 ASN A CA 1
ATOM 2351 C C . ASN A 1 293 ? -16.092 -2.960 -16.386 1.00 73.69 293 ASN A C 1
ATOM 2353 O O . ASN A 1 293 ? -16.323 -1.764 -16.512 1.00 73.69 293 ASN A O 1
ATOM 2357 N N . ILE A 1 294 ? -15.004 -3.402 -15.741 1.00 76.88 294 ILE A N 1
ATOM 2358 C CA . ILE A 1 294 ? -13.918 -2.521 -15.286 1.00 76.88 294 ILE A CA 1
ATOM 2359 C C . ILE A 1 294 ? -12.592 -3.056 -15.827 1.00 76.88 294 ILE A C 1
ATOM 2361 O O . ILE A 1 294 ? -11.902 -3.861 -15.191 1.00 76.88 294 ILE A O 1
ATOM 2365 N N . GLU A 1 295 ? -12.201 -2.581 -17.005 1.00 69.44 295 GLU A N 1
ATOM 2366 C CA . GLU A 1 295 ? -10.962 -3.007 -17.657 1.00 69.44 295 GLU A CA 1
ATOM 2367 C C . GLU A 1 295 ? -9.984 -1.851 -17.895 1.00 69.44 295 GLU A C 1
ATOM 2369 O O . GLU A 1 295 ? -10.353 -0.686 -18.053 1.00 69.44 295 GLU A O 1
ATOM 2374 N N . GLY A 1 296 ? -8.689 -2.180 -17.915 1.00 71.38 296 GLY A N 1
ATOM 2375 C CA . GLY A 1 296 ? -7.626 -1.250 -18.290 1.00 71.38 296 GLY A CA 1
ATOM 2376 C C . GLY A 1 296 ? -7.665 0.072 -17.519 1.00 71.38 296 GLY A C 1
ATOM 2377 O O . GLY A 1 296 ? -7.467 0.101 -16.304 1.00 71.38 296 GLY A O 1
ATOM 2378 N N . ARG A 1 297 ? -7.887 1.177 -18.243 1.00 68.50 297 ARG A N 1
ATOM 2379 C CA . ARG A 1 297 ? -7.862 2.539 -17.684 1.00 68.50 297 ARG A CA 1
ATOM 2380 C C . ARG A 1 297 ? -9.030 2.833 -16.743 1.00 68.50 297 ARG A C 1
ATOM 2382 O O . ARG A 1 297 ? -8.876 3.667 -15.860 1.00 68.50 297 ARG A O 1
ATOM 2389 N N . GLU A 1 298 ? -10.156 2.135 -16.875 1.00 73.56 298 GLU A N 1
ATOM 2390 C CA . GLU A 1 298 ? -11.342 2.370 -16.039 1.00 73.56 298 GLU A CA 1
ATOM 2391 C C . GLU A 1 298 ? -11.105 2.039 -14.559 1.00 73.56 298 GLU A C 1
ATOM 2393 O O . GLU A 1 298 ? -11.819 2.544 -13.695 1.00 73.56 298 GLU A O 1
ATOM 2398 N N . ARG A 1 299 ? -10.079 1.232 -14.256 1.00 78.25 299 ARG A N 1
ATOM 2399 C CA . ARG A 1 299 ? -9.655 0.887 -12.887 1.00 78.25 299 ARG A CA 1
ATOM 2400 C C . ARG A 1 299 ? -9.123 2.072 -12.104 1.00 78.25 299 ARG A C 1
ATOM 2402 O O . ARG A 1 299 ? -9.252 2.093 -10.889 1.00 78.25 299 ARG A O 1
ATOM 2409 N N . TYR A 1 300 ? -8.518 3.018 -12.812 1.00 79.56 300 TYR A N 1
ATOM 2410 C CA . TYR A 1 300 ? -7.882 4.200 -12.239 1.00 79.56 300 TYR A CA 1
ATOM 2411 C C . TYR A 1 300 ? -8.789 5.431 -12.350 1.00 79.56 300 TYR A C 1
ATOM 2413 O O . TYR A 1 300 ? -8.386 6.537 -12.013 1.00 79.56 300 TYR A O 1
ATOM 2421 N N . LEU A 1 301 ? -10.019 5.253 -12.850 1.00 82.88 301 LEU A N 1
ATOM 2422 C CA . LEU A 1 301 ? -10.997 6.326 -12.910 1.00 82.88 301 LEU A CA 1
ATOM 2423 C C . LEU A 1 301 ? -11.576 6.565 -11.514 1.00 82.88 301 LEU A C 1
ATOM 2425 O O . LEU A 1 301 ? -12.379 5.766 -11.024 1.00 82.88 301 LEU A O 1
ATOM 2429 N N . GLU A 1 302 ? -11.181 7.684 -10.917 1.00 85.62 302 GLU A N 1
ATOM 2430 C CA . GLU A 1 302 ? -11.695 8.160 -9.638 1.00 85.62 302 GLU A CA 1
ATOM 2431 C C . GLU A 1 302 ? -13.153 8.633 -9.778 1.00 85.62 302 GLU A C 1
ATOM 2433 O O . GLU A 1 302 ? -13.485 9.441 -10.647 1.00 85.62 302 GLU A O 1
ATOM 2438 N N . LEU A 1 303 ? -14.038 8.128 -8.914 1.00 85.31 303 LEU A N 1
ATOM 2439 C CA . LEU A 1 303 ? -15.453 8.511 -8.857 1.00 85.31 303 LEU A CA 1
ATOM 2440 C C . LEU A 1 303 ? -15.771 9.105 -7.484 1.00 85.31 303 LEU A C 1
ATOM 2442 O O . LEU A 1 303 ? -15.280 8.610 -6.475 1.00 85.31 303 LEU A O 1
ATOM 2446 N N . GLY A 1 304 ? -16.682 10.082 -7.407 1.00 82.19 304 GLY A N 1
ATOM 2447 C CA . GLY A 1 304 ? -17.055 10.713 -6.128 1.00 82.19 304 GLY A CA 1
ATOM 2448 C C . GLY A 1 304 ? -17.556 9.729 -5.056 1.00 82.19 304 GLY A C 1
ATOM 2449 O O . GLY A 1 304 ? -17.355 9.945 -3.862 1.00 82.19 304 GLY A O 1
ATOM 2450 N N . SER A 1 305 ? -18.133 8.594 -5.466 1.00 84.19 305 SER A N 1
ATOM 2451 C CA . SER A 1 305 ? -18.555 7.521 -4.558 1.00 84.19 305 SER A CA 1
ATOM 2452 C C . SER A 1 305 ? -17.388 6.788 -3.879 1.00 84.19 305 SER A C 1
ATOM 2454 O O . SER A 1 305 ? -17.573 6.215 -2.805 1.00 84.19 305 SER A O 1
ATOM 2456 N N . MET A 1 306 ? -16.188 6.798 -4.472 1.00 90.62 306 MET A N 1
ATOM 2457 C CA . MET A 1 306 ? -15.013 6.081 -3.959 1.00 90.62 306 MET A CA 1
ATOM 2458 C C . MET A 1 306 ? -14.487 6.684 -2.657 1.00 90.62 306 MET A C 1
ATOM 2460 O O . MET A 1 306 ? -14.036 5.945 -1.785 1.00 90.62 306 MET A O 1
ATOM 2464 N N . THR A 1 307 ? -14.615 7.999 -2.462 1.00 91.50 307 THR A N 1
ATOM 2465 C CA . THR A 1 307 ? -14.278 8.656 -1.189 1.00 91.50 307 THR A CA 1
ATOM 2466 C C . THR A 1 307 ? -15.064 8.057 -0.026 1.00 91.50 307 THR A C 1
ATOM 2468 O O . THR A 1 307 ? -14.475 7.670 0.985 1.00 91.50 307 THR A O 1
ATOM 2471 N N . ARG A 1 308 ? -16.388 7.919 -0.177 1.00 89.94 308 ARG A N 1
ATOM 2472 C CA . ARG A 1 308 ? -17.247 7.305 0.846 1.00 89.94 308 ARG A CA 1
ATOM 2473 C C . ARG A 1 308 ? -16.861 5.849 1.088 1.00 89.94 308 ARG A C 1
ATOM 2475 O O . ARG A 1 308 ? -16.780 5.423 2.237 1.00 89.94 308 ARG A O 1
ATOM 2482 N N . GLU A 1 309 ? -16.572 5.105 0.024 1.00 90.94 309 GLU A N 1
ATOM 2483 C CA . GLU A 1 309 ? -16.143 3.713 0.139 1.00 90.94 309 GLU A CA 1
ATOM 2484 C C . GLU A 1 309 ? -14.826 3.584 0.921 1.00 90.94 309 GLU A C 1
ATOM 2486 O O . GLU A 1 309 ? -14.750 2.786 1.853 1.00 90.94 309 GLU A O 1
ATOM 2491 N N . ARG A 1 310 ? -13.820 4.427 0.652 1.00 94.25 310 ARG A N 1
ATOM 2492 C CA . ARG A 1 310 ? -12.561 4.449 1.420 1.00 94.25 310 ARG A CA 1
ATOM 2493 C C . ARG A 1 310 ? -12.782 4.756 2.898 1.00 94.25 310 ARG A C 1
ATOM 2495 O O . ARG A 1 310 ? -12.203 4.081 3.750 1.00 94.25 310 ARG A O 1
ATOM 2502 N N . LYS A 1 311 ? -13.645 5.727 3.222 1.00 94.56 311 LYS A N 1
ATOM 2503 C CA . LYS A 1 311 ? -14.026 6.017 4.615 1.00 94.56 311 LYS A CA 1
ATOM 2504 C C . LYS A 1 311 ? -14.637 4.780 5.280 1.00 94.56 311 LYS A C 1
ATOM 2506 O O . LYS A 1 311 ? -14.193 4.396 6.361 1.00 94.56 311 LYS A O 1
ATOM 2511 N N . ASN A 1 312 ? -15.570 4.101 4.609 1.00 92.44 312 ASN A N 1
ATOM 2512 C CA . ASN A 1 312 ? -16.158 2.855 5.110 1.00 92.44 312 ASN A CA 1
ATOM 2513 C C . ASN A 1 312 ? -15.080 1.787 5.370 1.00 92.44 312 ASN A C 1
ATOM 2515 O O . ASN A 1 312 ? -15.064 1.196 6.452 1.00 92.44 312 ASN A O 1
ATOM 2519 N N . ARG A 1 313 ? -14.135 1.584 4.433 1.00 93.69 313 ARG A N 1
ATOM 2520 C CA . ARG A 1 313 ? -13.025 0.623 4.594 1.00 93.69 313 ARG A CA 1
ATOM 2521 C C . ARG A 1 313 ? -12.178 0.905 5.820 1.00 93.69 313 ARG A C 1
ATOM 2523 O O . ARG A 1 313 ? -11.867 -0.026 6.562 1.00 93.69 313 ARG A O 1
ATOM 2530 N N . LEU A 1 314 ? -11.812 2.168 6.034 1.00 96.50 314 LEU A N 1
ATOM 2531 C CA . LEU A 1 314 ? -11.010 2.579 7.184 1.00 96.50 314 LEU A CA 1
ATOM 2532 C C . LEU A 1 314 ? -11.724 2.250 8.495 1.00 96.50 314 LEU A C 1
ATOM 2534 O O . LEU A 1 314 ? -11.115 1.650 9.378 1.00 96.50 314 LEU A O 1
ATOM 2538 N N . ILE A 1 315 ? -13.020 2.559 8.599 1.00 96.06 315 ILE A N 1
ATOM 2539 C CA . ILE A 1 315 ? -13.810 2.248 9.796 1.00 96.06 315 ILE A CA 1
ATOM 2540 C C . ILE A 1 315 ? -13.933 0.738 10.012 1.00 96.06 315 ILE A C 1
ATOM 2542 O O . ILE A 1 315 ? -13.740 0.267 11.134 1.00 96.06 315 ILE A O 1
ATOM 2546 N N . THR A 1 316 ? -14.188 -0.041 8.959 1.00 94.88 316 THR A N 1
ATOM 2547 C CA . THR A 1 316 ? -14.248 -1.506 9.053 1.00 94.88 316 THR A CA 1
ATOM 2548 C C . THR A 1 316 ? -12.913 -2.103 9.504 1.00 94.88 316 THR A C 1
ATOM 2550 O O . THR A 1 316 ? -12.896 -2.962 10.386 1.00 94.88 316 THR A O 1
ATOM 2553 N N . LEU A 1 317 ? -11.787 -1.643 8.951 1.00 96.56 317 LEU A N 1
ATOM 2554 C CA . LEU A 1 317 ? -10.443 -2.077 9.351 1.00 96.56 317 LEU A CA 1
ATOM 2555 C C . LEU A 1 317 ? -10.126 -1.682 10.799 1.00 96.56 317 LEU A C 1
ATOM 2557 O O . LEU A 1 317 ? -9.671 -2.519 11.577 1.00 96.56 317 LEU A O 1
ATOM 2561 N N . GLY A 1 318 ? -10.422 -0.438 11.185 1.00 97.12 318 GLY A N 1
ATOM 2562 C CA . GLY A 1 318 ? -10.259 0.039 12.558 1.00 97.12 318 GLY A CA 1
ATOM 2563 C C . GLY A 1 318 ? -11.059 -0.798 13.556 1.00 97.12 318 GLY A C 1
ATOM 2564 O O . GLY A 1 318 ? -10.527 -1.228 14.579 1.00 97.12 318 GLY A O 1
ATOM 2565 N N . TYR A 1 319 ? -12.313 -1.112 13.223 1.00 95.88 319 TYR A N 1
ATOM 2566 C CA . TYR A 1 319 ? -13.174 -1.955 14.047 1.00 95.88 319 TYR A CA 1
ATOM 2567 C C . TYR A 1 319 ? -12.662 -3.398 14.139 1.00 95.88 319 TYR A C 1
ATOM 2569 O O . TYR A 1 319 ? -12.623 -3.955 15.234 1.00 95.88 319 TYR A O 1
ATOM 2577 N N . ARG A 1 320 ? -12.184 -3.990 13.032 1.00 94.50 320 ARG A N 1
ATOM 2578 C CA . ARG A 1 320 ? -11.536 -5.318 13.032 1.00 94.50 320 ARG A CA 1
ATOM 2579 C C . ARG A 1 320 ? -10.339 -5.368 13.975 1.00 94.50 320 ARG A C 1
ATOM 2581 O O . ARG A 1 320 ? -10.273 -6.267 14.809 1.00 94.50 320 ARG A O 1
ATOM 2588 N N . ILE A 1 321 ? -9.439 -4.389 13.903 1.00 96.44 321 ILE A N 1
ATOM 2589 C CA . ILE A 1 321 ? -8.273 -4.300 14.798 1.00 96.44 321 ILE A CA 1
ATOM 2590 C C . ILE A 1 321 ? -8.725 -4.149 16.262 1.00 96.44 321 ILE A C 1
ATOM 2592 O O . ILE A 1 321 ? -8.170 -4.792 17.164 1.00 96.44 321 ILE A O 1
ATOM 2596 N N . ALA A 1 322 ? -9.767 -3.345 16.495 1.00 96.62 322 ALA A N 1
ATOM 2597 C CA . ALA A 1 322 ? -10.311 -3.081 17.821 1.00 96.62 322 ALA A CA 1
ATOM 2598 C C . ALA A 1 322 ? -10.977 -4.298 18.484 1.00 96.62 322 ALA A C 1
ATOM 2600 O O . ALA A 1 322 ? -11.055 -4.335 19.710 1.00 96.62 322 ALA A O 1
ATOM 2601 N N . THR A 1 323 ? -11.389 -5.322 17.722 1.00 93.00 323 THR A N 1
ATOM 2602 C CA . THR A 1 323 ? -12.007 -6.545 18.281 1.00 93.00 323 THR A CA 1
ATOM 2603 C C . THR A 1 323 ? -11.140 -7.243 19.330 1.00 93.00 323 THR A C 1
ATOM 2605 O O . THR A 1 323 ? -11.663 -7.863 20.251 1.00 93.00 323 THR A O 1
ATOM 2608 N N . SER A 1 324 ? -9.813 -7.126 19.223 1.00 92.62 324 SER A N 1
ATOM 2609 C CA . SER A 1 324 ? -8.882 -7.701 20.198 1.00 92.62 324 SER A CA 1
ATOM 2610 C C . SER A 1 324 ? -8.728 -6.869 21.477 1.00 92.62 324 SER A C 1
ATOM 2612 O O . SER A 1 324 ? -8.204 -7.374 22.467 1.00 92.62 324 SER A O 1
ATOM 2614 N N . GLY A 1 325 ? -9.089 -5.581 21.442 1.00 94.12 325 GLY A N 1
ATOM 2615 C CA . GLY A 1 325 ? -8.853 -4.614 22.518 1.00 94.12 325 GLY A CA 1
ATOM 2616 C C . GLY A 1 325 ? -7.376 -4.332 22.832 1.00 94.12 325 GLY A C 1
ATOM 2617 O O . GLY A 1 325 ? -7.080 -3.663 23.820 1.00 94.12 325 GLY A O 1
ATOM 2618 N N . ARG A 1 326 ? -6.425 -4.856 22.039 1.00 96.19 326 ARG A N 1
ATOM 2619 C CA . ARG A 1 326 ? -4.983 -4.800 22.353 1.00 96.19 326 ARG A CA 1
ATOM 2620 C C . ARG A 1 326 ? -4.278 -3.531 21.890 1.00 96.19 326 ARG A C 1
ATOM 2622 O O . ARG A 1 326 ? -3.260 -3.180 22.487 1.00 96.19 326 ARG A O 1
ATOM 2629 N N . TRP A 1 327 ? -4.794 -2.883 20.848 1.00 97.12 327 TRP A N 1
ATOM 2630 C CA . TRP A 1 327 ? -4.157 -1.738 20.180 1.00 97.12 327 TRP A CA 1
ATOM 2631 C C . TRP A 1 327 ? -5.134 -0.591 19.955 1.00 97.12 327 TRP A C 1
ATOM 2633 O O . TRP A 1 327 ? -4.868 0.536 20.359 1.00 97.12 327 TRP A O 1
ATOM 2643 N N . LEU A 1 328 ? -6.297 -0.914 19.391 1.00 97.81 328 LEU A N 1
ATOM 2644 C CA . LEU A 1 328 ? -7.472 -0.055 19.355 1.00 97.81 328 LEU A CA 1
ATOM 2645 C C . LEU A 1 328 ? -8.554 -0.660 20.251 1.00 97.81 328 LEU A C 1
ATOM 2647 O O . LEU A 1 328 ? -8.603 -1.875 20.450 1.00 97.81 328 LEU A O 1
ATOM 2651 N N . ILE A 1 329 ? -9.419 0.196 20.778 1.00 97.56 329 ILE A N 1
ATOM 2652 C CA . ILE A 1 329 ? -10.604 -0.170 21.550 1.00 97.56 329 ILE A CA 1
ATOM 2653 C C . ILE A 1 329 ? -11.788 0.555 20.919 1.00 97.56 329 ILE A C 1
ATOM 2655 O O . ILE A 1 329 ? -11.718 1.755 20.670 1.00 97.56 329 ILE A O 1
ATOM 2659 N N . TRP A 1 330 ? -12.880 -0.160 20.667 1.00 96.75 330 TRP A N 1
ATOM 2660 C CA . TRP A 1 330 ? -14.143 0.452 20.270 1.00 96.75 330 TRP A CA 1
ATOM 2661 C C . TRP A 1 330 ? -15.028 0.642 21.503 1.00 96.75 330 TRP A C 1
ATOM 2663 O O . TRP A 1 330 ? -15.318 -0.323 22.210 1.00 96.75 330 TRP A O 1
ATOM 2673 N N . ASN A 1 331 ? -15.439 1.880 21.771 1.00 94.12 331 ASN A N 1
ATOM 2674 C CA . ASN A 1 331 ? -16.403 2.202 22.816 1.00 94.12 331 ASN A CA 1
ATOM 2675 C C . ASN A 1 331 ? -17.807 2.272 22.200 1.00 94.12 331 ASN A C 1
ATOM 2677 O O . ASN A 1 331 ? -18.118 3.225 21.487 1.00 94.12 331 ASN A O 1
ATOM 2681 N N . GLU A 1 332 ? -18.649 1.276 22.490 1.00 91.00 332 GLU A N 1
ATOM 2682 C CA . GLU A 1 332 ? -20.024 1.203 21.972 1.00 91.00 332 GLU A CA 1
ATOM 2683 C C . GLU A 1 332 ? -20.919 2.347 22.481 1.00 91.00 332 GLU A C 1
ATOM 2685 O O . GLU A 1 332 ? -21.733 2.866 21.721 1.00 91.00 332 GLU A O 1
ATOM 2690 N N . GLU A 1 333 ? -20.757 2.775 23.738 1.00 90.88 333 GLU A N 1
ATOM 2691 C CA . GLU A 1 333 ? -21.586 3.827 24.348 1.00 90.88 333 GLU A CA 1
ATOM 2692 C C . GLU A 1 333 ? -21.261 5.206 23.767 1.00 90.88 333 GLU A C 1
ATOM 2694 O O . GLU A 1 333 ? -22.154 5.951 23.369 1.00 90.88 333 GLU A O 1
ATOM 2699 N N . ALA A 1 334 ? -19.969 5.535 23.685 1.00 91.38 334 ALA A N 1
ATOM 2700 C CA . ALA A 1 334 ? -19.494 6.806 23.140 1.00 91.38 334 ALA A CA 1
ATOM 2701 C C . ALA A 1 334 ? -19.396 6.808 21.604 1.00 91.38 334 ALA A C 1
ATOM 2703 O O . ALA A 1 334 ? -19.152 7.858 21.012 1.00 91.38 334 ALA A O 1
ATOM 2704 N N . ARG A 1 335 ? -19.567 5.641 20.966 1.00 93.00 335 ARG A N 1
ATOM 2705 C CA . ARG A 1 335 ? -19.417 5.411 19.520 1.00 93.00 335 ARG A CA 1
ATOM 2706 C C . ARG A 1 335 ? -18.108 5.971 18.963 1.00 93.00 335 ARG A C 1
ATOM 2708 O O . ARG A 1 335 ? -18.097 6.669 17.951 1.00 93.00 335 ARG A O 1
ATOM 2715 N N . CYS A 1 336 ? -17.001 5.661 19.630 1.00 95.31 336 CYS A N 1
ATOM 2716 C CA . CYS A 1 336 ? -15.684 6.150 19.243 1.00 95.31 336 CYS A CA 1
ATOM 2717 C C . CYS A 1 336 ? -14.579 5.112 19.464 1.00 95.31 336 CYS A C 1
ATOM 2719 O O . CYS A 1 336 ? -14.672 4.207 20.296 1.00 95.31 336 CYS A O 1
ATOM 2721 N N . PHE A 1 337 ? -13.499 5.271 18.710 1.00 97.06 337 PHE A N 1
ATOM 2722 C CA . PHE A 1 337 ? -12.247 4.559 18.881 1.00 97.06 337 PHE A CA 1
ATOM 2723 C C . PHE A 1 337 ? -11.399 5.220 19.967 1.00 97.06 337 PHE A C 1
ATOM 2725 O O . PHE A 1 337 ? -11.217 6.438 19.993 1.00 97.06 337 PHE A O 1
ATOM 2732 N N . THR A 1 338 ? -10.825 4.400 20.838 1.00 97.06 338 THR A N 1
ATOM 2733 C CA . THR A 1 338 ? -9.827 4.786 21.838 1.00 97.06 338 THR A CA 1
ATOM 2734 C C . THR A 1 338 ? -8.651 3.809 21.797 1.00 97.06 338 THR A C 1
ATOM 2736 O O . THR A 1 338 ? -8.598 2.912 20.949 1.00 97.06 338 THR A O 1
ATOM 2739 N N . VAL A 1 339 ? -7.681 3.990 22.692 1.00 97.75 339 VAL A N 1
ATOM 2740 C CA . VAL A 1 339 ? -6.498 3.134 22.800 1.00 97.75 339 VAL A CA 1
ATOM 2741 C C . VAL A 1 339 ? -6.291 2.669 24.242 1.00 97.75 339 VAL A C 1
ATOM 2743 O O . VAL A 1 339 ? -6.675 3.372 25.180 1.00 97.75 339 VAL A O 1
ATOM 2746 N N . PRO A 1 340 ? -5.655 1.506 24.461 1.00 97.31 340 PRO A N 1
ATOM 2747 C CA . PRO A 1 340 ? -5.161 1.129 25.777 1.00 97.31 340 PRO A CA 1
ATOM 2748 C C . PRO A 1 340 ? -4.182 2.169 26.329 1.00 97.31 340 PRO A C 1
ATOM 2750 O O . PRO A 1 340 ? -3.394 2.746 25.584 1.00 97.31 340 PRO A O 1
ATOM 2753 N N . LYS A 1 341 ? -4.134 2.311 27.658 1.00 94.81 341 LYS A N 1
ATOM 2754 C CA . LYS A 1 341 ? -3.301 3.307 28.358 1.00 94.81 341 LYS A CA 1
ATOM 2755 C C . LYS A 1 341 ? -1.825 3.328 27.929 1.00 94.81 341 LYS A C 1
ATOM 2757 O O . LYS A 1 341 ? -1.211 4.384 27.928 1.00 94.81 341 LYS A O 1
ATOM 2762 N N . LYS A 1 342 ? -1.245 2.179 27.553 1.00 95.19 342 LYS A N 1
ATOM 2763 C CA . LYS A 1 342 ? 0.157 2.093 27.092 1.00 95.19 342 LYS A CA 1
ATOM 2764 C C . LYS A 1 342 ? 0.427 2.829 25.773 1.00 95.19 342 LYS A C 1
ATOM 2766 O O . LYS A 1 342 ? 1.572 3.164 25.505 1.00 95.19 342 LYS A O 1
ATOM 2771 N N . TYR A 1 343 ? -0.608 3.043 24.965 1.00 95.31 343 TYR A N 1
ATOM 2772 C CA . TYR A 1 343 ? -0.537 3.750 23.689 1.00 95.31 343 TYR A CA 1
ATOM 2773 C C . TYR A 1 343 ? -1.191 5.130 23.751 1.00 95.31 343 TYR A C 1
ATOM 2775 O O . TYR A 1 343 ? -1.269 5.809 22.733 1.00 95.31 343 TYR A O 1
ATOM 2783 N N . ASP A 1 344 ? -1.679 5.542 24.922 1.00 91.00 344 ASP A N 1
ATOM 2784 C CA . ASP A 1 344 ? -2.297 6.847 25.114 1.00 91.00 344 ASP A CA 1
ATOM 2785 C C . ASP A 1 344 ? -1.200 7.906 25.279 1.00 91.00 344 ASP A C 1
ATOM 2787 O O . ASP A 1 344 ? -0.703 8.165 26.376 1.00 91.00 344 ASP A O 1
ATOM 2791 N N . SER A 1 345 ? -0.756 8.448 24.148 1.00 87.75 345 SER A N 1
ATOM 2792 C CA . SER A 1 345 ? 0.216 9.533 24.064 1.00 87.75 345 SER A CA 1
ATOM 2793 C C . SER A 1 345 ? -0.480 10.884 23.876 1.00 87.75 345 SER A C 1
ATOM 2795 O O . SER A 1 345 ? -1.619 10.973 23.416 1.00 87.75 345 SER A O 1
ATOM 2797 N N . THR A 1 346 ? 0.211 11.967 24.229 1.00 82.25 346 THR A N 1
ATOM 2798 C CA . THR A 1 346 ? -0.256 13.328 23.945 1.00 82.25 346 THR A CA 1
ATOM 2799 C C . THR A 1 346 ? -0.076 13.629 22.460 1.00 82.25 346 THR A C 1
ATOM 2801 O O . THR A 1 346 ? 1.055 13.708 21.978 1.00 82.25 346 THR A O 1
ATOM 2804 N N . VAL A 1 347 ? -1.187 13.801 21.754 1.00 82.56 347 VAL A N 1
ATOM 2805 C CA . VAL A 1 347 ? -1.263 14.171 20.336 1.00 82.56 347 VAL A CA 1
ATOM 2806 C C . VAL A 1 347 ? -2.163 15.402 20.242 1.00 82.56 347 VAL A C 1
ATOM 2808 O O . VAL A 1 347 ? -3.073 15.542 21.055 1.00 82.56 347 VAL A O 1
ATOM 2811 N N . GLU A 1 348 ? -1.894 16.297 19.294 1.00 79.44 348 GLU A N 1
ATOM 2812 C CA . GLU A 1 348 ? -2.778 17.430 19.005 1.00 79.44 348 GLU A CA 1
ATOM 2813 C C . GLU A 1 348 ? -4.178 16.935 18.611 1.00 79.44 348 GLU A C 1
ATOM 2815 O O . GLU A 1 348 ? -4.315 16.019 17.793 1.00 79.44 348 GLU A O 1
ATOM 2820 N N . ASP A 1 349 ? -5.210 17.516 19.223 1.00 78.25 349 ASP A N 1
ATOM 2821 C CA . ASP A 1 349 ? -6.589 17.134 18.943 1.00 78.25 349 ASP A CA 1
ATOM 2822 C C . ASP A 1 349 ? -6.989 17.560 17.521 1.00 78.25 349 ASP A C 1
ATOM 2824 O O . ASP A 1 349 ? -6.622 18.649 17.068 1.00 78.25 349 ASP A O 1
ATOM 2828 N N . PRO A 1 350 ? -7.753 16.723 16.797 1.00 78.88 350 PRO A N 1
ATOM 2829 C CA . PRO A 1 350 ? -8.233 17.081 15.474 1.00 78.88 350 PRO A CA 1
ATOM 2830 C C . PRO A 1 350 ? -9.215 18.264 15.524 1.00 78.88 350 PRO A C 1
ATOM 2832 O O . PRO A 1 350 ? -9.945 18.419 16.507 1.00 78.88 350 PRO A O 1
ATOM 2835 N N . PRO A 1 351 ? -9.314 19.060 14.443 1.00 79.88 351 PRO A N 1
ATOM 2836 C CA . PRO A 1 351 ? -10.371 20.054 14.301 1.00 79.88 351 PRO A CA 1
ATOM 2837 C C . PRO A 1 351 ? -11.755 19.387 14.240 1.00 79.88 351 PRO A C 1
ATOM 2839 O O . PRO A 1 351 ? -11.871 18.179 14.009 1.00 79.88 351 PRO A O 1
ATOM 2842 N N . GLU A 1 352 ? -12.822 20.177 14.399 1.00 77.50 352 GLU A N 1
ATOM 2843 C CA . GLU A 1 352 ? -14.183 19.656 14.246 1.00 77.50 352 GLU A CA 1
ATOM 2844 C C . GLU A 1 352 ? -14.383 19.045 12.842 1.00 77.50 352 GLU A C 1
ATOM 2846 O O . GLU A 1 352 ? -14.019 19.661 11.833 1.00 77.50 352 GLU A O 1
ATOM 2851 N N . PRO A 1 353 ? -14.938 17.824 12.748 1.00 75.38 353 PRO A N 1
ATOM 2852 C CA . PRO A 1 353 ? -15.127 17.149 11.475 1.00 75.38 353 PRO A CA 1
ATOM 2853 C C . PRO A 1 353 ? -16.224 17.820 10.649 1.00 75.38 353 PRO A C 1
ATOM 2855 O O . PRO A 1 353 ? -17.328 18.080 11.131 1.00 75.38 353 PRO A O 1
ATOM 2858 N N . ILE A 1 354 ? -15.934 18.044 9.368 1.00 77.69 354 ILE A N 1
ATOM 2859 C CA . ILE A 1 354 ? -16.920 18.520 8.396 1.00 77.69 354 ILE A CA 1
ATOM 2860 C C . ILE A 1 354 ? -17.726 17.306 7.926 1.00 77.69 354 ILE A C 1
ATOM 2862 O O . ILE A 1 354 ? -17.158 16.328 7.437 1.00 77.69 354 ILE A O 1
ATOM 2866 N N . ARG A 1 355 ? -19.050 17.348 8.108 1.00 74.88 355 ARG A N 1
ATOM 2867 C CA . ARG A 1 355 ? -19.945 16.266 7.674 1.00 74.88 355 ARG A CA 1
ATOM 2868 C C . ARG A 1 355 ? -20.087 16.260 6.160 1.00 74.88 355 ARG A C 1
ATOM 2870 O O . ARG A 1 355 ? -20.274 17.319 5.561 1.00 74.88 355 ARG A O 1
ATOM 2877 N N . ASP A 1 356 ? -20.085 15.068 5.574 1.00 69.88 356 ASP A N 1
ATOM 2878 C CA . ASP A 1 356 ? -20.442 14.904 4.170 1.00 69.88 356 ASP A CA 1
ATOM 2879 C C . ASP A 1 356 ? -21.900 15.357 3.988 1.00 69.88 356 ASP A C 1
ATOM 2881 O O . ASP A 1 356 ? -22.822 14.832 4.622 1.00 69.88 356 ASP A O 1
ATOM 2885 N N . VAL A 1 357 ? -22.123 16.365 3.142 1.00 50.12 357 VAL A N 1
ATOM 2886 C CA . VAL A 1 357 ? -23.478 16.748 2.741 1.00 50.12 357 VAL A CA 1
ATOM 2887 C C . VAL A 1 357 ? -24.002 15.611 1.877 1.00 50.12 357 VAL A C 1
ATOM 2889 O O . VAL A 1 357 ? -23.516 15.389 0.769 1.00 50.12 357 VAL A O 1
ATOM 2892 N N . VAL A 1 358 ? -24.982 14.868 2.390 1.00 42.75 358 VAL A N 1
ATOM 2893 C CA . VAL A 1 358 ? -25.747 13.928 1.573 1.00 42.75 358 VAL A CA 1
ATOM 2894 C C . VAL A 1 358 ? -26.582 14.772 0.618 1.00 42.75 358 VAL A C 1
ATOM 2896 O O . VAL A 1 358 ? -27.724 15.122 0.913 1.00 42.75 358 VAL A O 1
ATOM 2899 N N . GLU A 1 359 ? -26.022 15.141 -0.531 1.00 31.86 359 GLU A N 1
ATOM 2900 C CA . GLU A 1 359 ? -26.877 15.433 -1.667 1.00 31.86 359 GLU A CA 1
ATOM 2901 C C . GLU A 1 359 ? -27.567 14.118 -2.003 1.00 31.86 359 GLU A C 1
ATOM 2903 O O . GLU A 1 359 ? -26.974 13.202 -2.575 1.00 31.86 359 GLU A O 1
ATOM 2908 N N . ALA A 1 360 ? -28.823 14.007 -1.581 1.00 31.22 360 ALA A N 1
ATOM 2909 C CA . ALA A 1 360 ? -29.741 12.999 -2.063 1.00 31.22 360 ALA A CA 1
ATOM 2910 C C . ALA A 1 360 ? -29.986 13.255 -3.557 1.00 31.22 360 ALA A C 1
ATOM 2912 O O . ALA A 1 360 ? -31.055 13.697 -3.966 1.00 31.22 360 ALA A O 1
ATOM 2913 N N . HIS A 1 361 ? -28.987 12.973 -4.389 1.00 31.73 361 HIS A N 1
ATOM 2914 C CA . HIS A 1 361 ? -29.206 12.683 -5.787 1.00 31.73 361 HIS A CA 1
ATOM 2915 C C . HIS A 1 361 ? -29.873 11.310 -5.827 1.00 31.73 361 HIS A C 1
ATOM 2917 O O . HIS A 1 361 ? -29.240 10.269 -5.996 1.00 31.73 361 HIS A O 1
ATOM 2923 N N . LEU A 1 362 ? -31.194 11.325 -5.631 1.00 29.88 362 LEU A N 1
ATOM 2924 C CA . LEU A 1 362 ? -32.083 10.398 -6.308 1.00 29.88 362 LEU A CA 1
ATOM 2925 C C . LEU A 1 362 ? -31.748 10.523 -7.797 1.00 29.88 362 LEU A C 1
ATOM 2927 O O . LEU A 1 362 ? -32.286 11.375 -8.498 1.00 29.88 362 LEU A O 1
ATOM 2931 N N . CYS A 1 363 ? -30.807 9.713 -8.273 1.00 27.91 363 CYS A N 1
ATOM 2932 C CA . CYS A 1 363 ? -30.667 9.451 -9.692 1.00 27.91 363 CYS A CA 1
ATOM 2933 C C . CYS A 1 363 ? -31.896 8.637 -10.102 1.00 27.91 363 CYS A C 1
ATOM 2935 O O . CYS A 1 363 ? -31.834 7.418 -10.251 1.00 27.91 363 CYS A O 1
ATOM 2937 N N . GLU A 1 364 ? -33.034 9.315 -10.254 1.00 26.05 364 GLU A N 1
ATOM 2938 C CA . GLU A 1 364 ? -34.029 8.885 -11.218 1.00 26.05 364 GLU A CA 1
ATOM 2939 C C . GLU A 1 364 ? -33.293 8.803 -12.552 1.00 26.05 364 GLU A C 1
ATOM 2941 O O . GLU A 1 364 ? -32.798 9.800 -13.082 1.00 26.05 364 GLU A O 1
ATOM 2946 N N . ALA A 1 365 ? -33.134 7.578 -13.045 1.00 31.70 365 ALA A N 1
ATOM 2947 C CA . ALA A 1 365 ? -32.668 7.334 -14.390 1.00 31.70 365 ALA A CA 1
ATOM 2948 C C . ALA A 1 365 ? -33.625 8.060 -15.341 1.00 31.70 365 ALA A C 1
ATOM 2950 O O . ALA A 1 365 ? -34.738 7.603 -15.593 1.00 31.70 365 ALA A O 1
ATOM 2951 N N . GLN A 1 366 ? -33.209 9.220 -15.845 1.00 29.62 366 GLN A N 1
ATOM 2952 C CA . GLN A 1 366 ? -33.847 9.803 -17.009 1.00 29.62 366 GLN A CA 1
ATOM 2953 C C . GLN A 1 366 ? -33.489 8.911 -18.197 1.00 29.62 366 GLN A C 1
ATOM 2955 O O . GLN A 1 366 ? -32.381 8.968 -18.734 1.00 29.62 366 GLN A O 1
ATOM 2960 N N . ASP A 1 367 ? -34.443 8.056 -18.562 1.00 34.56 367 ASP A N 1
ATOM 2961 C CA . ASP A 1 367 ? -34.521 7.360 -19.842 1.00 34.56 367 ASP A CA 1
ATOM 2962 C C . ASP A 1 367 ? -34.538 8.401 -20.974 1.00 34.56 367 ASP A C 1
ATOM 2964 O O . ASP A 1 367 ? -35.580 8.869 -21.434 1.00 34.56 367 ASP A O 1
ATOM 2968 N N . GLY A 1 368 ? -33.347 8.804 -21.407 1.00 28.12 368 GLY A N 1
ATOM 2969 C CA . GLY A 1 368 ? -33.112 9.431 -22.700 1.00 28.12 368 GLY A CA 1
ATOM 2970 C C . GLY A 1 368 ? -32.636 8.361 -23.687 1.00 28.12 368 GLY A C 1
ATOM 2971 O O . GLY A 1 368 ? -31.775 7.552 -23.328 1.00 28.12 368 GLY A O 1
ATOM 2972 N N . PRO A 1 369 ? -33.160 8.312 -24.924 1.00 26.03 369 PRO A N 1
ATOM 2973 C CA . PRO A 1 369 ? -32.840 7.241 -25.855 1.00 26.03 369 PRO A CA 1
ATOM 2974 C C . PRO A 1 369 ? -31.361 7.315 -26.252 1.00 26.03 369 PRO A C 1
ATOM 2976 O O . PRO A 1 369 ? -30.927 8.243 -26.934 1.00 26.03 369 PRO A O 1
ATOM 2979 N N . LYS A 1 370 ? -30.580 6.312 -25.838 1.00 27.94 370 LYS A N 1
ATOM 2980 C CA . LYS A 1 370 ? -29.249 6.062 -26.404 1.00 27.94 370 LYS A CA 1
ATOM 2981 C C . LYS A 1 370 ? -29.427 5.652 -27.871 1.00 27.94 370 LYS A C 1
ATOM 2983 O O . LYS A 1 370 ? -30.234 4.756 -28.130 1.00 27.94 370 LYS A O 1
ATOM 2988 N N . PRO A 1 371 ? -28.698 6.245 -28.833 1.00 25.22 371 PRO A N 1
ATOM 2989 C CA . PRO A 1 371 ? -28.764 5.800 -30.215 1.00 25.22 371 PRO A CA 1
ATOM 2990 C C . PRO A 1 371 ? -28.226 4.371 -30.315 1.00 25.22 371 PRO A C 1
ATOM 2992 O O . PRO A 1 371 ? -27.032 4.114 -30.171 1.00 25.22 371 PRO A O 1
ATOM 2995 N N . TYR A 1 372 ? -29.147 3.442 -30.541 1.00 25.00 372 TYR A N 1
ATOM 2996 C CA . TYR A 1 372 ? -28.878 2.103 -31.034 1.00 25.00 372 TYR A CA 1
ATOM 2997 C C . TYR A 1 372 ? -28.351 2.253 -32.466 1.00 25.00 372 TYR A C 1
ATOM 2999 O O . TYR A 1 372 ? -29.099 2.663 -33.352 1.00 25.00 372 TYR A O 1
ATOM 3007 N N . LEU A 1 373 ? -27.076 1.948 -32.712 1.00 27.14 373 LEU A N 1
ATOM 3008 C CA . LEU A 1 373 ? -26.615 1.662 -34.070 1.00 27.14 373 LEU A CA 1
ATOM 3009 C C . LEU A 1 373 ? -26.631 0.148 -34.260 1.00 27.14 373 LEU A C 1
ATOM 3011 O O . LEU A 1 373 ? -25.753 -0.590 -33.813 1.00 27.14 373 LEU A O 1
ATOM 3015 N N . GLU A 1 374 ? -27.721 -0.295 -34.879 1.00 23.58 374 GLU A N 1
ATOM 3016 C CA . GLU A 1 374 ? -27.931 -1.651 -35.356 1.00 23.58 374 GLU A CA 1
ATOM 3017 C C . GLU A 1 374 ? -26.850 -2.059 -36.365 1.00 23.58 374 GLU A C 1
ATOM 3019 O O . GLU A 1 374 ? -26.518 -1.333 -37.302 1.00 23.58 374 GLU A O 1
ATOM 3024 N N . ARG A 1 375 ? -26.358 -3.291 -36.211 1.00 29.38 375 ARG A N 1
ATOM 3025 C CA . ARG A 1 375 ? -25.676 -4.031 -37.276 1.00 29.38 375 ARG A CA 1
ATOM 3026 C C . ARG A 1 375 ? -26.679 -4.383 -38.371 1.00 29.38 375 ARG A C 1
ATOM 3028 O O . ARG A 1 375 ? -27.726 -4.947 -38.057 1.00 29.38 375 ARG A O 1
ATOM 3035 N N . LYS A 1 376 ? -26.267 -4.252 -39.636 1.00 22.81 376 LYS A N 1
ATOM 3036 C CA . LYS A 1 376 ? -26.444 -5.294 -40.669 1.00 22.81 376 LYS A CA 1
ATOM 3037 C C . LYS A 1 376 ? -25.719 -4.947 -41.970 1.00 22.81 376 LYS A C 1
ATOM 3039 O O . LYS A 1 376 ? -25.869 -3.851 -42.490 1.00 22.81 376 LYS A O 1
ATOM 3044 N N . GLY A 1 377 ? -25.042 -5.947 -42.538 1.00 22.59 377 GLY A N 1
ATOM 3045 C CA . GLY A 1 377 ? -24.590 -5.941 -43.930 1.00 22.59 377 GLY A CA 1
ATOM 3046 C C . GLY A 1 377 ? -23.468 -6.940 -44.207 1.00 22.59 377 GLY A C 1
ATOM 3047 O O . GLY A 1 377 ? -22.302 -6.584 -44.145 1.00 22.59 377 GLY A O 1
ATOM 3048 N N . HIS A 1 378 ? -23.823 -8.193 -44.504 1.00 23.83 378 HIS A N 1
ATOM 3049 C CA . HIS A 1 378 ? -22.902 -9.217 -45.012 1.00 23.83 378 HIS A CA 1
ATOM 3050 C C . HIS A 1 378 ? -22.468 -8.958 -46.473 1.00 23.83 378 HIS A C 1
ATOM 3052 O O . HIS A 1 378 ? -23.248 -8.425 -47.261 1.00 23.83 378 HIS A O 1
ATOM 3058 N N . LEU A 1 379 ? -21.319 -9.571 -46.815 1.00 22.58 379 LEU A N 1
ATOM 3059 C CA . LEU A 1 379 ? -20.916 -10.216 -48.086 1.00 22.58 379 LEU A CA 1
ATOM 3060 C C . LEU A 1 379 ? -19.871 -9.479 -48.962 1.00 22.58 379 LEU A C 1
ATOM 3062 O O . LEU A 1 379 ? -20.222 -8.615 -49.758 1.00 22.58 379 LEU A O 1
ATOM 3066 N N . LYS A 1 380 ? -18.613 -9.950 -48.963 1.00 22.80 380 LYS A N 1
ATOM 3067 C CA . LYS A 1 380 ? -18.044 -10.904 -49.947 1.00 22.80 380 LYS A CA 1
ATOM 3068 C C . LYS A 1 380 ? -16.549 -11.151 -49.680 1.00 22.80 380 LYS A C 1
ATOM 3070 O O . LYS A 1 380 ? -15.800 -10.245 -49.350 1.00 22.80 380 LYS A O 1
ATOM 3075 N N . ILE A 1 381 ? -16.175 -12.415 -49.838 1.00 27.12 381 ILE A N 1
ATOM 3076 C CA . ILE A 1 381 ? -14.833 -13.008 -49.764 1.00 27.12 381 ILE A CA 1
ATOM 3077 C C . ILE A 1 381 ? -13.962 -12.492 -50.924 1.00 27.12 381 ILE A C 1
ATOM 3079 O O . ILE A 1 381 ? -14.488 -12.407 -52.029 1.00 27.12 381 ILE A O 1
ATOM 3083 N N . HIS A 1 382 ? -12.670 -12.215 -50.693 1.00 21.97 382 HIS A N 1
ATOM 3084 C CA . HIS A 1 382 ? -11.540 -12.719 -51.500 1.00 21.97 382 HIS A CA 1
ATOM 3085 C C . HIS A 1 382 ? -10.181 -12.379 -50.850 1.00 21.97 382 HIS A C 1
ATOM 3087 O O . HIS A 1 382 ? -9.881 -11.223 -50.584 1.00 21.97 382 HIS A O 1
ATOM 3093 N N . GLU A 1 383 ? -9.418 -13.444 -50.586 1.00 27.89 383 GLU A N 1
ATOM 3094 C CA . GLU A 1 383 ? -7.963 -13.611 -50.752 1.00 27.89 383 GLU A CA 1
ATOM 3095 C C . GLU A 1 383 ? -7.019 -12.414 -50.518 1.00 27.89 383 GLU A C 1
ATOM 3097 O O . GLU A 1 383 ? -6.866 -11.562 -51.385 1.00 27.89 383 GLU A O 1
ATOM 3102 N N . ALA A 1 384 ? -6.257 -12.474 -49.418 1.00 26.53 384 ALA A N 1
ATOM 3103 C CA . ALA A 1 384 ? -4.805 -12.234 -49.387 1.00 26.53 384 ALA A CA 1
ATOM 3104 C C . ALA A 1 384 ? -4.258 -12.645 -48.005 1.00 26.53 384 ALA A C 1
ATOM 3106 O O . ALA A 1 384 ? -4.499 -11.965 -47.012 1.00 26.53 384 ALA A O 1
ATOM 3107 N N . ILE A 1 385 ? -3.562 -13.785 -47.931 1.00 33.31 385 ILE A N 1
ATOM 3108 C CA . ILE A 1 385 ? -2.948 -14.313 -46.696 1.00 33.31 385 ILE A CA 1
ATOM 3109 C C . ILE A 1 385 ? -1.460 -13.934 -46.547 1.00 33.31 385 ILE A C 1
ATOM 3111 O O . ILE A 1 385 ? -0.884 -14.215 -45.507 1.00 33.31 385 ILE A O 1
ATOM 3115 N N . ASP A 1 386 ? -0.839 -13.200 -47.472 1.00 27.92 386 ASP A N 1
ATOM 3116 C CA . ASP A 1 386 ? 0.630 -13.040 -47.452 1.00 27.92 386 ASP A CA 1
ATOM 3117 C C . ASP A 1 386 ? 1.195 -11.662 -47.057 1.00 27.92 386 ASP A C 1
ATOM 3119 O O . ASP A 1 386 ? 2.399 -11.455 -47.172 1.00 27.92 386 ASP A O 1
ATOM 3123 N N . GLU A 1 387 ? 0.407 -10.729 -46.507 1.00 33.34 387 GLU A N 1
ATOM 3124 C CA . GLU A 1 387 ? 0.946 -9.423 -46.067 1.00 33.34 387 GLU A CA 1
ATOM 3125 C C . GLU A 1 387 ? 0.345 -8.911 -44.745 1.00 33.34 387 GLU A C 1
ATOM 3127 O O . GLU A 1 387 ? -0.154 -7.791 -44.652 1.00 33.34 387 GLU A O 1
ATOM 3132 N N . LEU A 1 388 ? 0.403 -9.713 -43.675 1.00 37.22 388 LEU A N 1
ATOM 3133 C CA . LEU A 1 388 ? 0.161 -9.177 -42.330 1.00 37.22 388 LEU A CA 1
ATOM 3134 C C . LEU A 1 388 ? 1.402 -8.399 -41.847 1.00 37.22 388 LEU A C 1
ATOM 3136 O O . LEU A 1 388 ? 2.511 -8.944 -41.878 1.00 37.22 388 LEU A O 1
ATOM 3140 N N . PRO A 1 389 ? 1.262 -7.144 -41.377 1.00 52.38 389 PRO A N 1
ATOM 3141 C CA . PRO A 1 389 ? 2.396 -6.360 -40.902 1.00 52.38 389 PRO A CA 1
ATOM 3142 C C . PRO A 1 389 ? 3.129 -7.078 -39.757 1.00 52.38 389 PRO A C 1
ATOM 3144 O O . PRO A 1 389 ? 2.492 -7.614 -38.850 1.00 52.38 389 PRO A O 1
ATOM 3147 N N . SER A 1 390 ? 4.469 -7.036 -39.744 1.00 52.09 390 SER A N 1
ATOM 3148 C CA . SER A 1 390 ? 5.333 -7.670 -38.718 1.00 52.09 390 SER A CA 1
ATOM 3149 C C . SER A 1 390 ? 4.944 -7.303 -37.272 1.00 52.09 390 SER A C 1
ATOM 3151 O O . SER A 1 390 ? 5.229 -8.028 -36.322 1.00 52.09 390 SER A O 1
ATOM 3153 N N . CYS A 1 391 ? 4.223 -6.197 -37.094 1.00 47.34 391 CYS A N 1
ATOM 3154 C CA . CYS A 1 391 ? 3.705 -5.747 -35.816 1.00 47.34 391 CYS A CA 1
ATOM 3155 C C . CYS A 1 391 ? 2.521 -6.574 -35.265 1.00 47.34 391 CYS A C 1
ATOM 3157 O O . CYS A 1 391 ? 2.406 -6.735 -34.050 1.00 47.34 391 CYS A O 1
ATOM 3159 N N . VAL A 1 392 ? 1.688 -7.161 -36.132 1.00 48.47 392 VAL A N 1
ATOM 3160 C CA . VAL A 1 392 ? 0.575 -8.054 -35.755 1.00 48.47 392 VAL A CA 1
ATOM 3161 C C . VAL A 1 392 ? 1.119 -9.362 -35.175 1.00 48.47 392 VAL A C 1
ATOM 3163 O O . VAL A 1 392 ? 0.633 -9.844 -34.151 1.00 48.47 392 VAL A O 1
ATOM 3166 N N . PHE A 1 393 ? 2.193 -9.889 -35.770 1.00 54.19 393 PHE A N 1
ATOM 3167 C CA . PHE A 1 393 ? 2.897 -11.067 -35.260 1.00 54.19 393 PHE A CA 1
ATOM 3168 C C . PHE A 1 393 ? 3.569 -10.798 -33.911 1.00 54.19 393 PHE A C 1
ATOM 3170 O O . PHE A 1 393 ? 3.474 -11.633 -33.016 1.00 54.19 393 PHE A O 1
ATOM 3177 N N . GLY A 1 394 ? 4.158 -9.612 -33.715 1.00 58.34 394 GLY A N 1
ATOM 3178 C CA . GLY A 1 394 ? 4.707 -9.206 -32.417 1.00 58.34 394 GLY A CA 1
ATOM 3179 C C . GLY A 1 394 ? 3.656 -9.209 -31.299 1.00 58.34 394 GLY A C 1
ATOM 3180 O O . GLY A 1 394 ? 3.883 -9.780 -30.232 1.00 58.34 394 GLY A O 1
ATOM 3181 N N . CYS A 1 395 ? 2.463 -8.660 -31.558 1.00 54.22 395 CYS A N 1
ATOM 3182 C CA . CYS A 1 395 ? 1.335 -8.727 -30.622 1.00 54.22 395 CYS A CA 1
ATOM 3183 C C . CYS A 1 395 ? 0.903 -10.167 -30.319 1.00 54.22 395 CYS A C 1
ATOM 3185 O O . CYS A 1 395 ? 0.626 -10.493 -29.165 1.00 54.22 395 CYS A O 1
ATOM 3187 N N . ALA A 1 396 ? 0.846 -11.028 -31.338 1.00 56.62 396 ALA A N 1
ATOM 3188 C CA . ALA A 1 396 ? 0.459 -12.425 -31.176 1.00 56.62 396 ALA A CA 1
ATOM 3189 C C . ALA A 1 396 ? 1.479 -13.203 -30.330 1.00 56.62 396 ALA A C 1
ATOM 3191 O O . ALA A 1 396 ? 1.088 -13.886 -29.385 1.00 56.62 396 ALA A O 1
ATOM 3192 N N . TYR A 1 397 ? 2.778 -13.049 -30.600 1.00 61.44 397 TYR A N 1
ATOM 3193 C CA . TYR A 1 397 ? 3.838 -13.668 -29.803 1.00 61.44 397 TYR A CA 1
ATOM 3194 C C . TYR A 1 397 ? 3.831 -13.170 -28.356 1.00 61.44 397 TYR A C 1
ATOM 3196 O O . TYR A 1 397 ? 3.945 -13.974 -27.434 1.00 61.44 397 TYR A O 1
ATOM 3204 N N . MET A 1 398 ? 3.597 -11.874 -28.134 1.00 64.88 398 MET A N 1
ATOM 3205 C CA . MET A 1 398 ? 3.449 -11.314 -26.789 1.00 64.88 398 MET A CA 1
ATOM 3206 C C . MET A 1 398 ? 2.240 -11.906 -26.053 1.00 64.88 398 MET A C 1
ATOM 3208 O O . MET A 1 398 ? 2.362 -12.321 -24.901 1.00 64.88 398 MET A O 1
ATOM 3212 N N . ALA A 1 399 ? 1.086 -12.000 -26.719 1.00 62.62 399 ALA A N 1
ATOM 3213 C CA . ALA A 1 399 ? -0.111 -12.613 -26.152 1.00 62.62 399 ALA A CA 1
ATOM 3214 C C . ALA A 1 399 ? 0.110 -14.101 -25.824 1.00 62.62 399 ALA A C 1
ATOM 3216 O O . ALA A 1 399 ? -0.295 -14.561 -24.756 1.00 62.62 399 ALA A O 1
ATOM 3217 N N . MET A 1 400 ? 0.806 -14.843 -26.692 1.00 64.31 400 MET A N 1
ATOM 3218 C CA . MET A 1 400 ? 1.179 -16.239 -26.447 1.00 64.31 400 MET A CA 1
ATOM 3219 C C . MET A 1 400 ? 2.175 -16.375 -25.289 1.00 64.31 400 MET A C 1
ATOM 3221 O O . MET A 1 400 ? 2.008 -17.258 -24.450 1.00 64.31 400 MET A O 1
ATOM 3225 N N . GLY A 1 401 ? 3.173 -15.492 -25.192 1.00 64.62 401 GLY A N 1
ATOM 3226 C CA . GLY A 1 401 ? 4.113 -15.455 -24.070 1.00 64.62 401 GLY A CA 1
ATOM 3227 C C . GLY A 1 401 ? 3.397 -15.226 -22.740 1.00 64.62 401 GLY A C 1
ATOM 3228 O O . GLY A 1 401 ? 3.603 -15.966 -21.780 1.00 64.62 401 GLY A O 1
ATOM 3229 N N . ILE A 1 402 ? 2.459 -14.282 -22.711 1.00 64.88 402 ILE A N 1
ATOM 3230 C CA . ILE A 1 402 ? 1.601 -14.027 -21.553 1.00 64.88 402 ILE A CA 1
ATOM 3231 C C . ILE A 1 402 ? 0.738 -15.247 -21.214 1.00 64.88 402 ILE A C 1
ATOM 3233 O O . ILE A 1 402 ? 0.669 -15.645 -20.055 1.00 64.88 402 ILE A O 1
ATOM 3237 N N . GLU A 1 403 ? 0.113 -15.887 -22.202 1.00 63.78 403 GLU A N 1
ATOM 3238 C CA . GLU A 1 403 ? -0.692 -17.091 -21.973 1.00 63.78 403 GLU A CA 1
ATOM 3239 C C . GLU A 1 403 ? 0.147 -18.245 -21.399 1.00 63.78 403 GLU A C 1
ATOM 3241 O O . GLU A 1 403 ? -0.317 -19.010 -20.550 1.00 63.78 403 GLU A O 1
ATOM 3246 N N . LEU A 1 404 ? 1.390 -18.388 -21.855 1.00 65.94 404 LEU A N 1
ATOM 3247 C CA . LEU A 1 404 ? 2.328 -19.377 -21.337 1.00 65.94 404 LEU A CA 1
ATOM 3248 C C . LEU A 1 404 ? 2.744 -19.070 -19.900 1.00 65.94 404 LEU A C 1
ATOM 3250 O O . LEU A 1 404 ? 2.825 -19.999 -19.095 1.00 65.94 404 LEU A O 1
ATOM 3254 N N . GLU A 1 405 ? 2.923 -17.796 -19.558 1.00 66.56 405 GLU A N 1
ATOM 3255 C CA . GLU A 1 405 ? 3.180 -17.368 -18.184 1.00 66.56 405 GLU A CA 1
ATOM 3256 C C . GLU A 1 405 ? 1.998 -17.707 -17.268 1.00 66.56 405 GLU A C 1
ATOM 3258 O O . GLU A 1 405 ? 2.183 -18.292 -16.202 1.00 66.56 405 GLU A O 1
ATOM 3263 N N . LEU A 1 406 ? 0.765 -17.453 -17.720 1.00 66.62 406 LEU A N 1
ATOM 3264 C CA . LEU A 1 406 ? -0.457 -17.830 -16.998 1.00 66.62 406 LEU A CA 1
ATOM 3265 C C . LEU A 1 406 ? -0.589 -19.352 -16.805 1.00 66.62 406 LEU A C 1
ATOM 3267 O O . LEU A 1 406 ? -1.230 -19.800 -15.858 1.00 66.62 406 LEU A O 1
ATOM 3271 N N . LYS A 1 407 ? 0.038 -20.156 -17.673 1.00 70.38 407 LYS A N 1
ATOM 3272 C CA . LYS A 1 407 ? 0.114 -21.625 -17.567 1.00 70.38 407 LYS A CA 1
ATOM 3273 C C . LYS A 1 407 ? 1.339 -22.123 -16.784 1.00 70.38 407 LYS A C 1
ATOM 3275 O O . LYS A 1 407 ? 1.575 -23.331 -16.768 1.00 70.38 407 LYS A O 1
ATOM 3280 N N . GLY A 1 408 ? 2.135 -21.233 -16.186 1.00 71.12 408 GLY A N 1
ATOM 3281 C CA . GLY A 1 408 ? 3.344 -21.583 -15.431 1.00 71.12 408 GLY A CA 1
ATOM 3282 C C . GLY A 1 408 ? 4.517 -22.074 -16.291 1.00 71.12 408 GLY A C 1
ATOM 3283 O O . GLY A 1 408 ? 5.391 -22.776 -15.792 1.00 71.12 408 GLY A O 1
ATOM 3284 N N . LYS A 1 409 ? 4.540 -21.754 -17.592 1.00 72.00 409 LYS A N 1
ATOM 3285 C CA . LYS A 1 409 ? 5.593 -22.158 -18.542 1.00 72.00 409 LYS A CA 1
ATOM 3286 C C . LYS A 1 409 ? 6.561 -21.005 -18.823 1.00 72.00 409 LYS A C 1
ATOM 3288 O O . LYS A 1 409 ? 6.697 -20.583 -19.972 1.00 72.00 409 LYS A O 1
ATOM 3293 N N . SER A 1 410 ? 7.227 -20.498 -17.787 1.00 73.12 410 SER A N 1
ATOM 3294 C CA . SER A 1 410 ? 7.995 -19.247 -17.862 1.00 73.12 410 SER A CA 1
ATOM 3295 C C . SER A 1 410 ? 9.156 -19.270 -18.868 1.00 73.12 410 SER A C 1
ATOM 3297 O O . SER A 1 410 ? 9.356 -18.277 -19.570 1.00 73.12 410 SER A O 1
ATOM 3299 N N . ASP A 1 411 ? 9.862 -20.396 -19.019 1.00 67.88 411 ASP A N 1
ATOM 3300 C CA . ASP A 1 411 ? 10.951 -20.529 -20.006 1.00 67.88 411 ASP A CA 1
ATOM 3301 C C . ASP A 1 411 ? 10.433 -20.395 -21.444 1.00 67.88 411 ASP A C 1
ATOM 3303 O O . ASP A 1 411 ? 11.012 -19.696 -22.275 1.00 67.88 411 ASP A O 1
ATOM 3307 N N . LEU A 1 412 ? 9.287 -21.020 -21.732 1.00 61.91 412 LEU A N 1
ATOM 3308 C CA . LEU A 1 412 ? 8.656 -20.917 -23.043 1.00 61.91 412 LEU A CA 1
ATOM 3309 C C . LEU A 1 412 ? 8.083 -19.510 -23.247 1.00 61.91 412 LEU A C 1
ATOM 3311 O O . LEU A 1 412 ? 8.248 -18.943 -24.318 1.00 61.91 412 LEU A O 1
ATOM 3315 N N . ALA A 1 413 ? 7.486 -18.910 -22.214 1.00 64.62 413 ALA A N 1
ATOM 3316 C CA . ALA A 1 413 ? 7.018 -17.527 -22.265 1.00 64.62 413 ALA A CA 1
ATOM 3317 C C . ALA A 1 413 ? 8.146 -16.543 -22.626 1.00 64.62 413 ALA A C 1
ATOM 3319 O O . ALA A 1 413 ? 7.936 -15.659 -23.451 1.00 64.62 413 ALA A O 1
ATOM 3320 N N . ALA A 1 414 ? 9.355 -16.731 -22.079 1.00 65.75 414 ALA A N 1
ATOM 3321 C CA . ALA A 1 414 ? 10.526 -15.920 -22.422 1.00 65.75 414 ALA A CA 1
ATOM 3322 C C . ALA A 1 414 ? 10.945 -16.070 -23.896 1.00 65.75 414 ALA A C 1
ATOM 3324 O O . ALA A 1 414 ? 11.297 -15.081 -24.534 1.00 65.75 414 ALA A O 1
ATOM 3325 N N . SER A 1 415 ? 10.852 -17.278 -24.463 1.00 64.94 415 SER A N 1
ATOM 3326 C CA . SER A 1 415 ? 11.110 -17.498 -25.893 1.00 64.94 415 SER A CA 1
ATOM 3327 C C . SER A 1 415 ? 10.121 -16.737 -26.778 1.00 64.94 415 SER A C 1
ATOM 3329 O O . SER A 1 415 ? 10.524 -16.134 -27.765 1.00 64.94 415 SER A O 1
ATOM 3331 N N . TYR A 1 416 ? 8.835 -16.744 -26.425 1.00 65.25 416 TYR A N 1
ATOM 3332 C CA . TYR A 1 416 ? 7.803 -16.021 -27.174 1.00 65.25 416 TYR A CA 1
ATOM 3333 C C . TYR A 1 416 ? 7.944 -14.501 -27.032 1.00 65.25 416 TYR A C 1
ATOM 3335 O O . TYR A 1 416 ? 7.695 -13.766 -27.981 1.00 65.25 416 TYR A O 1
ATOM 3343 N N . GLU A 1 417 ? 8.395 -14.015 -25.877 1.00 63.62 417 GLU A N 1
ATOM 3344 C CA . GLU A 1 417 ? 8.719 -12.600 -25.686 1.00 63.62 417 GLU A CA 1
ATOM 3345 C C . GLU A 1 417 ? 9.897 -12.158 -26.574 1.00 63.62 417 GLU A C 1
ATOM 3347 O O . GLU A 1 417 ? 9.832 -11.092 -27.187 1.00 63.62 417 GLU A O 1
ATOM 3352 N N . ALA A 1 418 ? 10.929 -12.997 -26.717 1.00 65.06 418 ALA A N 1
ATOM 3353 C CA . ALA A 1 418 ? 12.052 -12.739 -27.622 1.00 65.06 418 ALA A CA 1
ATOM 3354 C C . ALA A 1 418 ? 11.628 -12.721 -29.106 1.00 65.06 418 ALA A C 1
ATOM 3356 O O . ALA A 1 418 ? 12.079 -11.866 -29.867 1.00 65.06 418 ALA A O 1
ATOM 3357 N N . GLU A 1 419 ? 10.723 -13.614 -29.517 1.00 64.12 419 GLU A N 1
ATOM 3358 C CA . GLU A 1 419 ? 10.155 -13.607 -30.876 1.00 64.12 419 GLU A CA 1
ATOM 3359 C C . GLU A 1 419 ? 9.276 -12.374 -31.130 1.00 64.12 419 GLU A C 1
ATOM 3361 O O . GLU A 1 419 ? 9.327 -11.772 -32.207 1.00 64.12 419 GLU A O 1
ATOM 3366 N N . ALA A 1 420 ? 8.504 -11.944 -30.126 1.00 60.94 420 ALA A N 1
ATOM 3367 C CA . ALA A 1 420 ? 7.736 -10.705 -30.200 1.00 60.94 420 ALA A CA 1
ATOM 3368 C C . ALA A 1 420 ? 8.658 -9.498 -30.417 1.00 60.94 420 ALA A C 1
ATOM 3370 O O . ALA A 1 420 ? 8.410 -8.669 -31.292 1.00 60.94 420 ALA A O 1
ATOM 3371 N N . GLU A 1 421 ? 9.749 -9.434 -29.655 1.00 58.38 421 GLU A N 1
ATOM 3372 C CA . GLU A 1 421 ? 10.787 -8.413 -29.767 1.00 58.38 421 GLU A CA 1
ATOM 3373 C C . GLU A 1 421 ? 11.423 -8.383 -31.162 1.00 58.38 421 GLU A C 1
ATOM 3375 O O . GLU A 1 421 ? 11.449 -7.324 -31.790 1.00 58.38 421 GLU A O 1
ATOM 3380 N N . ALA A 1 422 ? 11.820 -9.537 -31.703 1.00 62.91 422 ALA A N 1
ATOM 3381 C CA . ALA A 1 422 ? 12.353 -9.632 -33.061 1.00 62.91 422 ALA A CA 1
ATOM 3382 C C . ALA A 1 422 ? 11.344 -9.150 -34.124 1.00 62.91 422 ALA A C 1
ATOM 3384 O O . ALA A 1 422 ? 11.707 -8.434 -35.064 1.00 62.91 422 ALA A O 1
ATOM 3385 N N . CYS A 1 423 ? 10.060 -9.489 -33.961 1.00 57.03 423 CYS A N 1
ATOM 3386 C CA . CYS A 1 423 ? 8.989 -9.041 -34.853 1.00 57.03 423 CYS A CA 1
ATOM 3387 C C . CYS A 1 423 ? 8.776 -7.523 -34.799 1.00 57.03 423 CYS A C 1
ATOM 3389 O O . CYS A 1 423 ? 8.570 -6.894 -35.845 1.00 57.03 423 CYS A O 1
ATOM 3391 N N . PHE A 1 424 ? 8.846 -6.921 -33.609 1.00 54.75 424 PHE A N 1
ATOM 3392 C CA . PHE A 1 424 ? 8.748 -5.473 -33.458 1.00 54.75 424 PHE A CA 1
ATOM 3393 C C . PHE A 1 424 ? 9.982 -4.760 -34.014 1.00 54.75 424 PHE A C 1
ATOM 3395 O O . PHE A 1 424 ? 9.828 -3.795 -34.760 1.00 54.75 424 PHE A O 1
ATOM 3402 N N . GLU A 1 425 ? 11.193 -5.252 -33.748 1.00 57.81 425 GLU A N 1
ATOM 3403 C CA . GLU A 1 425 ? 12.417 -4.699 -34.336 1.00 57.81 425 GLU A CA 1
ATOM 3404 C C . GLU A 1 425 ? 12.363 -4.693 -35.867 1.00 57.81 425 GLU A C 1
ATOM 3406 O O . GLU A 1 425 ? 12.711 -3.694 -36.499 1.00 57.81 425 GLU A O 1
ATOM 3411 N N . LYS A 1 426 ? 11.895 -5.789 -36.475 1.00 59.41 426 LYS A N 1
ATOM 3412 C CA . LYS A 1 426 ? 11.706 -5.880 -37.925 1.00 59.41 426 LYS A CA 1
ATOM 3413 C C . LYS A 1 426 ? 10.684 -4.854 -38.425 1.00 59.41 426 LYS A C 1
ATOM 3415 O O . LYS A 1 426 ? 10.979 -4.120 -39.363 1.00 59.41 426 LYS A O 1
ATOM 3420 N N . ALA A 1 427 ? 9.538 -4.730 -37.751 1.00 54.22 427 ALA A N 1
ATOM 3421 C CA . ALA A 1 427 ? 8.515 -3.739 -38.094 1.00 54.22 427 ALA A CA 1
ATOM 3422 C C . ALA A 1 427 ? 9.055 -2.295 -38.063 1.00 54.22 427 ALA A C 1
ATOM 3424 O O . ALA A 1 427 ? 8.709 -1.486 -38.922 1.00 54.22 427 ALA A O 1
ATOM 3425 N N . LEU A 1 428 ? 9.928 -1.974 -37.102 1.00 51.00 428 LEU A N 1
ATOM 3426 C CA . LEU A 1 428 ? 10.583 -0.666 -37.013 1.00 51.00 428 LEU A CA 1
ATOM 3427 C C . LEU A 1 428 ? 11.663 -0.441 -38.077 1.00 51.00 428 LEU A C 1
ATOM 3429 O O . LEU A 1 428 ? 11.877 0.695 -38.490 1.00 51.00 428 LEU A O 1
ATOM 3433 N N . ARG A 1 429 ? 12.359 -1.486 -38.532 1.00 56.59 429 ARG A N 1
ATOM 3434 C CA . ARG A 1 429 ? 13.303 -1.362 -39.657 1.00 56.59 429 ARG A CA 1
ATOM 3435 C C . ARG A 1 429 ? 12.556 -1.113 -40.969 1.00 56.59 429 ARG A C 1
ATOM 3437 O O . ARG A 1 429 ? 12.968 -0.259 -41.758 1.00 56.59 429 ARG A O 1
ATOM 3444 N N . ASP A 1 430 ? 11.425 -1.787 -41.154 1.00 52.06 430 ASP A N 1
ATOM 3445 C CA . ASP A 1 430 ? 10.594 -1.696 -42.358 1.00 52.06 430 ASP A CA 1
ATOM 3446 C C . ASP A 1 430 ? 9.764 -0.395 -42.411 1.00 52.06 430 ASP A C 1
ATOM 3448 O O . ASP A 1 430 ? 9.431 0.088 -43.497 1.00 52.06 430 ASP A O 1
ATOM 3452 N N . SER A 1 431 ? 9.504 0.261 -41.269 1.00 47.22 431 SER A N 1
ATOM 3453 C CA . SER A 1 431 ? 8.825 1.570 -41.221 1.00 47.22 431 SER A CA 1
ATOM 3454 C C . SER A 1 431 ? 9.618 2.703 -41.897 1.00 47.22 431 SER A C 1
ATOM 3456 O O . SER A 1 431 ? 9.040 3.734 -42.250 1.00 47.22 431 SER A O 1
ATOM 3458 N N . SER A 1 432 ? 10.907 2.492 -42.201 1.00 41.09 432 SER A N 1
ATOM 3459 C CA . SER A 1 432 ? 11.711 3.390 -43.045 1.00 41.09 432 SER A CA 1
ATOM 3460 C C . SER A 1 432 ? 11.243 3.458 -44.511 1.00 41.09 432 SER A C 1
ATOM 3462 O O . SER A 1 432 ? 11.535 4.444 -45.188 1.00 41.09 432 SER A O 1
ATOM 3464 N N . GLN A 1 433 ? 10.463 2.479 -44.994 1.00 36.34 433 GLN A N 1
ATOM 3465 C CA . GLN A 1 433 ? 9.828 2.511 -46.324 1.00 36.34 433 GLN A CA 1
ATOM 3466 C C . GLN A 1 433 ? 8.398 3.078 -46.313 1.00 36.34 433 GLN A C 1
ATOM 3468 O O . GLN A 1 433 ? 7.882 3.447 -47.366 1.00 36.34 433 GLN A O 1
ATOM 3473 N N . TYR A 1 434 ? 7.789 3.232 -45.133 1.00 31.66 434 TYR A N 1
ATOM 3474 C CA . TYR A 1 434 ? 6.457 3.830 -44.951 1.00 31.66 434 TYR A CA 1
ATOM 3475 C C . TYR A 1 434 ? 6.503 5.258 -44.384 1.00 31.66 434 TYR A C 1
ATOM 3477 O O . TYR A 1 434 ? 5.463 5.871 -44.135 1.00 31.66 434 TYR A O 1
ATOM 3485 N N . ALA A 1 435 ? 7.703 5.833 -44.237 1.00 28.84 435 ALA A N 1
ATOM 3486 C CA . ALA A 1 435 ? 7.916 7.237 -43.908 1.00 28.84 435 ALA A CA 1
ATOM 3487 C C . ALA A 1 435 ? 7.531 8.146 -45.094 1.00 28.84 435 ALA A C 1
ATOM 3489 O O . ALA A 1 435 ? 8.380 8.715 -45.785 1.00 28.84 435 ALA A O 1
ATOM 3490 N N . VAL A 1 436 ? 6.230 8.319 -45.337 1.00 26.22 436 VAL A N 1
ATOM 3491 C CA . VAL A 1 436 ? 5.740 9.437 -46.145 1.00 26.22 436 VAL A CA 1
ATOM 3492 C C . VAL A 1 436 ? 6.150 10.724 -45.428 1.00 26.22 436 VAL A C 1
ATOM 3494 O O . VAL A 1 436 ? 5.728 10.987 -44.303 1.00 26.22 436 VAL A O 1
ATOM 3497 N N . ARG A 1 437 ? 7.009 11.516 -46.084 1.00 25.28 437 ARG A N 1
ATOM 3498 C CA . ARG A 1 437 ? 7.390 12.880 -45.689 1.00 25.28 437 ARG A CA 1
ATOM 3499 C C . ARG A 1 437 ? 6.147 13.670 -45.270 1.00 25.28 437 ARG A C 1
ATOM 3501 O O . ARG A 1 437 ? 5.398 14.133 -46.125 1.00 25.28 437 ARG A O 1
ATOM 3508 N N . VAL A 1 438 ? 5.974 13.910 -43.975 1.00 25.84 438 VAL A N 1
ATOM 3509 C CA . VAL A 1 438 ? 5.054 14.949 -43.506 1.00 25.84 438 VAL A CA 1
ATOM 3510 C C . VAL A 1 438 ? 5.816 16.270 -43.536 1.00 25.84 438 VAL A C 1
ATOM 3512 O O . VAL A 1 438 ? 6.450 16.673 -42.565 1.00 25.84 438 VAL A O 1
ATOM 3515 N N . SER A 1 439 ? 5.790 16.930 -44.693 1.00 24.42 439 SER A N 1
ATOM 3516 C CA . SER A 1 439 ? 6.168 18.335 -44.828 1.00 24.42 439 SER A CA 1
ATOM 3517 C C . SER A 1 439 ? 4.982 19.144 -45.362 1.00 24.42 439 SER A C 1
ATOM 3519 O O . SER A 1 439 ? 4.678 19.045 -46.548 1.00 24.42 439 SER A O 1
ATOM 3521 N N . MET A 1 440 ? 4.427 20.006 -44.494 1.00 23.39 440 MET A N 1
ATOM 3522 C CA . MET A 1 440 ? 3.637 21.223 -44.802 1.00 23.39 440 MET A CA 1
ATOM 3523 C C . MET A 1 440 ? 2.208 20.994 -45.387 1.00 23.39 440 MET A C 1
ATOM 3525 O O . MET A 1 440 ? 1.850 19.865 -45.692 1.00 23.39 440 MET A O 1
ATOM 3529 N N . PRO A 1 441 ? 1.305 22.002 -45.364 1.00 32.62 441 PRO A N 1
ATOM 3530 C CA . PRO A 1 441 ? 0.147 22.073 -44.472 1.00 32.62 441 PRO A CA 1
ATOM 3531 C C . PRO A 1 441 ? -1.196 21.836 -45.190 1.00 32.62 441 PRO A C 1
ATOM 3533 O O . PRO A 1 441 ? -1.369 22.190 -46.350 1.00 32.62 441 PRO A O 1
ATOM 3536 N N . GLY A 1 442 ? -2.186 21.348 -44.439 1.00 31.55 442 GLY A N 1
ATOM 3537 C CA . GLY A 1 442 ? -3.584 21.311 -44.868 1.00 31.55 442 GLY A CA 1
ATOM 3538 C C . GLY A 1 442 ? -3.922 20.125 -45.767 1.00 31.55 442 GLY A C 1
ATOM 3539 O O . GLY A 1 442 ? -3.735 20.193 -46.970 1.00 31.55 442 GLY A O 1
ATOM 3540 N N . ILE A 1 443 ? -4.436 19.056 -45.155 1.00 24.48 443 ILE A N 1
ATOM 3541 C CA . ILE A 1 443 ? -5.514 18.161 -45.613 1.00 24.48 443 ILE A CA 1
ATOM 3542 C C . ILE A 1 443 ? -5.704 17.129 -44.485 1.00 24.48 443 ILE A C 1
ATOM 3544 O O . ILE A 1 443 ? -4.746 16.634 -43.896 1.00 24.48 443 ILE A O 1
ATOM 3548 N N . THR A 1 444 ? -6.961 16.905 -44.125 1.00 29.98 444 THR A N 1
ATOM 3549 C CA . THR A 1 444 ? -7.470 16.112 -42.998 1.00 29.98 444 THR A CA 1
ATOM 3550 C C . THR A 1 444 ? -7.011 14.650 -43.017 1.00 29.98 444 THR A C 1
ATOM 3552 O O . THR A 1 444 ? -7.209 13.957 -44.015 1.00 29.98 444 THR A O 1
ATOM 3555 N N . LEU A 1 445 ? -6.452 14.178 -41.892 1.00 30.00 445 LEU A N 1
ATOM 3556 C CA . LEU A 1 445 ? -6.240 12.754 -41.616 1.00 30.00 445 LEU A CA 1
ATOM 3557 C C . LEU A 1 445 ? -7.596 12.051 -41.499 1.00 30.00 445 LEU A C 1
ATOM 3559 O O . LEU A 1 445 ? -8.451 12.489 -40.736 1.00 30.00 445 LEU A O 1
ATOM 3563 N N . ASN A 1 446 ? -7.767 10.954 -42.228 1.00 32.62 446 ASN A N 1
ATOM 3564 C CA . ASN A 1 446 ? -8.836 9.998 -41.969 1.00 32.62 446 ASN A CA 1
ATOM 3565 C C . ASN A 1 446 ? -8.334 9.029 -40.882 1.00 32.62 446 ASN A C 1
ATOM 3567 O O . ASN A 1 446 ? -7.282 8.413 -41.050 1.00 32.62 446 ASN A O 1
ATOM 3571 N N . GLU A 1 447 ? -9.056 8.935 -39.767 1.00 36.50 447 GLU A N 1
ATOM 3572 C CA . GLU A 1 447 ? -8.632 8.320 -38.494 1.00 36.50 447 GLU A CA 1
ATOM 3573 C C . GLU A 1 447 ? -8.705 6.774 -38.461 1.00 36.50 447 GLU A C 1
ATOM 3575 O O . GLU A 1 447 ? -8.306 6.154 -37.483 1.00 36.50 447 GLU A O 1
ATOM 3580 N N . ASN A 1 448 ? -9.127 6.110 -39.541 1.00 40.34 448 ASN A N 1
ATOM 3581 C CA . ASN A 1 448 ? -9.650 4.736 -39.453 1.00 40.34 448 ASN A CA 1
ATOM 3582 C C . ASN A 1 448 ? -8.653 3.579 -39.671 1.00 40.34 448 ASN A C 1
ATOM 3584 O O . ASN A 1 448 ? -9.066 2.424 -39.642 1.00 40.34 448 ASN A O 1
ATOM 3588 N N . VAL A 1 449 ? -7.359 3.818 -39.906 1.00 35.91 449 VAL A N 1
ATOM 3589 C CA . VAL A 1 449 ? -6.419 2.702 -40.186 1.00 35.91 449 VAL A CA 1
ATOM 3590 C C . VAL A 1 449 ? -5.987 1.971 -38.905 1.00 35.91 449 VAL A C 1
ATOM 3592 O O . VAL A 1 449 ? -5.775 0.761 -38.927 1.00 35.91 449 VAL A O 1
ATOM 3595 N N . GLY A 1 450 ? -5.887 2.684 -37.777 1.00 34.59 450 GLY A N 1
ATOM 3596 C CA . GLY A 1 450 ? -5.525 2.092 -36.483 1.00 34.59 450 GLY A CA 1
ATOM 3597 C C . GLY A 1 450 ? -6.641 1.232 -35.892 1.00 34.59 450 GLY A C 1
ATOM 3598 O O . GLY A 1 450 ? -6.381 0.119 -35.447 1.00 34.59 450 GLY A O 1
ATOM 3599 N N . ASP A 1 451 ? -7.880 1.718 -35.961 1.00 37.25 451 ASP A N 1
ATOM 3600 C CA . ASP A 1 451 ? -9.046 1.062 -35.357 1.00 37.25 451 ASP A CA 1
ATOM 3601 C C . ASP A 1 451 ? -9.493 -0.194 -36.123 1.00 37.25 451 ASP A C 1
ATOM 3603 O O . ASP A 1 451 ? -9.970 -1.158 -35.521 1.00 37.25 451 ASP A O 1
ATOM 3607 N N . GLU A 1 452 ? -9.275 -0.226 -37.440 1.00 36.00 452 GLU A N 1
ATOM 3608 C CA . GLU A 1 452 ? -9.559 -1.387 -38.289 1.00 36.00 452 GLU A CA 1
ATOM 3609 C C . GLU A 1 452 ? -8.575 -2.540 -38.014 1.00 36.00 452 GLU A C 1
ATOM 3611 O O . GLU A 1 452 ? -8.986 -3.683 -37.817 1.00 36.00 452 GLU A O 1
ATOM 3616 N N . ALA A 1 453 ? -7.275 -2.243 -37.887 1.00 36.44 453 ALA A N 1
ATOM 3617 C CA . ALA A 1 453 ? -6.267 -3.238 -37.510 1.00 36.44 453 ALA A CA 1
ATOM 3618 C C . ALA A 1 453 ? -6.483 -3.775 -36.082 1.00 36.44 453 ALA A C 1
ATOM 3620 O O . ALA A 1 453 ? -6.247 -4.953 -35.807 1.00 36.44 453 ALA A O 1
ATOM 3621 N N . TRP A 1 454 ? -6.967 -2.921 -35.176 1.00 38.66 454 TRP A N 1
ATOM 3622 C CA . TRP A 1 454 ? -7.316 -3.296 -33.805 1.00 38.66 454 TRP A CA 1
ATOM 3623 C C . TRP A 1 454 ? -8.553 -4.188 -33.735 1.00 38.66 454 TRP A C 1
ATOM 3625 O O . TRP A 1 454 ? -8.530 -5.212 -33.052 1.00 38.66 454 TRP A O 1
ATOM 3635 N N . SER A 1 455 ? -9.590 -3.861 -34.505 1.00 43.38 455 SER A N 1
ATOM 3636 C CA . SER A 1 455 ? -10.811 -4.667 -34.596 1.00 43.38 455 SER A CA 1
ATOM 3637 C C . SER A 1 455 ? -10.532 -6.050 -35.194 1.00 43.38 455 SER A C 1
ATOM 3639 O O . SER A 1 455 ? -11.021 -7.051 -34.672 1.00 43.38 455 SER A O 1
ATOM 3641 N N . GLN A 1 456 ? -9.673 -6.135 -36.216 1.00 37.03 456 GLN A N 1
ATOM 3642 C CA . GLN A 1 456 ? -9.267 -7.408 -36.822 1.00 37.03 456 GLN A CA 1
ATOM 3643 C C . GLN A 1 456 ? -8.408 -8.271 -35.880 1.00 37.03 456 GLN A C 1
ATOM 3645 O O . GLN A 1 456 ? -8.580 -9.491 -35.842 1.00 37.03 456 GLN A O 1
ATOM 3650 N N . LEU A 1 457 ? -7.526 -7.665 -35.075 1.00 39.81 457 LEU A N 1
ATOM 3651 C CA . LEU A 1 457 ? -6.747 -8.382 -34.057 1.00 39.81 457 LEU A CA 1
ATOM 3652 C C . LEU A 1 457 ? -7.648 -8.902 -32.922 1.00 39.81 457 LEU A C 1
ATOM 3654 O O . LEU A 1 457 ? -7.512 -10.052 -32.502 1.00 39.81 457 LEU A O 1
ATOM 3658 N N . GLU A 1 458 ? -8.592 -8.089 -32.440 1.00 41.53 458 GLU A N 1
ATOM 3659 C CA . GLU A 1 458 ? -9.568 -8.510 -31.430 1.00 41.53 458 GLU A CA 1
ATOM 3660 C C . GLU A 1 458 ? -10.490 -9.626 -31.937 1.00 41.53 458 GLU A C 1
ATOM 3662 O O . GLU A 1 458 ? -10.770 -10.576 -31.202 1.00 41.53 458 GLU A O 1
ATOM 3667 N N . GLU A 1 459 ? -10.944 -9.548 -33.189 1.00 42.31 459 GLU A N 1
ATOM 3668 C CA . GLU A 1 459 ? -11.775 -10.575 -33.818 1.00 42.31 459 GLU A CA 1
ATOM 3669 C C . GLU A 1 459 ? -10.993 -11.879 -34.034 1.00 42.31 459 GLU A C 1
ATOM 3671 O O . GLU A 1 459 ? -11.492 -12.961 -33.710 1.00 42.31 459 GLU A O 1
ATOM 3676 N N . TRP A 1 460 ? -9.730 -11.800 -34.467 1.00 39.28 460 TRP A N 1
ATOM 3677 C CA . TRP A 1 460 ? -8.846 -12.963 -34.573 1.00 39.28 460 TRP A CA 1
ATOM 3678 C C . TRP A 1 460 ? -8.620 -13.643 -33.212 1.00 39.28 460 TRP A C 1
ATOM 3680 O O . TRP A 1 460 ? -8.733 -14.864 -33.104 1.00 39.28 460 TRP A O 1
ATOM 3690 N N . LEU A 1 461 ? -8.403 -12.875 -32.139 1.00 38.38 461 LEU A N 1
ATOM 3691 C CA . LEU A 1 461 ? -8.212 -13.402 -30.779 1.00 38.38 461 LEU A CA 1
ATOM 3692 C C . LEU A 1 461 ? -9.502 -13.987 -30.169 1.00 38.38 461 LEU A C 1
ATOM 3694 O O . LEU A 1 461 ? -9.452 -14.993 -29.448 1.00 38.38 461 LEU A O 1
ATOM 3698 N N . ARG A 1 462 ? -10.674 -13.416 -30.481 1.00 41.31 462 ARG A N 1
ATOM 3699 C CA . ARG A 1 462 ? -11.986 -14.001 -30.130 1.00 41.31 462 ARG A CA 1
ATOM 3700 C C . ARG A 1 462 ? -12.232 -15.323 -30.864 1.00 41.31 462 ARG A C 1
ATOM 3702 O O . ARG A 1 462 ? -12.781 -16.253 -30.280 1.00 41.31 462 ARG A O 1
ATOM 3709 N N . ASN A 1 463 ? -11.770 -15.437 -32.106 1.00 37.09 463 ASN A N 1
ATOM 3710 C CA . ASN A 1 463 ? -11.885 -16.668 -32.887 1.00 37.09 463 ASN A CA 1
ATOM 3711 C C . ASN A 1 463 ? -10.843 -17.724 -32.473 1.00 37.09 463 ASN A C 1
ATOM 3713 O O . ASN A 1 463 ? -11.144 -18.911 -32.446 1.00 37.09 463 ASN A O 1
ATOM 3717 N N . TYR A 1 464 ? -9.645 -17.324 -32.044 1.00 34.03 464 TYR A N 1
ATOM 3718 C CA . TYR A 1 464 ? -8.651 -18.256 -31.500 1.00 34.03 464 TYR A CA 1
ATOM 3719 C C . TYR A 1 464 ? -9.074 -18.839 -30.140 1.00 34.03 464 TYR A C 1
ATOM 3721 O O . TYR A 1 464 ? -8.845 -20.013 -29.849 1.00 34.03 464 TYR A O 1
ATOM 3729 N N . SER A 1 465 ? -9.750 -18.044 -29.304 1.00 31.55 465 SER A N 1
ATOM 3730 C CA . SER A 1 465 ? -10.316 -18.533 -28.040 1.00 31.55 465 SER A CA 1
ATOM 3731 C C . SER A 1 465 ? -11.509 -19.481 -28.237 1.00 31.55 465 SER A C 1
ATOM 3733 O O . SER A 1 465 ? -11.678 -20.391 -27.423 1.00 31.55 465 SER A O 1
ATOM 3735 N N . SER A 1 466 ? -12.272 -19.363 -29.334 1.00 31.42 466 SER A N 1
ATOM 3736 C CA . SER A 1 466 ? -13.343 -20.315 -29.675 1.00 31.42 466 SER A CA 1
ATOM 3737 C C . SER A 1 466 ? -12.812 -21.659 -30.197 1.00 31.42 466 SER A C 1
ATOM 3739 O O . SER A 1 466 ? -13.367 -22.701 -29.855 1.00 31.42 466 SER A O 1
ATOM 3741 N N . TRP A 1 467 ? -11.664 -21.673 -30.886 1.00 30.33 467 TRP A N 1
ATOM 3742 C CA . TRP A 1 467 ? -10.969 -22.903 -31.314 1.00 30.33 467 TRP A CA 1
ATOM 3743 C C . TRP A 1 467 ? -10.451 -23.756 -30.146 1.00 30.33 467 TRP A C 1
ATOM 3745 O O . TRP A 1 467 ? -10.069 -24.910 -30.323 1.00 30.33 467 TRP A O 1
ATOM 3755 N N . LYS A 1 468 ? -10.441 -23.198 -28.933 1.00 35.25 468 LYS A N 1
ATOM 3756 C CA . LYS A 1 468 ? -10.010 -23.872 -27.707 1.00 35.25 468 LYS A CA 1
ATOM 3757 C C . LYS A 1 468 ? -11.154 -24.570 -26.960 1.00 35.25 468 LYS A C 1
ATOM 3759 O O . LYS A 1 468 ? -10.876 -25.363 -26.062 1.00 35.25 468 LYS A O 1
ATOM 3764 N N . ILE A 1 469 ? -12.411 -24.270 -27.305 1.00 31.16 469 ILE A N 1
ATOM 3765 C CA . ILE A 1 469 ? -13.602 -24.878 -26.689 1.00 31.16 469 ILE A CA 1
ATOM 3766 C C . ILE A 1 469 ? -13.977 -26.187 -27.404 1.00 31.16 469 ILE A C 1
ATOM 3768 O O . ILE A 1 469 ? -14.371 -27.143 -26.739 1.00 31.16 469 ILE A O 1
ATOM 3772 N N . ASP A 1 470 ? -13.727 -26.289 -28.711 1.00 27.92 470 ASP A N 1
ATOM 3773 C CA . ASP A 1 470 ? -13.939 -27.517 -29.484 1.00 27.92 470 ASP A CA 1
ATOM 3774 C C . ASP A 1 470 ? -12.619 -28.280 -29.655 1.00 27.92 470 ASP A C 1
ATOM 3776 O O . ASP A 1 470 ? -11.865 -28.107 -30.611 1.00 27.92 470 ASP A O 1
ATOM 3780 N N . GLY A 1 471 ? -12.295 -29.107 -28.662 1.00 30.95 471 GLY A N 1
ATOM 3781 C CA . GLY A 1 471 ? -11.044 -29.853 -28.616 1.00 30.95 471 GLY A CA 1
ATOM 3782 C C . GLY A 1 471 ? -10.804 -30.770 -29.821 1.00 30.95 471 GLY A C 1
ATOM 3783 O O . GLY A 1 471 ? -11.638 -31.601 -30.165 1.00 30.95 471 GLY A O 1
ATOM 3784 N N . ALA A 1 472 ? -9.587 -30.717 -30.367 1.00 26.55 472 ALA A N 1
ATOM 3785 C CA . ALA A 1 472 ? -8.964 -31.849 -31.050 1.00 26.55 472 ALA A CA 1
ATOM 3786 C C . ALA A 1 472 ? -7.431 -31.730 -31.016 1.00 26.55 472 ALA A C 1
ATOM 3788 O O . ALA A 1 472 ? -6.790 -31.203 -31.921 1.00 26.55 472 ALA A O 1
ATOM 3789 N N . PHE A 1 473 ? -6.820 -32.297 -29.975 1.00 33.16 473 PHE A N 1
ATOM 3790 C CA . PHE A 1 473 ? -5.489 -32.884 -30.117 1.00 33.16 473 PHE A CA 1
ATOM 3791 C C . PHE A 1 473 ? -5.623 -34.044 -31.119 1.00 33.16 473 PHE A C 1
ATOM 3793 O O . PHE A 1 473 ? -6.222 -35.069 -30.795 1.00 33.16 473 PHE A O 1
ATOM 3800 N N . GLY A 1 474 ? -5.109 -33.894 -32.342 1.00 25.50 474 GLY A N 1
ATOM 3801 C CA . GLY A 1 474 ? -5.210 -34.962 -33.336 1.00 25.50 474 GLY A CA 1
ATOM 3802 C C . GLY A 1 474 ? -4.537 -34.685 -34.679 1.00 25.50 474 GLY A C 1
ATOM 3803 O O . GLY A 1 474 ? -5.197 -34.241 -35.601 1.00 25.50 474 GLY A O 1
ATOM 3804 N N . ARG A 1 475 ? -3.259 -35.079 -34.779 1.00 28.77 475 ARG A N 1
ATOM 3805 C CA . ARG A 1 475 ? -2.516 -35.517 -35.986 1.00 28.77 475 ARG A CA 1
ATOM 3806 C C . ARG A 1 475 ? -2.463 -34.597 -37.223 1.00 28.77 475 ARG A C 1
ATOM 3808 O O . ARG A 1 475 ? -3.420 -34.484 -37.975 1.00 28.77 475 ARG A O 1
ATOM 3815 N N . SER A 1 476 ? -1.251 -34.151 -37.547 1.00 26.33 476 SER A N 1
ATOM 3816 C CA . SER A 1 476 ? -0.555 -34.361 -38.842 1.00 26.33 476 SER A CA 1
ATOM 3817 C C . SER A 1 476 ? 0.777 -33.600 -38.750 1.00 26.33 476 SER A C 1
ATOM 3819 O O . SER A 1 476 ? 0.802 -32.392 -38.576 1.00 26.33 476 SER A O 1
ATOM 3821 N N . GLU A 1 477 ? 1.913 -34.254 -38.503 1.00 30.89 477 GLU A N 1
ATOM 3822 C CA . GLU A 1 477 ? 2.783 -34.869 -39.519 1.00 30.89 477 GLU A CA 1
ATOM 3823 C C . GLU A 1 477 ? 2.573 -34.362 -40.954 1.00 30.89 477 GLU A C 1
ATOM 3825 O O . GLU A 1 477 ? 1.540 -34.613 -41.567 1.00 30.89 477 GLU A O 1
ATOM 3830 N N . ASN A 1 478 ? 3.652 -33.772 -41.481 1.00 29.66 478 ASN A N 1
ATOM 3831 C CA . ASN A 1 478 ? 3.888 -33.242 -42.828 1.00 29.66 478 ASN A CA 1
ATOM 3832 C C . ASN A 1 478 ? 3.539 -31.769 -43.042 1.00 29.66 478 ASN A C 1
ATOM 3834 O O . ASN A 1 478 ? 2.392 -31.427 -43.291 1.00 29.66 478 ASN A O 1
ATOM 3838 N N . LEU A 1 479 ? 4.588 -30.940 -43.086 1.00 26.88 479 LEU A N 1
ATOM 3839 C CA . LEU A 1 479 ? 4.885 -30.068 -44.231 1.00 26.88 479 LEU A CA 1
ATOM 3840 C C . LEU A 1 479 ? 6.336 -29.571 -44.118 1.00 26.88 479 LEU A C 1
ATOM 3842 O O . LEU A 1 479 ? 6.635 -28.490 -43.627 1.00 26.88 479 LEU A O 1
ATOM 3846 N N . ALA A 1 480 ? 7.249 -30.435 -44.563 1.00 28.59 480 ALA A N 1
ATOM 3847 C CA . ALA A 1 480 ? 8.479 -30.003 -45.212 1.00 28.59 480 ALA A CA 1
ATOM 3848 C C . ALA A 1 480 ? 8.168 -29.805 -46.708 1.00 28.59 480 ALA A C 1
ATOM 3850 O O . ALA A 1 480 ? 7.413 -30.609 -47.263 1.00 28.59 480 ALA A O 1
ATOM 3851 N N . ARG A 1 481 ? 8.833 -28.824 -47.345 1.00 28.72 481 ARG A N 1
ATOM 3852 C CA . ARG A 1 481 ? 8.617 -28.264 -48.707 1.00 28.72 481 ARG A CA 1
ATOM 3853 C C . ARG A 1 481 ? 7.518 -27.188 -48.688 1.00 28.72 481 ARG A C 1
ATOM 3855 O O . ARG A 1 481 ? 6.376 -27.519 -48.409 1.00 28.72 481 ARG A O 1
ATOM 3862 N N . TYR A 1 482 ? 7.777 -25.909 -48.942 1.00 29.42 482 TYR A N 1
ATOM 3863 C CA . TYR A 1 482 ? 8.739 -25.250 -49.834 1.00 29.42 482 TYR A CA 1
ATOM 3864 C C . TYR A 1 482 ? 9.367 -24.018 -49.186 1.00 29.42 482 TYR A C 1
ATOM 3866 O O . TYR A 1 482 ? 8.687 -23.420 -48.325 1.00 29.42 482 TYR A O 1
#

Secondary structure (DSSP, 8-state):
----SS-HHHHHHHHHHHHHHHHHHHHHSTTBHHHHHHHHHHTTT-HHHHHHHHHHHHSSSB--TTHHHHTHHHHHHHHTT---SS-HHHHHHHHHHHHHHH---GGGHHHHHHHHHHHHHHHHHH-HHHHHHHHHHHHHHHHHHHTGGG-TTSHHHHHHHS-GGGTTTGGG-PPPHHHHHHHHHHHHHHHHHHTSTT-GGGHHHHHHHHHHHHHHTTSHHHHTTTTTTS-HHHHHHHHHHHHHHS-TT----S--PPPSTTPPP---HHHHHHTTSGGGTTTSPTTTT--TT--GGGGG---HHHHHHHHHHHHHHHHHHHTTSSS-EEETTTTEEE--GGG----PPPPPPPPP-----------------------------S---HHHHHHHHHHHHHHHHHTT-HHHHHHHHHHHHHHHHHHHHHGGGS-----S---PPP-HHHHHHHHHHHHHHHHHHHTTTS------------

Foldseek 3Di:
DDDPPFDPVVVLVVLVLLLQLLLVLCLLVVLALVSLQSNLVSPPPPLLSNLLSLLSLQQFPHHDPVSLVVCCVSQVVLCVPDPDPDDLLSSLLSPLVSCLLPVPPPVCNVVSLVSNLVCLLVCCVPPLLVLLVSLLSSLSSLLSSLCSSNDCLRLLNVQLPDDPVCLVPSLPPDHDPSNVSSLVSNQSSVLSLLQPQPSLSSLSNLLSNLLSQLLQLVGPSNNVSRQLRHQLASLQLSLQLLVLQEDPPDDQDLDDDADPDPDQAQDALSSSSCPRRPSCPPVDDPRNSVDPVQGDPSNSDDDPVVSVVSSNSSSNSLVSSQVVLARWPQDPVVRGIDGPPSSDDDDDHDDHHHHDPPPPPPPPPPPDDDDDPDDDDDDDDDDDPPDDQLQLQLSVLQSVLSVCVSVVNNVVSVVSNVSSVVSVVVNSVCCVVVPDDPDDDDDDDDPPPVVVSVVVSVVVVVVVVVVVVDDDPDDDDDDDDD